Protein AF-A0A7M7K9J8-F1 (afdb_monomer)

Radius of gyration: 31.09 Å; Cα contacts (8 Å, |Δi|>4): 502; chains: 1; bounding box: 84×74×80 Å

Mean predicted aligned error: 19.36 Å

Sequence (415 aa):
MGGFNGAVLLFKGDEVDPQDRYLITLTEAGYRTFLIPVLQFSFINQEELCTALKSAHKYSGIIFSSPRCVRAVEQVWSFKIYEHWNERKVFVVGPSTSRAVKDSLHLPTEGEETGSAEALAVLIRKSLGVDESSKKKLLPLLYPCSSLADADNFTGLPIERISAYETADCVDLRSIEQVAKERVVCAFFSPSGVRAAVKELRKRGLTKFRAVAIGTTTAQVSPGRVCGGSVSGQGSLGSGPCGLGPTGSSPLSQGFYPHEYPSSGPYKVQRRAANIRERKRMMSINSAFEELRCHVPTFPFEKRLSKIDTLRLAIAYIALLKEVLMSPYDPLTHIEKCLRGEIRAEHSHEWNTSDLTARLSWINWENLGVPASRRMNFNSLSITSPDGIPPPVMAGPLGPLGPHHLRHMPPPPHM

pLDDT: mean 73.88, std 21.65, range [24.77, 97.56]

Secondary structure (DSSP, 8-state):
-----EEEEEE-SSS--TT-HHHHHHHHTT-EEEEE--EEEEE--HHHHHHHHHTGGG-SEEEE-SHHHHHHHHHT--HHHHHHHTTSEEEESSHHHHHHIIIII----B-TT--SHHHHHHHHHHHHT--TT----PPPEEEEEETT--TTTTTTS-EEEEEEEEEEE---HHHHHTTTTSEEEEEE-SHHHHHHHHHHHHHTT----EEEESSHHHHTTS-S-----------------------------------------HHHHHHHHHHHHHHHHHHHHHHHHHHHHTTS---TTPPPPPHHHHHHHHHHHHHHHHHHHH-SS-HHHHHHHHHTTSS--TTHHHH--HHHHTTGGGS-GGGGT--GGGGGGSTTTS--SS---PPPP------PPP-------PPPPP-

Structure (mmCIF, N/CA/C/O backbone):
data_AF-A0A7M7K9J8-F1
#
_entry.id   AF-A0A7M7K9J8-F1
#
loop_
_atom_site.group_PDB
_atom_site.id
_atom_site.type_symbol
_atom_site.label_atom_id
_atom_site.label_alt_id
_atom_site.label_comp_id
_atom_site.label_asym_id
_atom_site.label_entity_id
_atom_site.label_seq_id
_atom_site.pdbx_PDB_ins_code
_atom_site.Cartn_x
_atom_site.Cartn_y
_atom_site.Cartn_z
_atom_site.occupancy
_atom_site.B_iso_or_equiv
_atom_site.auth_seq_id
_atom_site.auth_comp_id
_atom_site.auth_asym_id
_atom_site.auth_atom_id
_atom_site.pdbx_PDB_model_num
ATOM 1 N N . MET A 1 1 ? -42.022 10.216 20.447 1.00 41.97 1 MET A N 1
ATOM 2 C CA . MET A 1 1 ? -41.328 9.165 19.673 1.00 41.97 1 MET A CA 1
ATOM 3 C C . MET A 1 1 ? -40.462 8.371 20.636 1.00 41.97 1 MET A C 1
ATOM 5 O O . MET A 1 1 ? -39.619 8.969 21.290 1.00 41.97 1 MET A O 1
ATOM 9 N N . GLY A 1 2 ? -40.732 7.077 20.821 1.00 42.25 2 GLY A N 1
ATOM 10 C CA . GLY A 1 2 ? -39.980 6.235 21.757 1.00 42.25 2 GLY A CA 1
ATOM 11 C C . GLY A 1 2 ? -38.590 5.928 21.207 1.00 42.25 2 GLY A C 1
ATOM 12 O O . GLY A 1 2 ? -38.457 5.066 20.344 1.00 42.25 2 GLY A O 1
ATOM 13 N N . GLY A 1 3 ? -37.577 6.663 21.668 1.00 53.47 3 GLY A N 1
ATOM 14 C CA . GLY A 1 3 ? -36.184 6.447 21.281 1.00 53.47 3 GLY A CA 1
ATOM 15 C C . GLY A 1 3 ? -35.691 5.081 21.751 1.00 53.47 3 GLY A C 1
ATOM 16 O O . GLY A 1 3 ? -35.918 4.681 22.894 1.00 53.47 3 GLY A O 1
ATOM 17 N N . PHE A 1 4 ? -35.031 4.342 20.863 1.00 62.03 4 PHE A N 1
ATOM 18 C CA . PHE A 1 4 ? -34.356 3.102 21.221 1.00 62.03 4 PHE A CA 1
ATOM 19 C C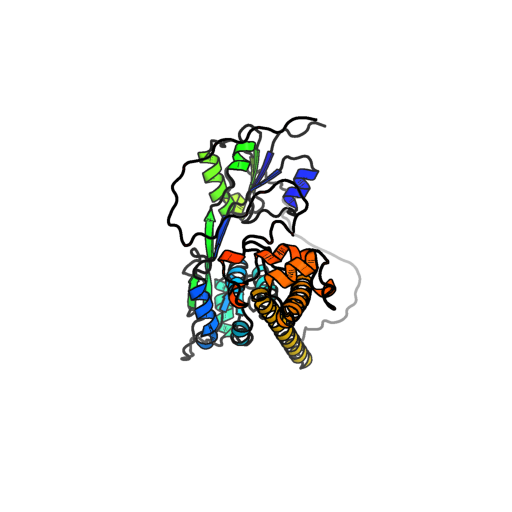 . PHE A 1 4 ? -33.247 3.403 22.240 1.00 62.03 4 PHE A C 1
ATOM 21 O O . PHE A 1 4 ? -32.266 4.061 21.913 1.00 62.03 4 PHE A O 1
ATOM 28 N N . ASN A 1 5 ? -33.398 2.918 23.475 1.00 68.56 5 ASN A N 1
ATOM 29 C CA . ASN A 1 5 ? -32.378 3.049 24.516 1.00 68.56 5 ASN A CA 1
ATOM 30 C C . ASN A 1 5 ? -31.379 1.881 24.410 1.00 68.56 5 ASN A C 1
ATOM 32 O O . ASN A 1 5 ? -31.525 0.853 25.082 1.00 68.56 5 ASN A O 1
ATOM 36 N N . GLY A 1 6 ? -30.429 1.990 23.481 1.00 79.62 6 GLY A N 1
ATOM 37 C CA . GLY A 1 6 ? -29.401 0.979 23.254 1.00 79.62 6 GLY A CA 1
ATOM 38 C C . GLY A 1 6 ? -28.335 1.409 22.248 1.00 79.62 6 GLY A C 1
ATOM 39 O O . GLY A 1 6 ? -28.481 2.423 21.566 1.00 79.62 6 GLY A O 1
ATOM 40 N N . ALA A 1 7 ? -27.280 0.604 22.144 1.00 88.50 7 ALA A N 1
ATOM 41 C CA . ALA A 1 7 ? -26.115 0.878 21.312 1.00 88.50 7 ALA A CA 1
ATOM 42 C C . ALA A 1 7 ? -25.977 -0.120 20.154 1.00 88.50 7 ALA A C 1
ATOM 44 O O . ALA A 1 7 ? -26.350 -1.293 20.266 1.00 88.50 7 ALA A O 1
ATOM 45 N N . VAL A 1 8 ? -25.401 0.343 19.046 1.00 90.75 8 VAL A N 1
ATOM 46 C CA . VAL A 1 8 ? -25.065 -0.470 17.874 1.00 90.75 8 VAL A CA 1
ATOM 47 C C . VAL A 1 8 ? -23.546 -0.549 17.735 1.00 90.75 8 VAL A C 1
ATOM 49 O O . VAL A 1 8 ? -22.870 0.467 17.616 1.00 90.75 8 VAL A O 1
ATOM 52 N N . LEU A 1 9 ? -23.002 -1.762 17.742 1.00 90.31 9 LEU A N 1
ATOM 53 C CA . LEU A 1 9 ? -21.583 -2.034 17.532 1.00 90.31 9 LEU A CA 1
ATOM 54 C C . LEU A 1 9 ? -21.375 -2.578 16.117 1.00 90.31 9 LEU A C 1
ATOM 56 O O . LEU A 1 9 ? -21.900 -3.639 15.775 1.00 90.31 9 LEU A O 1
ATOM 60 N N . LEU A 1 10 ? -20.613 -1.862 15.295 1.00 90.50 10 LEU A N 1
ATOM 61 C CA . LEU A 1 10 ? -20.282 -2.242 13.925 1.00 90.50 10 LEU A CA 1
ATOM 62 C C . LEU A 1 10 ? -18.898 -2.893 13.894 1.00 90.50 10 LEU A C 1
ATOM 64 O O . LEU A 1 10 ? -17.883 -2.206 13.892 1.00 90.50 10 LEU A O 1
ATOM 68 N N . PHE A 1 11 ? -18.854 -4.221 13.852 1.00 87.38 11 PHE A N 1
ATOM 69 C CA . PHE A 1 11 ? -17.620 -5.003 13.805 1.00 87.38 11 PHE A CA 1
ATOM 70 C C . PHE A 1 11 ? -17.121 -5.134 12.361 1.00 87.38 11 PHE A C 1
ATOM 72 O O . PHE A 1 11 ? -17.497 -6.068 11.636 1.00 87.38 11 PHE A O 1
ATOM 79 N N . LYS A 1 12 ? -16.306 -4.167 11.925 1.00 85.25 12 LYS A N 1
ATOM 80 C CA . LYS A 1 12 ? -15.934 -3.981 10.518 1.00 85.25 12 LYS A CA 1
ATOM 81 C C . LYS A 1 12 ? -14.444 -3.698 10.347 1.00 85.25 12 LYS A C 1
ATOM 83 O O . LYS A 1 12 ? -13.922 -2.756 10.922 1.00 85.25 12 LYS A O 1
ATOM 88 N N . GLY A 1 13 ? -13.819 -4.456 9.446 1.00 75.38 13 GLY A N 1
ATOM 89 C CA . GLY A 1 13 ? -12.515 -4.119 8.876 1.00 75.38 13 GLY A CA 1
ATOM 90 C C . GLY A 1 13 ? -11.388 -3.982 9.897 1.00 75.38 13 GLY A C 1
ATOM 91 O O . GLY A 1 13 ? -11.405 -4.617 10.954 1.00 75.38 13 GLY A O 1
ATOM 92 N N . ASP A 1 14 ? -10.405 -3.184 9.500 1.00 68.50 14 ASP A N 1
ATOM 93 C CA . ASP A 1 14 ? -9.110 -2.994 10.145 1.00 68.50 14 ASP A CA 1
ATOM 94 C C . ASP A 1 14 ? -8.737 -1.541 10.447 1.00 68.50 14 ASP A C 1
ATOM 96 O O . ASP A 1 14 ? -7.779 -1.284 11.172 1.00 68.50 14 ASP A O 1
ATOM 100 N N . GLU A 1 15 ? -9.522 -0.592 9.951 1.00 66.62 15 GLU A N 1
ATOM 101 C CA . GLU A 1 15 ? -9.363 0.832 10.221 1.00 66.62 15 GLU A CA 1
ATOM 102 C C . GLU A 1 15 ? -10.732 1.436 10.565 1.00 66.62 15 GLU A C 1
ATOM 104 O O . GLU A 1 15 ? -11.772 0.989 10.068 1.00 66.62 15 GLU A O 1
ATOM 109 N N . VAL A 1 16 ? -10.732 2.456 11.427 1.00 69.62 16 VAL A N 1
ATOM 110 C CA . VAL A 1 16 ? -11.930 3.253 11.708 1.00 69.62 16 VAL A CA 1
ATOM 111 C C . VAL A 1 16 ? -12.025 4.341 10.649 1.00 69.62 16 VAL A C 1
ATOM 113 O O . VAL A 1 16 ? -11.243 5.286 10.682 1.00 69.62 16 VAL A O 1
ATOM 116 N N . ASP A 1 17 ? -12.971 4.211 9.721 1.00 72.50 17 ASP A N 1
ATOM 117 C CA . ASP A 1 17 ? -13.276 5.250 8.734 1.00 72.50 17 ASP A CA 1
ATOM 118 C C . ASP A 1 17 ? -14.326 6.222 9.308 1.00 72.50 17 ASP A C 1
ATOM 120 O O . ASP A 1 17 ? -15.481 5.826 9.496 1.00 72.50 17 ASP A O 1
ATOM 124 N N . PRO A 1 18 ? -13.975 7.493 9.592 1.00 70.06 18 PRO A N 1
ATOM 125 C CA . PRO A 1 18 ? -14.937 8.480 10.080 1.00 70.06 18 PRO A CA 1
ATOM 126 C C . PRO A 1 18 ? -16.038 8.804 9.062 1.00 70.06 18 PRO A C 1
ATOM 128 O O . PRO A 1 18 ? -17.081 9.326 9.444 1.00 70.06 18 PRO A O 1
ATOM 131 N N . GLN A 1 19 ? -15.816 8.506 7.777 1.00 76.38 19 GLN A N 1
ATOM 132 C CA . GLN A 1 19 ? -16.799 8.665 6.706 1.00 76.38 19 GLN A CA 1
ATOM 133 C C . GLN A 1 19 ? -17.580 7.373 6.424 1.00 76.38 19 GLN A C 1
ATOM 135 O O . GLN A 1 19 ? -18.270 7.269 5.405 1.00 76.38 19 GLN A O 1
ATOM 140 N N . ASP A 1 20 ? -17.504 6.379 7.318 1.00 85.25 20 ASP A N 1
ATOM 141 C CA . ASP A 1 20 ? -18.223 5.127 7.142 1.00 85.25 20 ASP A CA 1
ATOM 142 C C . ASP A 1 20 ? -19.737 5.366 7.043 1.00 85.25 20 ASP A C 1
ATOM 144 O O . ASP A 1 20 ? -20.393 5.885 7.949 1.00 85.25 20 ASP A O 1
ATOM 148 N N . ARG A 1 21 ? -20.309 4.936 5.916 1.00 87.06 21 ARG A N 1
ATOM 149 C CA . ARG A 1 21 ? -21.717 5.177 5.594 1.00 87.06 21 ARG A CA 1
ATOM 150 C C . ARG A 1 21 ? -22.680 4.525 6.592 1.00 87.06 21 ARG A C 1
ATOM 152 O O . ARG A 1 21 ? -23.738 5.085 6.844 1.00 87.06 21 ARG A O 1
ATOM 159 N N . TYR A 1 22 ? -22.333 3.373 7.176 1.00 89.50 22 TYR A N 1
ATOM 160 C CA . TYR A 1 22 ? -23.171 2.733 8.196 1.00 89.50 22 TYR A CA 1
ATOM 161 C C . TYR A 1 22 ? -23.124 3.512 9.507 1.00 89.50 22 TYR A C 1
ATOM 163 O O . TYR A 1 22 ? -24.166 3.704 10.132 1.00 89.50 22 TYR A O 1
ATOM 171 N N . LEU A 1 23 ? -21.933 3.974 9.904 1.00 88.56 23 LEU A N 1
ATOM 172 C CA . LEU A 1 23 ? -21.755 4.800 11.096 1.00 88.56 23 LEU A CA 1
ATOM 173 C C . LEU A 1 23 ? -22.573 6.092 10.993 1.00 88.56 23 LEU A C 1
ATOM 175 O O . LEU A 1 23 ? -23.345 6.391 11.904 1.00 88.56 23 LEU A O 1
ATOM 179 N N . ILE A 1 24 ? -22.450 6.810 9.873 1.00 88.94 24 ILE A N 1
ATOM 180 C CA . ILE A 1 24 ? -23.179 8.060 9.621 1.00 88.94 24 ILE A CA 1
ATOM 181 C C . ILE A 1 24 ? -24.689 7.810 9.651 1.00 88.94 24 ILE A C 1
ATOM 183 O O . ILE A 1 24 ? -25.388 8.396 10.472 1.00 88.94 24 ILE A O 1
ATOM 187 N N . THR A 1 25 ? -25.192 6.881 8.831 1.00 92.00 25 THR A N 1
ATOM 188 C CA . THR A 1 25 ? -26.639 6.652 8.694 1.00 92.00 25 THR A CA 1
ATOM 189 C C . THR A 1 25 ? -27.302 6.204 9.999 1.00 92.00 25 THR A C 1
ATOM 191 O O . THR A 1 25 ? -28.412 6.637 10.305 1.00 92.00 25 THR A O 1
ATOM 194 N N . LEU A 1 26 ? -26.652 5.351 10.797 1.00 90.69 26 LEU A N 1
ATOM 195 C CA . LEU A 1 26 ? -27.215 4.921 12.081 1.00 90.69 26 LEU A CA 1
ATOM 196 C C . LEU A 1 26 ? -27.183 6.039 13.127 1.00 90.69 26 LEU A C 1
ATOM 198 O O . LEU A 1 26 ? -28.132 6.180 13.898 1.00 90.69 26 LEU A O 1
ATOM 202 N N . THR A 1 27 ? -26.129 6.854 13.128 1.00 88.75 27 THR A N 1
ATOM 203 C CA . THR A 1 27 ? -26.023 8.006 14.030 1.00 88.75 27 THR A CA 1
ATOM 204 C C . THR A 1 27 ? -27.078 9.064 13.698 1.00 88.75 27 THR A C 1
ATOM 206 O O . THR A 1 27 ? -27.760 9.544 14.600 1.00 88.75 27 THR A O 1
ATOM 209 N N . GLU A 1 28 ? -27.291 9.363 12.413 1.00 90.31 28 GLU A N 1
ATOM 210 C CA . GLU A 1 28 ? -28.344 10.275 11.934 1.00 90.31 28 GLU A CA 1
ATOM 211 C C . GLU A 1 28 ? -29.755 9.776 12.272 1.00 90.31 28 GLU A C 1
ATOM 213 O O . GLU A 1 28 ? -30.639 10.569 12.590 1.00 90.31 28 GLU A O 1
ATOM 218 N N . ALA A 1 29 ? -29.965 8.457 12.277 1.00 88.50 29 ALA A N 1
ATOM 219 C CA . ALA A 1 29 ? -31.214 7.839 12.721 1.00 88.50 29 ALA A CA 1
ATOM 220 C C . ALA A 1 29 ? -31.398 7.839 14.257 1.00 88.50 29 ALA A C 1
ATOM 222 O O . ALA A 1 29 ? -32.392 7.311 14.760 1.00 88.50 29 ALA A O 1
ATOM 223 N N . GLY A 1 30 ? -30.462 8.428 15.011 1.00 86.81 30 GLY A N 1
ATOM 224 C CA . GLY A 1 30 ? -30.530 8.581 16.464 1.00 86.81 30 GLY A CA 1
ATOM 225 C C . GLY A 1 30 ? -29.991 7.391 17.262 1.00 86.81 30 GLY A C 1
ATOM 226 O O . GLY A 1 30 ? -30.213 7.326 18.471 1.00 86.81 30 GLY A O 1
ATOM 227 N N . TYR A 1 31 ? -29.289 6.444 16.628 1.00 87.12 31 TYR A N 1
ATOM 228 C CA . TYR A 1 31 ? -28.654 5.327 17.329 1.00 87.12 31 TYR A CA 1
ATOM 229 C C . TYR A 1 31 ? -27.243 5.686 17.794 1.00 87.12 31 TYR A C 1
ATOM 231 O O . TYR A 1 31 ? -26.403 6.128 17.008 1.00 87.12 31 TYR A O 1
ATOM 239 N N . ARG A 1 32 ? -26.928 5.381 19.058 1.00 88.62 32 ARG A N 1
ATOM 240 C CA . ARG A 1 32 ? -25.544 5.404 19.546 1.00 88.62 32 ARG A CA 1
ATOM 241 C C . ARG A 1 32 ? -24.747 4.289 18.882 1.00 88.62 32 ARG A C 1
ATOM 243 O O . ARG A 1 32 ? -24.909 3.120 19.231 1.00 88.62 32 ARG A O 1
ATOM 250 N N . THR A 1 33 ? -23.895 4.657 17.935 1.00 89.38 33 THR A N 1
ATOM 251 C CA . THR A 1 33 ? -23.207 3.705 17.062 1.00 89.38 33 THR A CA 1
ATOM 252 C C . THR A 1 33 ? -21.699 3.800 17.244 1.00 89.38 33 THR A C 1
ATOM 254 O O . THR A 1 33 ? -21.141 4.892 17.258 1.00 89.38 33 THR A O 1
ATOM 257 N N . PHE A 1 34 ? -21.038 2.652 17.371 1.00 86.81 34 PHE A N 1
ATOM 258 C CA . PHE A 1 34 ? -19.589 2.548 17.522 1.00 86.81 34 PHE A CA 1
ATOM 259 C C . PHE A 1 34 ? -19.033 1.656 16.422 1.00 86.81 34 PHE A C 1
ATOM 261 O O . PHE A 1 34 ? -19.497 0.528 16.243 1.00 86.81 34 PHE A O 1
ATOM 268 N N . LEU A 1 35 ? -18.029 2.144 15.699 1.00 86.62 35 LEU A N 1
ATOM 269 C CA . LEU A 1 35 ? -17.307 1.340 14.724 1.00 86.62 35 LEU A CA 1
ATOM 270 C C . LEU A 1 35 ? -16.115 0.670 15.406 1.00 86.62 35 LEU A C 1
ATOM 272 O O . LEU A 1 35 ? -15.216 1.344 15.900 1.00 86.62 35 LEU A O 1
ATOM 276 N N . ILE A 1 36 ? -16.137 -0.660 15.452 1.00 85.31 36 ILE A N 1
ATOM 277 C CA . ILE A 1 36 ? -15.121 -1.476 16.106 1.00 85.31 36 ILE A CA 1
ATOM 278 C C . ILE A 1 36 ? -14.332 -2.219 15.021 1.00 85.31 36 ILE A C 1
ATOM 280 O O . ILE A 1 36 ? -14.876 -3.149 14.407 1.00 85.31 36 ILE A O 1
ATOM 284 N N . PRO A 1 37 ? -13.061 -1.850 14.781 1.00 80.94 37 PRO A N 1
ATOM 285 C CA . PRO A 1 37 ? -12.183 -2.656 13.952 1.00 80.94 37 PRO A CA 1
ATOM 286 C C . PRO A 1 37 ? -11.988 -4.009 14.638 1.00 80.94 37 PRO A C 1
ATOM 288 O O . PRO A 1 37 ? -11.870 -4.086 15.862 1.00 80.94 37 PRO A O 1
ATOM 291 N N . VAL A 1 38 ? -12.051 -5.072 13.838 1.00 78.31 38 VAL A N 1
ATOM 292 C CA . VAL A 1 38 ? -12.005 -6.470 14.308 1.00 78.31 38 VAL A CA 1
ATOM 293 C C . VAL A 1 38 ? -10.712 -7.186 13.946 1.00 78.31 38 VAL A C 1
ATOM 295 O O . VAL A 1 38 ? -10.461 -8.301 14.402 1.00 78.31 38 VAL A O 1
ATOM 298 N N . LEU A 1 39 ? -9.917 -6.572 13.079 1.00 75.25 39 LEU A N 1
ATOM 299 C CA . LEU A 1 39 ? -8.676 -7.109 12.557 1.00 75.25 39 LEU A CA 1
ATOM 300 C C . LEU A 1 39 ? -7.652 -5.980 12.568 1.00 75.25 39 LEU A C 1
ATOM 302 O O . LEU A 1 39 ? -7.978 -4.853 12.244 1.00 75.25 39 LEU A O 1
ATOM 306 N N . GLN A 1 40 ? -6.407 -6.259 12.901 1.00 73.69 40 GLN A N 1
ATOM 307 C CA . GLN A 1 40 ? -5.295 -5.351 12.662 1.00 73.69 40 GLN A CA 1
ATOM 308 C C . GLN A 1 40 ? -4.311 -6.065 11.756 1.00 73.69 40 GLN A C 1
ATOM 310 O O . GLN A 1 40 ? -4.166 -7.285 11.820 1.00 73.69 40 GLN A O 1
ATOM 315 N N . PHE A 1 41 ? -3.645 -5.316 10.891 1.00 76.19 41 PHE A N 1
ATOM 316 C CA . PHE A 1 41 ? -2.568 -5.856 10.083 1.00 76.19 41 PHE A CA 1
ATOM 317 C C . PHE A 1 41 ? -1.283 -5.085 10.342 1.00 76.19 41 PHE A C 1
ATOM 319 O O . PHE A 1 41 ? -1.291 -3.885 10.618 1.00 76.19 41 PHE A O 1
ATOM 326 N N . SER A 1 42 ? -0.182 -5.806 10.230 1.00 79.88 42 SER A N 1
ATOM 327 C CA . SER A 1 42 ? 1.179 -5.290 10.240 1.00 79.88 42 SER A CA 1
ATOM 328 C C . SER A 1 42 ? 1.857 -5.763 8.964 1.00 79.88 42 SER A C 1
ATOM 330 O O . SER A 1 42 ? 1.656 -6.890 8.499 1.00 79.88 42 SER A O 1
ATOM 332 N N . PHE A 1 43 ? 2.642 -4.875 8.365 1.00 88.50 43 PHE A N 1
ATOM 333 C CA . PHE A 1 43 ? 3.507 -5.237 7.256 1.00 88.50 43 PHE A CA 1
ATOM 334 C C . PHE A 1 43 ? 4.764 -5.900 7.814 1.00 88.50 43 PHE A C 1
ATOM 336 O O . PHE A 1 43 ? 5.429 -5.345 8.685 1.00 88.50 43 PHE A O 1
ATOM 343 N N . ILE A 1 44 ? 5.071 -7.091 7.311 1.00 87.44 44 ILE A N 1
ATOM 344 C CA . ILE A 1 44 ? 6.206 -7.913 7.743 1.00 87.44 44 ILE A CA 1
ATOM 345 C C . ILE A 1 44 ? 7.104 -8.210 6.536 1.00 87.44 44 ILE A C 1
ATOM 347 O O . ILE A 1 44 ? 6.709 -7.964 5.394 1.00 87.44 44 ILE A O 1
ATOM 351 N N . ASN A 1 45 ? 8.329 -8.679 6.787 1.00 93.62 45 ASN A N 1
ATOM 352 C CA . ASN A 1 45 ? 9.306 -9.084 5.762 1.00 93.62 45 ASN A CA 1
ATOM 353 C C . ASN A 1 45 ? 9.535 -8.045 4.644 1.00 93.62 45 ASN A C 1
ATOM 355 O O . ASN A 1 45 ? 9.736 -8.390 3.481 1.00 93.62 45 ASN A O 1
ATOM 359 N N . GLN A 1 46 ? 9.507 -6.751 4.982 1.00 91.25 46 GLN A N 1
ATOM 360 C CA . GLN A 1 46 ? 9.638 -5.661 4.005 1.00 91.25 46 GLN A CA 1
ATOM 361 C C . GLN A 1 46 ? 11.002 -5.657 3.298 1.00 91.25 46 GLN A C 1
ATOM 363 O O . GLN A 1 46 ? 11.081 -5.351 2.110 1.00 91.25 46 GLN A O 1
ATOM 368 N N . GLU A 1 47 ? 12.072 -6.042 3.994 1.00 92.50 47 GLU A N 1
ATOM 369 C CA . GLU A 1 47 ? 13.413 -6.145 3.408 1.00 92.50 47 GLU A CA 1
ATOM 370 C C . GLU A 1 47 ? 13.514 -7.289 2.386 1.00 92.50 47 GLU A C 1
ATOM 372 O O . GLU A 1 47 ? 14.011 -7.094 1.272 1.00 92.50 47 GLU A O 1
ATOM 377 N N . GLU A 1 48 ? 12.976 -8.462 2.729 1.00 95.88 48 GLU A N 1
ATOM 378 C CA . GLU A 1 48 ? 12.894 -9.619 1.834 1.00 95.88 48 GLU A CA 1
ATOM 379 C C . GLU A 1 48 ? 12.044 -9.287 0.601 1.00 95.88 48 GLU A C 1
ATOM 381 O O . GLU A 1 48 ? 12.484 -9.477 -0.536 1.00 95.88 48 GLU A O 1
ATOM 386 N N . LEU A 1 49 ? 10.870 -8.682 0.815 1.00 96.44 49 LEU A N 1
ATOM 387 C CA . LEU A 1 49 ? 9.980 -8.230 -0.250 1.00 96.44 49 LEU A CA 1
ATOM 388 C C . LEU A 1 49 ? 10.674 -7.226 -1.179 1.00 96.44 49 LEU A C 1
ATOM 390 O O . LEU A 1 49 ? 10.623 -7.371 -2.399 1.00 96.44 49 LEU A O 1
ATOM 394 N N . CYS A 1 50 ? 11.366 -6.231 -0.623 1.00 95.25 50 CYS A N 1
ATOM 395 C CA . CYS A 1 50 ? 12.132 -5.250 -1.390 1.00 95.25 50 CYS A CA 1
ATOM 396 C C . CYS A 1 50 ? 13.239 -5.919 -2.221 1.00 95.25 50 CYS A C 1
ATOM 398 O O . CYS A 1 50 ? 13.433 -5.588 -3.393 1.00 95.25 50 CYS A O 1
ATOM 400 N N . THR A 1 51 ? 13.940 -6.897 -1.646 1.00 97.06 51 THR A N 1
ATOM 401 C CA . THR A 1 51 ? 15.011 -7.648 -2.317 1.00 97.06 51 THR A CA 1
ATOM 402 C C . THR A 1 51 ? 14.480 -8.490 -3.479 1.00 97.06 51 THR A C 1
ATOM 404 O O . THR A 1 51 ? 15.052 -8.464 -4.577 1.00 97.06 51 THR A O 1
ATOM 407 N N . ALA A 1 52 ? 13.357 -9.180 -3.278 1.00 97.31 52 ALA A N 1
ATOM 408 C CA . ALA A 1 52 ? 12.673 -9.935 -4.323 1.00 97.31 52 ALA A CA 1
ATOM 409 C C . ALA A 1 52 ? 12.184 -9.014 -5.451 1.00 97.31 52 ALA A C 1
ATOM 411 O O . ALA A 1 52 ? 12.446 -9.264 -6.629 1.00 97.31 52 ALA A O 1
ATOM 412 N N . LEU A 1 53 ? 11.572 -7.878 -5.104 1.00 96.75 53 LEU A N 1
ATOM 413 C CA . LEU A 1 53 ? 11.096 -6.889 -6.071 1.00 96.75 53 LEU A CA 1
ATOM 414 C C . LEU A 1 53 ? 12.231 -6.247 -6.883 1.00 96.75 53 LEU A C 1
ATOM 416 O O . LEU A 1 53 ? 12.063 -6.016 -8.081 1.00 96.75 53 LEU A O 1
ATOM 420 N N . LYS A 1 54 ? 13.402 -6.012 -6.282 1.00 95.06 54 LYS A N 1
ATOM 421 C CA . LYS A 1 54 ? 14.613 -5.579 -7.005 1.00 95.06 54 LYS A CA 1
ATOM 422 C C . LYS A 1 54 ? 15.169 -6.675 -7.924 1.00 95.06 54 LYS A C 1
ATOM 424 O O . LYS A 1 54 ? 15.801 -6.373 -8.932 1.00 95.06 54 LYS A O 1
ATOM 429 N N . SER A 1 55 ? 14.893 -7.945 -7.629 1.00 95.38 55 SER A N 1
ATOM 430 C CA . SER A 1 55 ? 15.364 -9.116 -8.382 1.00 95.38 55 SER A CA 1
ATOM 431 C C . SER A 1 55 ? 14.354 -9.620 -9.424 1.00 95.38 55 SER A C 1
ATOM 433 O O . SER A 1 55 ? 14.262 -10.823 -9.662 1.00 95.38 55 SER A O 1
ATOM 435 N N . ALA A 1 56 ? 13.612 -8.725 -10.087 1.00 93.94 56 ALA A N 1
ATOM 436 C CA . ALA A 1 56 ? 12.498 -9.089 -10.976 1.00 93.94 56 ALA A CA 1
ATOM 437 C C . ALA A 1 56 ? 12.858 -10.113 -12.076 1.00 93.94 56 ALA A C 1
ATOM 439 O O . ALA A 1 56 ? 12.013 -10.896 -12.502 1.00 93.94 56 ALA A O 1
ATOM 440 N N . HIS A 1 57 ? 14.118 -10.135 -12.531 1.00 93.38 57 HIS A N 1
ATOM 441 C CA . HIS A 1 57 ? 14.631 -11.085 -13.528 1.00 93.38 57 HIS A CA 1
ATOM 442 C C . HIS A 1 57 ? 14.509 -12.559 -13.117 1.00 93.38 57 HIS A C 1
ATOM 444 O O . HIS A 1 57 ? 14.501 -13.418 -13.996 1.00 93.38 57 HIS A O 1
ATOM 450 N N . LYS A 1 58 ? 14.377 -12.852 -11.819 1.00 95.50 58 LYS A N 1
ATOM 451 C CA . LYS A 1 58 ? 14.175 -14.209 -11.295 1.00 95.50 58 LYS A CA 1
ATOM 452 C C . LYS A 1 58 ? 12.749 -14.724 -11.476 1.00 95.50 58 LYS A C 1
ATOM 454 O O . LYS A 1 58 ? 12.540 -15.922 -11.325 1.00 95.50 58 LYS A O 1
ATOM 459 N N . TYR A 1 59 ? 11.793 -13.855 -11.815 1.00 95.56 59 TYR A N 1
ATOM 460 C CA . TYR A 1 59 ? 10.373 -14.198 -11.808 1.00 95.56 59 TYR A CA 1
ATOM 461 C C . TYR A 1 59 ? 9.727 -14.083 -13.184 1.00 95.56 59 TYR A C 1
ATOM 463 O O . TYR A 1 59 ? 9.996 -13.152 -13.939 1.00 95.56 59 TYR A O 1
ATOM 471 N N . SER A 1 60 ? 8.808 -14.990 -13.506 1.00 93.38 60 SER A N 1
ATOM 472 C CA . SER A 1 60 ? 7.979 -14.891 -14.719 1.00 93.38 60 SER A CA 1
ATOM 473 C C . SER A 1 60 ? 6.864 -13.842 -14.595 1.00 93.38 60 SER A C 1
ATOM 475 O O . SER A 1 60 ? 6.331 -13.371 -15.601 1.00 93.38 60 SER A O 1
ATOM 477 N N . GLY A 1 61 ? 6.546 -13.431 -13.368 1.00 95.44 61 GLY A N 1
ATOM 478 C CA . GLY A 1 61 ? 5.499 -12.471 -13.045 1.00 95.44 61 GLY A CA 1
ATOM 479 C C . GLY A 1 61 ? 5.255 -12.387 -11.539 1.00 95.44 61 GLY A C 1
ATOM 480 O O . GLY A 1 61 ? 5.984 -12.989 -10.750 1.00 95.44 61 GLY A O 1
ATOM 481 N N . ILE A 1 62 ? 4.236 -11.625 -11.152 1.00 97.38 62 ILE A N 1
ATOM 482 C CA . ILE A 1 62 ? 3.814 -11.434 -9.758 1.00 97.38 62 ILE A CA 1
ATOM 483 C C . ILE A 1 62 ? 2.308 -11.656 -9.623 1.00 97.38 62 ILE A C 1
ATOM 485 O O . ILE A 1 62 ? 1.549 -11.332 -10.539 1.00 97.38 62 ILE A O 1
ATOM 489 N N . ILE A 1 63 ? 1.876 -12.209 -8.491 1.00 97.19 63 ILE A N 1
ATOM 490 C CA . ILE A 1 63 ? 0.471 -12.473 -8.173 1.00 97.19 63 ILE A CA 1
ATOM 491 C C . ILE A 1 63 ? 0.039 -11.603 -6.988 1.00 97.19 63 ILE A C 1
ATOM 493 O O . ILE A 1 63 ? 0.704 -11.584 -5.957 1.00 97.19 63 ILE A O 1
ATOM 497 N N . PHE A 1 64 ? -1.117 -10.948 -7.096 1.00 96.50 64 PHE A N 1
ATOM 498 C CA . PHE A 1 64 ? -1.784 -10.260 -5.992 1.00 96.50 64 PHE A CA 1
ATOM 499 C C . PHE A 1 64 ? -3.168 -10.861 -5.743 1.00 96.50 64 PHE A C 1
ATOM 501 O O . PHE A 1 64 ? -4.071 -10.744 -6.569 1.00 96.50 64 PHE A O 1
ATOM 508 N N . SER A 1 65 ? -3.381 -11.459 -4.572 1.00 92.38 65 SER A N 1
ATOM 509 C CA . SER A 1 65 ? -4.688 -12.026 -4.199 1.00 92.38 65 SER A CA 1
ATOM 510 C C . SER A 1 65 ? -5.526 -11.120 -3.286 1.00 92.38 65 SER A C 1
ATOM 512 O O . SER A 1 65 ? -6.632 -11.487 -2.906 1.00 92.38 65 SER A O 1
ATOM 514 N N . SER A 1 66 ? -4.997 -9.961 -2.881 1.00 89.56 66 SER A N 1
ATOM 515 C CA . SER A 1 66 ? -5.628 -9.070 -1.900 1.00 89.56 66 SER A CA 1
ATOM 516 C C . SER A 1 66 ? -5.152 -7.623 -2.075 1.00 89.56 66 SER A C 1
ATOM 518 O O . SER A 1 66 ? -3.947 -7.417 -2.248 1.00 89.56 66 SER A O 1
ATOM 520 N N . PRO A 1 67 ? -6.022 -6.601 -1.930 1.00 87.88 67 PRO A N 1
ATOM 521 C CA . PRO A 1 67 ? -5.600 -5.197 -1.917 1.00 87.88 67 PRO A CA 1
ATOM 522 C C . PRO A 1 67 ? -4.563 -4.883 -0.826 1.00 87.88 67 PRO A C 1
ATOM 524 O O . PRO A 1 67 ? -3.709 -4.022 -1.013 1.00 87.88 67 PRO A O 1
ATOM 527 N N . ARG A 1 68 ? -4.580 -5.608 0.303 1.00 86.00 68 ARG A N 1
ATOM 528 C CA . ARG A 1 68 ? -3.599 -5.422 1.391 1.00 86.00 68 ARG A CA 1
ATOM 529 C C . ARG A 1 68 ? -2.189 -5.817 0.979 1.00 86.00 68 ARG A C 1
ATOM 531 O O . ARG A 1 68 ? -1.230 -5.156 1.356 1.00 86.00 68 ARG A O 1
ATOM 538 N N . CYS A 1 69 ? -2.075 -6.860 0.162 1.00 91.19 69 CYS A N 1
ATOM 539 C CA . CYS A 1 69 ? -0.800 -7.252 -0.418 1.00 91.19 69 CYS A CA 1
ATOM 540 C C . CYS A 1 69 ? -0.225 -6.134 -1.298 1.00 91.19 69 CYS A C 1
ATOM 542 O O . CYS A 1 69 ? 0.980 -5.898 -1.295 1.00 91.19 69 CYS A O 1
ATOM 544 N N . VAL A 1 70 ? -1.088 -5.431 -2.032 1.00 94.88 70 VAL A N 1
ATOM 545 C CA . VAL A 1 70 ? -0.675 -4.293 -2.857 1.00 94.88 70 VAL A CA 1
ATOM 546 C C . VAL A 1 70 ? -0.149 -3.160 -1.979 1.00 94.88 70 VAL A C 1
ATOM 548 O O . VAL A 1 70 ? 0.928 -2.647 -2.258 1.00 94.88 70 VAL A O 1
ATOM 551 N N . ARG A 1 71 ? -0.846 -2.836 -0.879 1.00 89.94 71 ARG A N 1
ATOM 552 C CA . ARG A 1 71 ? -0.381 -1.839 0.105 1.00 89.94 71 ARG A CA 1
ATOM 553 C C . ARG A 1 71 ? 0.962 -2.217 0.738 1.00 89.94 71 ARG A C 1
ATOM 555 O O . ARG A 1 71 ? 1.768 -1.332 0.997 1.00 89.94 71 ARG A O 1
ATOM 562 N N . ALA A 1 72 ? 1.209 -3.510 0.969 1.00 91.62 72 ALA A N 1
ATOM 563 C CA . ALA A 1 72 ? 2.491 -3.995 1.480 1.00 91.62 72 ALA A CA 1
ATOM 564 C C . ALA A 1 72 ? 3.622 -3.779 0.462 1.00 91.62 72 ALA A C 1
ATOM 566 O O . ALA A 1 72 ? 4.687 -3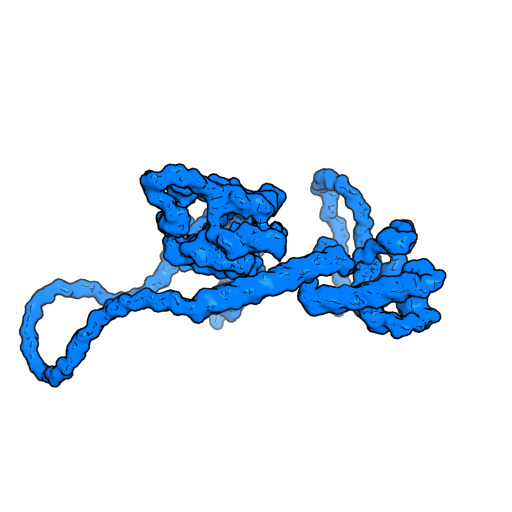.295 0.819 1.00 91.62 72 ALA A O 1
ATOM 567 N N . VAL A 1 73 ? 3.377 -4.083 -0.817 1.00 95.94 73 VAL A N 1
ATOM 568 C CA . VAL A 1 73 ? 4.339 -3.814 -1.899 1.00 95.94 73 VAL A CA 1
ATOM 569 C C . VAL A 1 73 ? 4.563 -2.314 -2.091 1.00 95.94 73 VAL A C 1
ATOM 571 O O . VAL A 1 73 ? 5.695 -1.899 -2.320 1.00 95.94 73 VAL A O 1
ATOM 574 N N . GLU A 1 74 ? 3.516 -1.500 -1.954 1.00 92.75 74 GLU A N 1
ATOM 575 C CA . GLU A 1 74 ? 3.582 -0.039 -2.047 1.00 92.75 74 GLU A CA 1
ATOM 576 C C . GLU A 1 74 ? 4.568 0.572 -1.039 1.00 92.75 74 GLU A C 1
ATOM 578 O O . GLU A 1 74 ? 5.256 1.526 -1.393 1.00 92.75 74 GLU A O 1
ATOM 583 N N . GLN A 1 75 ? 4.714 -0.008 0.164 1.00 88.31 75 GLN A N 1
ATOM 584 C CA . GLN A 1 75 ? 5.651 0.487 1.189 1.00 88.31 75 GLN A CA 1
ATOM 585 C C . GLN A 1 75 ? 7.109 0.502 0.717 1.00 88.31 75 GLN A C 1
ATOM 587 O O . GLN A 1 75 ? 7.896 1.343 1.142 1.00 88.31 75 GLN A O 1
ATOM 592 N N . VAL A 1 76 ? 7.472 -0.435 -0.158 1.00 91.62 76 VAL A N 1
ATOM 593 C CA . VAL A 1 76 ? 8.833 -0.589 -0.688 1.00 91.62 76 VAL A CA 1
ATOM 594 C C . VAL A 1 76 ? 8.913 -0.242 -2.174 1.00 91.62 76 VAL A C 1
ATOM 596 O O . VAL A 1 76 ? 9.952 -0.445 -2.802 1.00 91.62 76 VAL A O 1
ATOM 599 N N . TRP A 1 77 ? 7.824 0.266 -2.757 1.00 92.31 77 TRP A N 1
ATOM 600 C CA . TRP A 1 77 ? 7.724 0.535 -4.184 1.00 92.31 77 TRP A CA 1
ATOM 601 C C . TRP A 1 77 ? 8.517 1.779 -4.570 1.00 92.31 77 TRP A C 1
ATOM 603 O O . TRP A 1 77 ? 8.485 2.811 -3.907 1.00 92.31 77 TRP A O 1
ATOM 613 N N . SER A 1 78 ? 9.232 1.693 -5.687 1.00 85.75 78 SER A N 1
ATOM 614 C CA . SER A 1 78 ? 10.032 2.797 -6.212 1.00 85.75 78 SER A CA 1
ATOM 615 C C . SER A 1 78 ? 10.035 2.774 -7.733 1.00 85.75 78 SER A C 1
ATOM 617 O O . SER A 1 78 ? 9.688 1.767 -8.356 1.00 85.75 78 SER A O 1
ATOM 619 N N . PHE A 1 79 ? 10.473 3.874 -8.346 1.00 79.69 79 PHE A N 1
ATOM 620 C CA . PHE A 1 79 ? 10.595 3.956 -9.799 1.00 79.69 79 PHE A CA 1
ATOM 621 C C . PHE A 1 79 ? 11.506 2.856 -10.373 1.00 79.69 79 PHE A C 1
ATOM 623 O O . PHE A 1 79 ? 11.122 2.198 -11.336 1.00 79.69 79 PHE A O 1
ATOM 630 N N . LYS A 1 80 ? 12.647 2.581 -9.721 1.00 83.06 80 LYS A N 1
ATOM 631 C CA . LYS A 1 80 ? 13.588 1.519 -10.127 1.00 83.06 80 LYS A CA 1
ATOM 632 C C . LYS A 1 80 ? 12.930 0.140 -10.149 1.00 83.06 80 LYS A C 1
ATOM 634 O O . LYS A 1 80 ? 13.126 -0.632 -11.078 1.00 83.06 80 LYS A O 1
ATOM 639 N N . ILE A 1 81 ? 12.120 -0.165 -9.133 1.00 91.25 81 ILE A N 1
ATOM 640 C CA . ILE A 1 81 ? 11.383 -1.431 -9.088 1.00 91.25 81 ILE A CA 1
ATOM 641 C C . ILE A 1 81 ? 10.359 -1.464 -10.226 1.00 91.25 81 ILE A C 1
ATOM 643 O O . ILE A 1 81 ? 10.313 -2.425 -10.988 1.00 91.25 81 ILE A O 1
ATOM 647 N N . TYR A 1 82 ? 9.578 -0.402 -10.404 1.00 87.88 82 TYR A N 1
ATOM 648 C CA . TYR A 1 82 ? 8.590 -0.342 -11.475 1.00 87.88 82 TYR A CA 1
ATOM 649 C C . TYR A 1 82 ? 9.176 -0.545 -12.874 1.00 87.88 82 TYR A C 1
ATOM 651 O O . TYR A 1 82 ? 8.554 -1.231 -13.685 1.00 87.88 82 TYR A O 1
ATOM 659 N N . GLU A 1 83 ? 10.362 -0.004 -13.166 1.00 84.56 83 GLU A N 1
ATOM 660 C CA . GLU A 1 83 ? 11.038 -0.230 -14.449 1.00 84.56 83 GLU A CA 1
ATOM 661 C C . GLU A 1 83 ? 11.238 -1.715 -14.757 1.00 84.56 83 GLU A C 1
ATOM 663 O O . GLU A 1 83 ? 11.134 -2.116 -15.911 1.00 84.56 83 GLU A O 1
ATOM 668 N N . HIS A 1 84 ? 11.451 -2.544 -13.736 1.00 88.44 84 HIS A N 1
ATOM 669 C CA . HIS A 1 84 ? 11.645 -3.981 -13.901 1.00 88.44 84 HIS A CA 1
ATOM 670 C C . HIS A 1 84 ? 10.344 -4.793 -13.976 1.00 88.44 84 HIS A C 1
ATOM 672 O O . HIS A 1 84 ? 10.365 -5.936 -14.445 1.00 88.44 84 HIS A O 1
ATOM 678 N N . TRP A 1 85 ? 9.227 -4.229 -13.506 1.00 92.56 85 TRP A N 1
ATOM 679 C CA . TRP A 1 85 ? 7.935 -4.916 -13.406 1.00 92.56 85 TRP A CA 1
ATOM 680 C C . TRP A 1 85 ? 6.887 -4.432 -14.415 1.00 92.56 85 TRP A C 1
ATOM 682 O O . TRP A 1 85 ? 5.940 -5.164 -14.684 1.00 92.56 85 TRP A O 1
ATOM 692 N N . ASN A 1 86 ? 7.044 -3.249 -15.016 1.00 87.69 86 ASN A N 1
ATOM 693 C CA . ASN A 1 86 ? 6.066 -2.682 -15.957 1.00 87.69 86 ASN A CA 1
ATOM 694 C C . ASN A 1 86 ? 5.928 -3.455 -17.283 1.00 87.69 86 ASN A C 1
ATOM 696 O O . ASN A 1 86 ? 4.905 -3.327 -17.957 1.00 87.69 86 ASN A O 1
ATOM 700 N N . GLU A 1 87 ? 6.924 -4.271 -17.621 1.00 82.31 87 GLU A N 1
ATOM 701 C CA . GLU A 1 87 ? 6.951 -5.168 -18.780 1.00 82.31 87 GLU A CA 1
ATOM 702 C C . GLU A 1 87 ? 6.661 -6.631 -18.398 1.00 82.31 87 GLU A C 1
ATOM 704 O O . GLU A 1 87 ? 6.555 -7.493 -19.271 1.00 82.31 87 GLU A O 1
ATOM 709 N N . ARG A 1 88 ? 6.505 -6.930 -17.099 1.00 90.06 88 ARG A N 1
ATOM 710 C CA . ARG A 1 88 ? 6.222 -8.280 -16.594 1.00 90.06 88 ARG A CA 1
ATOM 711 C C . ARG A 1 88 ? 4.731 -8.528 -16.423 1.00 90.06 88 ARG A C 1
ATOM 713 O O . ARG A 1 88 ? 3.910 -7.615 -16.369 1.00 90.06 88 ARG A O 1
ATOM 720 N N . LYS A 1 89 ? 4.387 -9.810 -16.322 1.00 94.44 89 LYS A N 1
ATOM 721 C CA . LYS A 1 89 ? 3.020 -10.258 -16.071 1.00 94.44 89 LYS A CA 1
ATOM 722 C C . LYS A 1 89 ? 2.631 -10.016 -14.614 1.00 94.44 89 LYS A C 1
ATOM 724 O O . LYS A 1 89 ? 3.363 -10.387 -13.699 1.00 94.44 89 LYS A O 1
ATOM 729 N N . VAL A 1 90 ? 1.464 -9.408 -14.421 1.00 96.94 90 VAL A N 1
ATOM 730 C CA . VAL A 1 90 ? 0.897 -9.095 -13.108 1.00 96.94 90 VAL A CA 1
ATOM 731 C C . VAL A 1 90 ? -0.503 -9.683 -13.047 1.00 96.94 90 VAL A C 1
ATOM 733 O O . VAL A 1 90 ? -1.415 -9.238 -13.747 1.00 96.94 90 VAL A O 1
ATOM 736 N N . PHE A 1 91 ? -0.660 -10.701 -12.215 1.00 97.31 91 PHE A N 1
ATOM 737 C CA . PHE A 1 91 ? -1.899 -11.444 -12.060 1.00 97.31 91 PHE A CA 1
ATOM 738 C C . PHE A 1 91 ? -2.614 -11.005 -10.791 1.00 97.31 91 PHE A C 1
ATOM 740 O O . PHE A 1 91 ? -1.977 -10.792 -9.761 1.00 97.31 91 PHE A O 1
ATOM 747 N N . VAL A 1 92 ? -3.934 -10.860 -10.850 1.00 96.81 92 VAL A N 1
ATOM 748 C CA . VAL A 1 92 ? -4.730 -10.391 -9.713 1.00 96.81 92 VAL A CA 1
ATOM 749 C C . VAL A 1 92 ? -5.966 -11.250 -9.503 1.00 96.81 92 VAL A C 1
ATOM 751 O O . VAL A 1 92 ? -6.581 -11.682 -10.470 1.00 96.81 92 VAL A O 1
ATOM 754 N N . VAL A 1 93 ? -6.360 -11.453 -8.244 1.00 93.25 93 VAL A N 1
ATOM 755 C CA . VAL A 1 93 ? -7.667 -12.030 -7.896 1.00 93.25 93 VAL A CA 1
ATOM 756 C C . VAL A 1 93 ? -8.627 -10.892 -7.549 1.00 93.25 93 VAL A C 1
ATOM 758 O O . VAL A 1 93 ? -8.466 -10.212 -6.531 1.00 93.25 93 VAL A O 1
ATOM 761 N N . GLY A 1 94 ? -9.637 -10.698 -8.394 1.00 87.81 94 GLY A N 1
ATOM 762 C CA . GLY A 1 94 ? -10.772 -9.816 -8.136 1.00 87.81 94 GLY A CA 1
ATOM 763 C C . GLY A 1 94 ? -10.586 -8.336 -8.538 1.00 87.81 94 GLY A C 1
ATOM 764 O O . GLY A 1 94 ? -9.461 -7.816 -8.553 1.00 87.81 94 GLY A O 1
ATOM 765 N N . PRO A 1 95 ? -11.692 -7.602 -8.794 1.00 84.56 95 PRO A N 1
ATOM 766 C CA . PRO A 1 95 ? -11.638 -6.207 -9.249 1.00 84.56 95 PRO A CA 1
ATOM 767 C C . PRO A 1 95 ? -11.068 -5.223 -8.220 1.00 84.56 95 PRO A C 1
ATOM 769 O O . PRO A 1 95 ? -10.448 -4.225 -8.588 1.00 84.56 95 PRO A O 1
ATOM 772 N N . SER A 1 96 ? -11.261 -5.480 -6.922 1.00 86.38 96 SER A N 1
ATOM 773 C CA . SER A 1 96 ? -10.740 -4.621 -5.848 1.00 86.38 96 SER A CA 1
ATOM 774 C C . SER A 1 96 ? -9.212 -4.630 -5.813 1.00 86.38 96 SER A C 1
ATOM 776 O O . SER A 1 96 ? -8.591 -3.570 -5.760 1.00 86.38 96 SER A O 1
ATOM 778 N N . THR A 1 97 ? -8.608 -5.816 -5.903 1.00 91.38 97 THR A N 1
ATOM 779 C CA . THR A 1 97 ? -7.153 -5.989 -5.956 1.00 91.38 97 THR A CA 1
ATOM 780 C C . THR A 1 97 ? -6.580 -5.354 -7.215 1.00 91.38 97 THR A C 1
ATOM 782 O O . THR A 1 97 ? -5.596 -4.624 -7.148 1.00 91.38 97 THR A O 1
ATOM 785 N N . SER A 1 98 ? -7.239 -5.565 -8.357 1.00 93.00 98 SER A N 1
ATOM 786 C CA . SER A 1 98 ? -6.858 -4.956 -9.632 1.00 93.00 98 SER A CA 1
ATOM 787 C C . SER A 1 98 ? -6.823 -3.429 -9.571 1.00 93.00 98 SER A C 1
ATOM 789 O O . SER A 1 98 ? -5.857 -2.811 -10.022 1.00 93.00 98 SER A O 1
ATOM 791 N N . ARG A 1 99 ? -7.853 -2.813 -8.974 1.00 88.25 99 ARG A N 1
ATOM 792 C CA . ARG A 1 99 ? -7.913 -1.362 -8.770 1.00 88.25 99 ARG A CA 1
ATOM 793 C C . ARG A 1 99 ? -6.754 -0.878 -7.902 1.00 88.25 99 ARG A C 1
ATOM 795 O O . ARG A 1 99 ? -6.033 0.013 -8.326 1.00 88.25 99 ARG A O 1
ATOM 802 N N . ALA A 1 100 ? -6.506 -1.536 -6.770 1.00 87.88 100 ALA A N 1
ATOM 803 C CA . ALA A 1 100 ? -5.366 -1.219 -5.911 1.00 87.88 100 ALA A CA 1
ATOM 804 C C . ALA A 1 100 ? -4.025 -1.282 -6.669 1.00 87.88 100 ALA A C 1
ATOM 806 O O . ALA A 1 100 ? -3.218 -0.366 -6.557 1.00 87.88 100 ALA A O 1
ATOM 807 N N . VAL A 1 101 ? -3.783 -2.315 -7.488 1.00 93.94 101 VAL A N 1
ATOM 808 C CA . VAL A 1 101 ? -2.541 -2.413 -8.283 1.00 93.94 101 VAL A CA 1
ATOM 809 C C . VAL A 1 101 ? -2.425 -1.269 -9.296 1.00 93.94 101 VAL A C 1
ATOM 811 O O . VAL A 1 101 ? -1.350 -0.687 -9.449 1.00 93.94 101 VAL A O 1
ATOM 814 N N . LYS A 1 102 ? -3.514 -0.934 -9.995 1.00 87.62 102 LYS A N 1
ATOM 815 C CA . LYS A 1 102 ? -3.535 0.145 -10.996 1.00 87.62 102 LYS A CA 1
ATOM 816 C C . LYS A 1 102 ? -3.311 1.522 -10.353 1.00 87.62 102 LYS A C 1
ATOM 818 O O . LYS A 1 102 ? -2.596 2.343 -10.935 1.00 87.62 102 LYS A O 1
ATOM 823 N N . ASP A 1 103 ? -3.878 1.742 -9.171 1.00 82.25 103 ASP A N 1
ATOM 824 C CA . ASP A 1 103 ? -3.847 3.027 -8.470 1.00 82.25 103 ASP A CA 1
ATOM 825 C C . ASP A 1 103 ? -2.524 3.247 -7.719 1.00 82.25 103 ASP A C 1
ATOM 827 O O . ASP A 1 103 ? -1.930 4.313 -7.864 1.00 82.25 103 ASP A O 1
ATOM 831 N N . SER A 1 104 ? -2.029 2.242 -6.986 1.00 83.62 104 SER A N 1
ATOM 832 C CA . SER A 1 104 ? -0.809 2.352 -6.166 1.00 83.62 104 SER A CA 1
ATOM 833 C C . SER A 1 104 ? 0.474 1.995 -6.920 1.00 83.62 104 SER A C 1
ATOM 835 O O . SER A 1 104 ? 1.495 2.662 -6.770 1.00 83.62 104 SER A O 1
ATOM 837 N N . LEU A 1 105 ? 0.454 0.932 -7.735 1.00 89.62 105 LEU A N 1
ATOM 838 C CA . LEU A 1 105 ? 1.666 0.413 -8.395 1.00 89.62 105 LEU A CA 1
ATOM 839 C C . LEU A 1 105 ? 1.764 0.809 -9.872 1.00 89.62 105 LEU A C 1
ATOM 841 O O . LEU A 1 105 ? 2.827 0.670 -10.477 1.00 89.62 105 LEU A O 1
ATOM 845 N N . HIS A 1 106 ? 0.664 1.291 -10.458 1.00 87.31 106 HIS A N 1
ATOM 846 C CA . HIS A 1 106 ? 0.555 1.698 -11.861 1.00 87.31 106 HIS A CA 1
ATOM 847 C C . HIS A 1 106 ? 0.909 0.593 -12.875 1.00 87.31 106 HIS A C 1
ATOM 849 O O . HIS A 1 106 ? 1.325 0.857 -14.012 1.00 87.31 106 HIS A O 1
ATOM 855 N N . LEU A 1 107 ? 0.693 -0.667 -12.502 1.00 89.12 107 LEU A N 1
ATOM 856 C CA . LEU A 1 107 ? 0.928 -1.819 -13.370 1.00 89.12 107 LEU A CA 1
ATOM 857 C C . LEU A 1 107 ? -0.358 -2.234 -14.112 1.00 89.12 107 LEU A C 1
ATOM 859 O O . LEU A 1 107 ? -1.462 -2.078 -13.584 1.00 89.12 107 LEU A O 1
ATOM 863 N N . PRO A 1 108 ? -0.266 -2.719 -15.366 1.00 88.44 108 PRO A N 1
ATOM 864 C CA . PRO A 1 108 ? -1.381 -3.423 -15.999 1.00 88.44 108 PRO A CA 1
ATOM 865 C C . PRO A 1 108 ? -1.637 -4.749 -15.273 1.00 88.44 108 PRO A C 1
ATOM 867 O O . PRO A 1 108 ? -0.699 -5.336 -14.753 1.00 88.44 108 PRO A O 1
ATOM 870 N N . THR A 1 109 ? -2.881 -5.225 -15.247 1.00 94.88 109 THR A N 1
ATOM 871 C CA . THR A 1 109 ? -3.266 -6.454 -14.534 1.00 94.88 109 THR A CA 1
ATOM 872 C C . THR A 1 109 ? -4.017 -7.422 -15.444 1.00 94.88 109 THR A C 1
ATOM 874 O O . THR A 1 109 ? -4.669 -7.004 -16.403 1.00 94.88 109 THR A O 1
ATOM 877 N N . GLU A 1 110 ? -3.942 -8.714 -15.124 1.00 94.38 110 GLU A N 1
ATOM 878 C CA . GLU A 1 110 ? -4.694 -9.803 -15.756 1.00 94.38 110 GLU A CA 1
ATOM 879 C C . GLU A 1 110 ? -5.369 -10.667 -14.678 1.00 94.38 110 GLU A C 1
ATOM 881 O O . GLU A 1 110 ? -4.801 -10.885 -13.609 1.00 94.38 110 GLU A O 1
ATOM 886 N N . GLY A 1 111 ? -6.576 -11.173 -14.948 1.00 93.12 111 GLY A N 1
ATOM 887 C CA . GLY A 1 111 ? -7.267 -12.107 -14.047 1.00 93.12 111 GLY A CA 1
ATOM 888 C C . GLY A 1 111 ? -8.287 -11.503 -13.077 1.00 93.12 111 GLY A C 1
ATOM 889 O O . GLY A 1 111 ? -8.863 -12.231 -12.280 1.00 93.12 111 GLY A O 1
ATOM 890 N N . GLU A 1 112 ? -8.592 -10.205 -13.170 1.00 93.19 112 GLU A N 1
ATOM 891 C CA . GLU A 1 112 ? -9.547 -9.542 -12.261 1.00 93.19 112 GLU A CA 1
ATOM 892 C C . GLU A 1 112 ? -10.955 -10.174 -12.238 1.00 93.19 112 GLU A C 1
ATOM 894 O O . GLU A 1 112 ? -11.634 -10.100 -11.216 1.00 93.19 112 GLU A O 1
ATOM 899 N N . GLU A 1 113 ? -11.333 -10.874 -13.310 1.00 90.06 113 GLU A N 1
ATOM 900 C CA . GLU A 1 113 ? -12.619 -11.567 -13.479 1.00 90.06 113 GLU A CA 1
ATOM 901 C C . GLU A 1 113 ? -12.617 -13.038 -13.009 1.00 90.06 113 GLU A C 1
ATOM 903 O O . GLU A 1 113 ? -13.660 -13.684 -13.018 1.00 90.06 113 GLU A O 1
ATOM 908 N N . THR A 1 114 ? -11.473 -13.617 -12.613 1.00 87.31 114 THR A N 1
ATOM 909 C CA . THR A 1 114 ? -11.404 -15.060 -12.282 1.00 87.31 114 THR A CA 1
ATOM 910 C C . THR A 1 114 ? -12.068 -15.401 -10.950 1.00 87.31 114 THR A C 1
ATOM 912 O O . THR A 1 114 ? -12.459 -16.545 -10.729 1.00 87.31 114 THR A O 1
ATOM 915 N N . GLY A 1 115 ? -12.154 -14.430 -10.037 1.00 79.19 115 GLY A N 1
ATOM 916 C CA . GLY A 1 115 ? -12.826 -14.543 -8.739 1.00 79.19 115 GLY A CA 1
ATOM 917 C C . GLY A 1 115 ? -12.179 -15.480 -7.706 1.00 79.19 115 GLY A C 1
ATOM 918 O O . GLY A 1 115 ? -12.497 -15.362 -6.527 1.00 79.19 115 GLY A O 1
ATOM 919 N N . SER A 1 116 ? -11.267 -16.371 -8.105 1.00 85.12 116 SER A N 1
ATOM 920 C CA . SER A 1 116 ? -10.629 -17.374 -7.237 1.00 85.12 116 SER A CA 1
ATOM 921 C C . SER A 1 116 ? -9.166 -17.635 -7.616 1.00 85.12 116 SER A C 1
ATOM 923 O O . SER A 1 116 ? -8.726 -17.294 -8.722 1.00 85.12 116 SER A O 1
ATOM 925 N N . ALA A 1 117 ? -8.408 -18.234 -6.692 1.00 87.56 117 ALA A N 1
ATOM 926 C CA . ALA A 1 117 ? -7.007 -18.589 -6.911 1.00 87.56 117 ALA A CA 1
ATOM 927 C C . ALA A 1 117 ? -6.871 -19.750 -7.911 1.00 87.56 117 ALA A C 1
ATOM 929 O O . ALA A 1 117 ? -5.993 -19.732 -8.773 1.00 87.56 117 ALA A O 1
ATOM 930 N N . GLU A 1 118 ? -7.787 -20.715 -7.854 1.00 88.12 118 GLU A N 1
ATOM 931 C CA . GLU A 1 118 ? -7.843 -21.896 -8.714 1.00 88.12 118 GLU A CA 1
ATOM 932 C C . GLU A 1 118 ? -8.108 -21.495 -10.167 1.00 88.12 118 GLU A C 1
ATOM 934 O O . GLU A 1 118 ? -7.365 -21.878 -11.075 1.00 88.12 118 GLU A O 1
ATOM 939 N N . ALA A 1 119 ? -9.120 -20.650 -10.397 1.00 89.19 119 ALA A N 1
ATOM 940 C CA . ALA A 1 119 ? -9.424 -20.147 -11.734 1.00 89.19 119 ALA A CA 1
ATOM 941 C C . ALA A 1 119 ? -8.294 -19.259 -12.280 1.00 89.19 119 ALA A C 1
ATOM 943 O O . ALA A 1 119 ? -7.972 -19.320 -13.470 1.00 89.19 119 ALA A O 1
ATOM 944 N N . LEU A 1 120 ? -7.645 -18.466 -11.416 1.00 92.88 120 LEU A N 1
ATOM 945 C CA . LEU A 1 120 ? -6.493 -17.663 -11.822 1.00 92.88 120 LEU A CA 1
ATOM 946 C C . LEU A 1 120 ? -5.296 -18.537 -12.217 1.00 92.88 120 LEU A C 1
ATOM 948 O O . LEU A 1 120 ? -4.628 -18.224 -13.199 1.00 92.88 120 LEU A O 1
ATOM 952 N N . ALA A 1 121 ? -5.051 -19.656 -11.531 1.00 91.19 121 ALA A N 1
ATOM 953 C CA . ALA A 1 121 ? -3.963 -20.576 -11.867 1.00 91.19 121 ALA A CA 1
ATOM 954 C C . ALA A 1 121 ? -4.093 -21.147 -13.290 1.00 91.19 121 ALA A C 1
ATOM 956 O O . ALA A 1 121 ? -3.104 -21.246 -14.021 1.00 91.19 121 ALA A O 1
ATOM 957 N N . VAL A 1 122 ? -5.321 -21.467 -13.713 1.00 90.00 122 VAL A N 1
ATOM 958 C CA . VAL A 1 122 ? -5.616 -21.912 -15.086 1.00 90.00 122 VAL A CA 1
ATOM 959 C C . VAL A 1 122 ? -5.309 -20.805 -16.099 1.00 90.00 122 VAL A C 1
ATOM 961 O O . VAL A 1 122 ? -4.646 -21.054 -17.109 1.00 90.00 122 VAL A O 1
ATOM 964 N N . LEU A 1 123 ? -5.733 -19.568 -15.815 1.00 91.81 123 LEU A N 1
ATOM 965 C CA . LEU A 1 123 ? -5.444 -18.412 -16.667 1.00 91.81 123 LEU A CA 1
ATOM 966 C C . LEU A 1 123 ? -3.939 -18.147 -16.777 1.00 91.81 123 LEU A C 1
ATOM 968 O O . LEU A 1 123 ? -3.450 -17.871 -17.872 1.00 91.81 123 LEU A O 1
ATOM 972 N N . ILE A 1 124 ? -3.201 -18.258 -15.671 1.00 92.56 124 ILE A N 1
ATOM 973 C CA . ILE A 1 124 ? -1.751 -18.052 -15.632 1.00 92.56 124 ILE A CA 1
ATOM 974 C C . ILE A 1 124 ? -1.040 -19.047 -16.553 1.00 92.56 124 ILE A C 1
ATOM 976 O O . ILE A 1 124 ? -0.227 -18.624 -17.375 1.00 92.56 124 ILE A O 1
ATOM 980 N N . ARG A 1 125 ? -1.369 -20.347 -16.475 1.00 88.75 125 ARG A N 1
ATOM 981 C CA . ARG A 1 125 ? -0.775 -21.377 -17.352 1.00 88.75 125 ARG A CA 1
ATOM 982 C C . ARG A 1 125 ? -0.957 -21.029 -18.828 1.00 88.75 125 ARG A C 1
ATOM 984 O O . ARG A 1 125 ? 0.016 -21.006 -19.583 1.00 88.75 125 ARG A O 1
ATOM 991 N N . LYS A 1 126 ? -2.181 -20.643 -19.204 1.00 88.25 126 LYS A N 1
ATOM 992 C CA . LYS A 1 126 ? -2.506 -20.193 -20.563 1.00 88.25 126 LYS A CA 1
ATOM 993 C C . LYS A 1 126 ? -1.734 -18.930 -20.952 1.00 88.25 126 LYS A C 1
ATOM 995 O O . LYS A 1 126 ? -1.180 -18.866 -22.044 1.00 88.25 126 LYS A O 1
ATOM 1000 N N . SER A 1 127 ? -1.673 -17.925 -20.076 1.00 88.44 127 SER A N 1
ATOM 1001 C CA . SER A 1 127 ? -0.993 -16.659 -20.375 1.00 88.44 127 SER A CA 1
ATOM 1002 C C . SER A 1 127 ? 0.524 -16.802 -20.486 1.00 88.44 127 SER A C 1
ATOM 1004 O O . SER A 1 127 ? 1.143 -15.996 -21.182 1.00 88.44 127 SER A O 1
ATOM 1006 N N . LEU A 1 128 ? 1.132 -17.744 -19.768 1.00 86.94 128 LEU A N 1
ATOM 1007 C CA . LEU A 1 128 ? 2.577 -17.970 -19.796 1.00 86.94 128 LEU A CA 1
ATOM 1008 C C . LEU A 1 128 ? 2.996 -18.976 -20.879 1.00 86.94 128 LEU A C 1
ATOM 1010 O O . LEU A 1 128 ? 4.192 -19.204 -21.057 1.00 86.94 128 LEU A O 1
ATOM 1014 N N . GLY A 1 129 ? 2.037 -19.537 -21.625 1.00 78.06 129 GLY A N 1
ATOM 1015 C CA . GLY A 1 129 ? 2.299 -20.502 -22.694 1.00 78.06 129 GLY A CA 1
ATOM 1016 C C . GLY A 1 129 ? 2.875 -21.816 -22.170 1.00 78.06 129 GLY A C 1
ATOM 1017 O O . GLY A 1 129 ? 3.740 -22.408 -22.813 1.00 78.06 129 GLY A O 1
ATOM 1018 N N . VAL A 1 130 ? 2.454 -22.231 -20.972 1.00 69.62 130 VAL A N 1
ATOM 1019 C CA . VAL A 1 130 ? 2.861 -23.506 -20.379 1.00 69.62 130 VAL A CA 1
ATOM 1020 C C . VAL A 1 130 ? 1.861 -24.567 -20.818 1.00 69.62 130 VAL A C 1
ATOM 1022 O O . VAL A 1 130 ? 0.802 -24.708 -20.211 1.00 69.62 130 VAL A O 1
ATOM 1025 N N . ASP A 1 131 ? 2.201 -25.294 -21.878 1.00 64.50 131 ASP A N 1
ATOM 1026 C CA . ASP A 1 131 ? 1.537 -26.556 -22.208 1.00 64.50 131 ASP A CA 1
ATOM 1027 C C . ASP A 1 131 ? 2.149 -27.694 -21.384 1.00 64.50 131 ASP A C 1
ATOM 1029 O O . ASP A 1 131 ? 3.362 -27.719 -21.171 1.00 64.50 131 ASP A O 1
ATOM 1033 N N . GLU A 1 132 ? 1.333 -28.681 -21.005 1.00 59.34 132 GLU A N 1
ATOM 1034 C CA . GLU A 1 132 ? 1.750 -29.940 -20.346 1.00 59.34 132 GLU A CA 1
ATOM 1035 C C . GLU A 1 132 ? 2.925 -30.638 -21.069 1.00 59.34 132 GLU A C 1
ATOM 1037 O O . GLU A 1 132 ? 3.694 -31.382 -20.470 1.00 59.34 132 GLU A O 1
ATOM 1042 N N . SER A 1 133 ? 3.103 -30.374 -22.369 1.00 58.19 133 SER A N 1
ATOM 1043 C CA . SER A 1 133 ? 4.157 -30.953 -23.215 1.00 58.19 133 SER A CA 1
ATOM 1044 C C . SER A 1 133 ? 5.428 -30.092 -23.350 1.00 58.19 133 SER A C 1
ATOM 1046 O O . SER A 1 133 ? 6.412 -30.529 -23.952 1.00 58.19 133 SER A O 1
ATOM 1048 N N . SER A 1 134 ? 5.446 -28.864 -22.820 1.00 60.31 134 SER A N 1
ATOM 1049 C CA . SER A 1 134 ? 6.577 -27.940 -22.969 1.00 60.31 134 SER A CA 1
ATOM 1050 C C . SER A 1 134 ? 7.679 -28.205 -21.937 1.00 60.31 134 SER A C 1
ATOM 1052 O O . SER A 1 134 ? 7.527 -27.916 -20.756 1.00 60.31 134 SER A O 1
ATOM 1054 N N . LYS A 1 135 ? 8.871 -28.624 -22.391 1.00 57.50 135 LYS A N 1
ATOM 1055 C CA . LYS A 1 135 ? 10.094 -28.762 -21.559 1.00 57.50 135 LYS A CA 1
ATOM 1056 C C . LYS A 1 135 ? 10.678 -27.424 -21.058 1.00 57.50 135 LYS A C 1
ATOM 1058 O O . LYS A 1 135 ? 11.796 -27.383 -20.542 1.00 57.50 135 LYS A O 1
ATOM 1063 N N . LYS A 1 136 ? 9.976 -26.303 -21.249 1.00 66.81 136 LYS A N 1
ATOM 1064 C CA . LYS A 1 136 ? 10.472 -24.965 -20.918 1.00 66.81 136 LYS A CA 1
ATOM 1065 C C . LYS A 1 136 ? 10.354 -24.747 -19.410 1.00 66.81 136 LYS A C 1
ATOM 1067 O O . LYS A 1 136 ? 9.257 -24.612 -18.881 1.00 66.81 136 LYS A O 1
ATOM 1072 N N . LYS A 1 137 ? 11.494 -24.701 -18.717 1.00 71.56 137 LYS A N 1
ATOM 1073 C CA . LYS A 1 137 ? 11.547 -24.424 -17.277 1.00 71.56 137 LYS A CA 1
ATOM 1074 C C . LYS A 1 137 ? 11.044 -23.000 -17.016 1.00 71.56 137 LYS A C 1
ATOM 1076 O O . LYS A 1 137 ? 11.723 -22.031 -17.351 1.00 71.56 137 LYS A O 1
ATOM 1081 N N . LEU A 1 138 ? 9.835 -22.881 -16.470 1.00 81.12 138 LEU A N 1
ATOM 1082 C CA . LEU A 1 138 ? 9.240 -21.596 -16.117 1.00 81.12 138 LEU A CA 1
ATOM 1083 C C . LEU A 1 138 ? 9.933 -21.036 -14.866 1.00 81.12 138 LEU A C 1
ATOM 1085 O O . LEU A 1 138 ? 10.127 -21.753 -13.884 1.00 81.12 138 LEU A O 1
ATOM 1089 N N . LEU A 1 139 ? 10.295 -19.752 -14.903 1.00 91.00 139 LEU A N 1
ATOM 1090 C CA . LEU A 1 139 ? 10.722 -19.027 -13.706 1.00 91.00 139 LEU A CA 1
ATOM 1091 C C . LEU A 1 139 ? 9.556 -18.914 -12.712 1.00 91.00 139 LEU A C 1
ATOM 1093 O O . LEU A 1 139 ? 8.407 -18.788 -13.154 1.00 91.00 139 LEU A O 1
ATOM 1097 N N . PRO A 1 140 ? 9.821 -18.919 -11.396 1.00 94.81 140 PRO A N 1
ATOM 1098 C CA . PRO A 1 140 ? 8.767 -18.809 -10.398 1.00 94.81 140 PRO A CA 1
ATOM 1099 C C . PRO A 1 140 ? 7.963 -17.511 -10.540 1.00 94.81 140 PRO A C 1
ATOM 1101 O O . PRO A 1 140 ? 8.436 -16.512 -11.080 1.00 94.81 140 PRO A O 1
ATOM 1104 N N . LEU A 1 141 ? 6.732 -17.521 -10.049 1.00 95.69 141 LEU A N 1
ATOM 1105 C CA . LEU A 1 141 ? 5.921 -16.327 -9.842 1.00 95.69 141 LEU A CA 1
ATOM 1106 C C . LEU A 1 141 ? 6.161 -15.818 -8.426 1.00 95.69 141 LEU A C 1
ATOM 1108 O O . LEU A 1 141 ? 6.108 -16.594 -7.473 1.00 95.69 141 LEU A O 1
ATOM 1112 N N . LEU A 1 142 ? 6.398 -14.517 -8.281 1.00 97.56 142 LEU A N 1
ATOM 1113 C CA . LEU A 1 142 ? 6.454 -13.893 -6.966 1.00 97.56 142 LEU A CA 1
ATOM 1114 C C . LEU A 1 142 ? 5.030 -13.788 -6.407 1.00 97.56 142 LEU A C 1
ATOM 1116 O O . LEU A 1 142 ? 4.141 -13.250 -7.068 1.00 97.56 142 LEU A O 1
ATOM 1120 N N . TYR A 1 143 ? 4.804 -14.278 -5.194 1.00 97.00 143 TYR A N 1
ATOM 1121 C CA . TYR A 1 143 ? 3.507 -14.207 -4.529 1.00 97.00 143 TYR A CA 1
ATOM 1122 C C . TYR A 1 143 ? 3.652 -13.625 -3.120 1.00 97.00 143 TYR A C 1
ATOM 1124 O O . TYR A 1 143 ? 3.794 -14.368 -2.141 1.00 97.00 143 TYR A O 1
ATOM 1132 N N . PRO A 1 144 ? 3.607 -12.287 -2.986 1.00 95.94 144 PRO A N 1
ATOM 1133 C CA . PRO A 1 144 ? 3.451 -11.679 -1.685 1.00 95.94 144 PRO A CA 1
ATOM 1134 C C . PRO A 1 144 ? 2.031 -11.980 -1.172 1.00 95.94 144 PRO A C 1
ATOM 1136 O O . PRO A 1 144 ? 1.047 -11.909 -1.911 1.00 95.94 144 PRO A O 1
ATOM 1139 N N . CYS A 1 145 ? 1.908 -12.404 0.082 1.00 92.94 145 CYS A N 1
ATOM 1140 C CA . CYS A 1 145 ? 0.641 -12.888 0.632 1.00 92.94 145 CYS A CA 1
ATOM 1141 C C . CYS A 1 145 ? 0.550 -12.677 2.149 1.00 92.94 145 CYS A C 1
ATOM 1143 O O . CYS A 1 145 ? 1.486 -12.176 2.772 1.00 92.94 145 CYS A O 1
ATOM 1145 N N . SER A 1 146 ? -0.600 -13.005 2.747 1.00 89.56 146 SER A N 1
ATOM 1146 C CA . SER A 1 146 ? -0.708 -13.038 4.208 1.00 89.56 146 SER A CA 1
ATOM 1147 C C . SER A 1 146 ? 0.075 -14.215 4.780 1.00 89.56 146 SER A C 1
ATOM 1149 O O . SER A 1 146 ? 0.098 -15.276 4.159 1.00 89.56 146 SER A O 1
ATOM 1151 N N . SER A 1 147 ? 0.560 -14.098 6.016 1.00 82.81 147 SER A N 1
ATOM 1152 C CA . SER A 1 147 ? 1.118 -15.230 6.780 1.00 82.81 147 SER A CA 1
ATOM 1153 C C . SER A 1 147 ? 0.182 -16.448 6.875 1.00 82.81 147 SER A C 1
ATOM 1155 O O . SER A 1 147 ? 0.642 -17.577 6.998 1.00 82.81 147 SER A O 1
ATOM 1157 N N . LEU A 1 148 ? -1.132 -16.226 6.767 1.00 76.94 148 LEU A N 1
ATOM 1158 C CA . LEU A 1 148 ? -2.184 -17.250 6.803 1.00 76.94 148 LEU A CA 1
ATOM 1159 C C . LEU A 1 148 ? -2.673 -17.697 5.414 1.00 76.94 148 LEU A C 1
ATOM 1161 O O . LEU A 1 148 ? -3.724 -18.326 5.312 1.00 76.94 148 LEU A O 1
ATOM 1165 N N . ALA A 1 149 ? -2.004 -17.301 4.329 1.00 80.00 149 ALA A N 1
ATOM 1166 C CA . ALA A 1 149 ? -2.463 -17.662 2.991 1.00 80.00 149 ALA A CA 1
ATOM 1167 C C . ALA A 1 149 ? -2.357 -19.180 2.777 1.00 80.00 149 ALA A C 1
ATOM 1169 O O . ALA A 1 149 ? -1.325 -19.772 3.087 1.00 80.00 149 ALA A O 1
ATOM 1170 N N . ASP A 1 150 ? -3.391 -19.785 2.188 1.00 76.06 150 ASP A N 1
ATOM 1171 C CA . ASP A 1 150 ? -3.455 -21.230 1.945 1.00 76.06 150 ASP A CA 1
ATOM 1172 C C . ASP A 1 150 ? -2.269 -21.703 1.094 1.00 76.06 150 ASP A C 1
ATOM 1174 O O . ASP A 1 150 ? -1.925 -21.049 0.101 1.00 76.06 150 ASP A O 1
ATOM 1178 N N . ALA A 1 151 ? -1.616 -22.792 1.502 1.00 74.44 151 ALA A N 1
ATOM 1179 C CA . ALA A 1 151 ? -0.487 -23.388 0.795 1.00 74.44 151 ALA A CA 1
ATOM 1180 C C . ALA A 1 151 ? -0.901 -23.897 -0.593 1.00 74.44 151 ALA A C 1
ATOM 1182 O O . ALA A 1 151 ? -0.107 -23.793 -1.529 1.00 74.44 151 ALA A O 1
ATOM 1183 N N . ASP A 1 152 ? -2.154 -24.336 -0.733 1.00 78.75 152 ASP A N 1
ATOM 1184 C CA . ASP A 1 152 ? -2.678 -24.937 -1.958 1.00 78.75 152 ASP A CA 1
ATOM 1185 C C . ASP A 1 152 ? -3.076 -23.900 -3.014 1.00 78.75 152 ASP A C 1
ATOM 1187 O O . ASP A 1 152 ? -3.254 -24.248 -4.185 1.00 78.75 152 ASP A O 1
ATOM 1191 N N . ASN A 1 153 ? -3.154 -22.613 -2.651 1.00 83.00 153 ASN A N 1
ATOM 1192 C CA . ASN A 1 153 ? -3.420 -21.543 -3.609 1.00 83.00 153 ASN A CA 1
ATOM 1193 C C . ASN A 1 153 ? -2.435 -21.605 -4.780 1.00 83.00 153 ASN A C 1
ATOM 1195 O O . ASN A 1 153 ? -1.218 -21.597 -4.589 1.00 83.00 153 ASN A O 1
ATOM 1199 N N . PHE A 1 154 ? -2.989 -21.575 -5.995 1.00 87.06 154 PHE A N 1
ATOM 1200 C CA . PHE A 1 154 ? -2.240 -21.616 -7.252 1.00 87.06 154 PHE A CA 1
ATOM 1201 C C . PHE A 1 154 ? -1.463 -22.923 -7.488 1.00 87.06 154 PHE A C 1
ATOM 1203 O O . PHE A 1 154 ? -0.381 -22.917 -8.082 1.00 87.06 154 PHE A O 1
ATOM 1210 N N . THR A 1 155 ? -2.032 -24.053 -7.061 1.00 82.69 155 THR A N 1
ATOM 1211 C CA . THR A 1 155 ? -1.438 -25.388 -7.210 1.00 82.69 155 THR A CA 1
ATOM 1212 C C . THR A 1 155 ? -0.935 -25.659 -8.637 1.00 82.69 155 THR A C 1
ATOM 1214 O O . THR A 1 155 ? -1.591 -25.352 -9.645 1.00 82.69 155 THR A O 1
ATOM 1217 N N . GLY A 1 156 ? 0.251 -26.266 -8.728 1.00 82.69 156 GLY A N 1
ATOM 1218 C CA . GLY A 1 156 ? 0.889 -26.623 -9.999 1.00 82.69 156 GLY A CA 1
ATOM 1219 C C . GLY A 1 156 ? 1.598 -25.467 -10.715 1.00 82.69 156 GLY A C 1
ATOM 1220 O O . GLY A 1 156 ? 1.990 -25.625 -11.868 1.00 82.69 156 GLY A O 1
ATOM 1221 N N . LEU A 1 157 ? 1.763 -24.308 -10.070 1.00 87.69 157 LEU A N 1
ATOM 1222 C CA . LEU A 1 157 ? 2.617 -23.223 -10.554 1.00 87.69 157 LEU A CA 1
ATOM 1223 C C . LEU A 1 157 ? 3.895 -23.130 -9.705 1.00 87.69 157 LEU A C 1
ATOM 1225 O O . LEU A 1 157 ? 3.826 -23.293 -8.487 1.00 87.69 157 LEU A O 1
ATOM 1229 N N . PRO A 1 158 ? 5.065 -22.844 -10.305 1.00 91.44 158 PRO A N 1
ATOM 1230 C CA . PRO A 1 158 ? 6.261 -22.543 -9.532 1.00 91.44 158 PRO A CA 1
ATOM 1231 C C . PRO A 1 158 ? 6.079 -21.169 -8.883 1.00 91.44 158 PRO A C 1
ATOM 1233 O O . PRO A 1 158 ? 5.965 -20.166 -9.587 1.00 91.44 158 PRO A O 1
ATOM 1236 N N . ILE A 1 159 ? 6.013 -21.114 -7.554 1.00 92.75 159 ILE A N 1
ATOM 1237 C CA . ILE A 1 159 ? 5.730 -19.883 -6.809 1.00 92.75 159 ILE A CA 1
ATOM 1238 C C . ILE A 1 159 ? 6.762 -19.688 -5.711 1.00 92.75 159 ILE A C 1
ATOM 1240 O O . ILE A 1 159 ? 7.056 -20.607 -4.951 1.00 92.75 159 ILE A O 1
ATOM 1244 N N . GLU A 1 160 ? 7.261 -18.463 -5.606 1.00 95.19 160 GLU A N 1
ATOM 1245 C CA . GLU A 1 160 ? 8.019 -17.993 -4.456 1.00 95.19 160 GLU A CA 1
ATOM 1246 C C . GLU A 1 160 ? 7.104 -17.129 -3.590 1.00 95.19 160 GLU A C 1
ATOM 1248 O O . GLU A 1 160 ? 6.605 -16.090 -4.030 1.00 95.19 160 GLU A O 1
ATOM 1253 N N . ARG A 1 161 ? 6.832 -17.590 -2.369 1.00 95.19 161 ARG A N 1
ATOM 1254 C CA . ARG A 1 161 ? 5.900 -16.932 -1.452 1.00 95.19 161 ARG A CA 1
ATOM 1255 C C . ARG A 1 161 ? 6.664 -16.051 -0.484 1.00 95.19 161 ARG A C 1
ATOM 1257 O O . ARG A 1 161 ? 7.596 -16.525 0.151 1.00 95.19 161 ARG A O 1
ATOM 1264 N N . ILE A 1 162 ? 6.196 -14.820 -0.314 1.00 95.25 162 ILE A N 1
ATOM 1265 C CA . ILE A 1 162 ? 6.684 -13.919 0.732 1.00 95.25 162 ILE A CA 1
ATOM 1266 C C . ILE A 1 162 ? 5.494 -13.513 1.589 1.00 95.25 162 ILE A C 1
ATOM 1268 O O . ILE A 1 162 ? 4.538 -12.906 1.101 1.00 95.25 162 ILE A O 1
ATOM 1272 N N . SER A 1 163 ? 5.533 -13.836 2.878 1.00 94.31 163 SER A N 1
ATOM 1273 C CA . SER A 1 163 ? 4.544 -13.333 3.832 1.00 94.31 163 SER A CA 1
ATOM 1274 C C . SER A 1 163 ? 4.780 -11.835 4.011 1.00 94.31 163 SER A C 1
ATOM 1276 O O . SER A 1 163 ? 5.689 -11.447 4.731 1.00 94.31 163 SER A O 1
ATOM 1278 N N . ALA A 1 164 ? 4.013 -10.999 3.315 1.00 93.31 164 ALA A N 1
ATOM 1279 C CA . ALA A 1 164 ? 4.211 -9.548 3.249 1.00 93.31 164 ALA A CA 1
ATOM 1280 C C . ALA A 1 164 ? 3.417 -8.790 4.324 1.00 93.31 164 ALA A C 1
ATOM 1282 O O . ALA A 1 164 ? 3.709 -7.637 4.648 1.00 93.31 164 ALA A O 1
ATOM 1283 N N . TYR A 1 165 ? 2.382 -9.429 4.863 1.00 87.19 165 TYR A N 1
ATOM 1284 C CA . TYR A 1 165 ? 1.609 -8.912 5.980 1.00 87.19 165 TYR A CA 1
ATOM 1285 C C . TYR A 1 165 ? 1.068 -10.060 6.825 1.00 87.19 165 TYR A C 1
ATOM 1287 O O . TYR A 1 165 ? 0.896 -11.186 6.354 1.00 87.19 165 TYR A O 1
ATOM 1295 N N . GLU A 1 166 ? 0.749 -9.762 8.070 1.00 83.88 166 GLU A N 1
ATOM 1296 C CA . GLU A 1 166 ? 0.001 -10.656 8.945 1.00 83.88 166 GLU A CA 1
ATOM 1297 C C . GLU A 1 166 ? -1.300 -9.989 9.379 1.00 83.88 166 GLU A C 1
ATOM 1299 O O . GLU A 1 166 ? -1.494 -8.782 9.229 1.00 83.88 166 GLU A O 1
ATOM 1304 N N . THR A 1 167 ? -2.249 -10.795 9.839 1.00 80.00 167 THR A N 1
ATOM 1305 C CA . THR A 1 167 ? -3.519 -10.306 10.370 1.00 80.00 167 THR A CA 1
ATOM 1306 C C . THR A 1 167 ? -3.664 -10.828 11.785 1.00 80.00 167 THR A C 1
ATOM 1308 O O . THR A 1 167 ? -3.670 -12.038 11.999 1.00 80.00 167 THR A O 1
ATOM 1311 N N . ALA A 1 168 ? -3.779 -9.908 12.731 1.00 73.75 168 ALA A N 1
ATOM 1312 C CA . ALA A 1 168 ? -4.062 -10.182 14.124 1.00 73.75 168 ALA A CA 1
ATOM 1313 C C . ALA A 1 168 ? -5.509 -9.793 14.439 1.00 73.75 168 ALA A C 1
ATOM 1315 O O . ALA A 1 168 ? -6.056 -8.855 13.858 1.00 73.75 168 ALA A O 1
ATOM 1316 N N . ASP A 1 169 ? -6.128 -10.497 15.381 1.00 74.25 169 ASP A N 1
ATOM 1317 C CA . ASP A 1 169 ? -7.398 -10.055 15.949 1.00 74.25 169 ASP A CA 1
ATOM 1318 C C . ASP A 1 169 ? -7.144 -8.760 16.734 1.00 74.25 169 ASP A C 1
ATOM 1320 O O . ASP A 1 169 ? -6.319 -8.738 17.650 1.00 74.25 169 ASP A O 1
ATOM 1324 N N . CYS A 1 170 ? -7.866 -7.689 16.417 1.00 70.38 170 CYS A N 1
ATOM 1325 C CA . CYS A 1 170 ? -7.932 -6.509 17.272 1.00 70.38 170 CYS A CA 1
ATOM 1326 C C . CYS A 1 170 ? -9.398 -6.257 17.574 1.00 70.38 170 CYS A C 1
ATOM 1328 O O . CYS A 1 170 ? -10.238 -6.361 16.698 1.00 70.38 170 CYS A O 1
ATOM 1330 N N . VAL A 1 171 ? -9.746 -6.006 18.823 1.00 70.25 171 VAL A N 1
ATOM 1331 C CA . VAL A 1 171 ? -11.107 -5.611 19.173 1.00 70.25 171 VAL A CA 1
ATOM 1332 C C . VAL A 1 171 ? -10.942 -4.454 20.130 1.00 70.25 171 VAL A C 1
ATOM 1334 O O . VAL A 1 171 ? -10.313 -4.627 21.172 1.00 70.25 171 VAL A O 1
ATOM 1337 N N . ASP A 1 172 ? -11.443 -3.269 19.777 1.00 69.19 172 ASP A N 1
ATOM 1338 C CA . ASP A 1 172 ? -11.357 -2.115 20.675 1.00 69.19 172 ASP A CA 1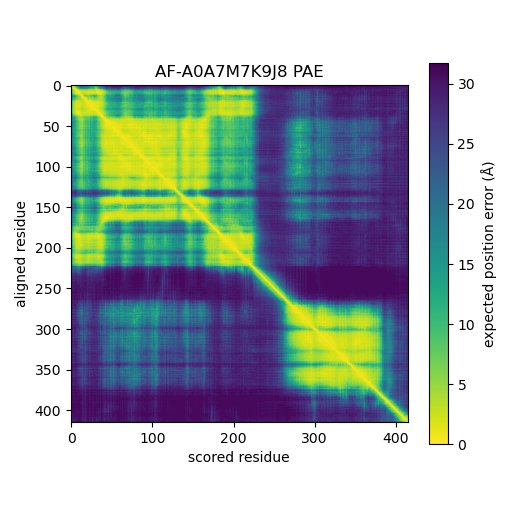
ATOM 1339 C C . ASP A 1 172 ? -12.211 -2.357 21.926 1.00 69.19 172 ASP A C 1
ATOM 1341 O O . ASP A 1 172 ? -13.436 -2.218 21.934 1.00 69.19 172 ASP A O 1
ATOM 1345 N N . LEU A 1 173 ? -11.522 -2.741 22.997 1.00 66.75 173 LEU A N 1
ATOM 1346 C CA . LEU A 1 173 ? -12.108 -3.146 24.270 1.00 66.75 173 LEU A CA 1
ATOM 1347 C C . LEU A 1 173 ? -12.822 -1.976 24.961 1.00 66.75 173 LEU A C 1
ATOM 1349 O O . LEU A 1 173 ? -13.810 -2.190 25.661 1.00 66.75 173 LEU A O 1
ATOM 1353 N N . ARG A 1 174 ? -12.366 -0.739 24.724 1.00 67.38 174 ARG A N 1
ATOM 1354 C CA . ARG A 1 174 ? -12.897 0.470 25.374 1.00 67.38 174 ARG A CA 1
ATOM 1355 C C . ARG A 1 174 ? -14.322 0.774 24.924 1.00 67.38 174 ARG A C 1
ATOM 1357 O O . ARG A 1 174 ? -15.184 1.045 25.755 1.00 67.38 174 ARG A O 1
ATOM 1364 N N . SER A 1 175 ? -14.587 0.675 23.622 1.00 71.06 175 SER A N 1
ATOM 1365 C CA . SER A 1 175 ? -15.924 0.892 23.054 1.00 71.06 175 SER A CA 1
ATOM 1366 C C . SER A 1 175 ? -16.942 -0.138 23.561 1.00 71.06 175 SER A C 1
ATOM 1368 O O . SER A 1 175 ? -18.111 0.181 23.763 1.00 71.06 175 SER A O 1
ATOM 1370 N N . ILE A 1 176 ? -16.493 -1.368 23.829 1.00 71.25 176 ILE A N 1
ATOM 1371 C CA . ILE A 1 176 ? -17.330 -2.444 24.377 1.00 71.25 176 ILE A CA 1
ATOM 1372 C C . ILE A 1 176 ? -17.685 -2.177 25.849 1.00 71.25 176 ILE A C 1
ATOM 1374 O O . ILE A 1 176 ? -18.838 -2.350 26.249 1.00 71.25 176 ILE A O 1
ATOM 1378 N N . GLU A 1 177 ? -16.722 -1.732 26.658 1.00 71.38 177 GLU A N 1
ATOM 1379 C CA . GLU A 1 177 ? -16.936 -1.409 28.077 1.00 71.38 177 GLU A CA 1
ATOM 1380 C C . GLU A 1 177 ? -17.957 -0.278 28.274 1.00 71.38 177 GLU A C 1
ATOM 1382 O O . GLU A 1 177 ? -18.783 -0.347 29.186 1.00 71.38 177 GLU A O 1
ATOM 1387 N N . GLN A 1 178 ? -17.966 0.718 27.380 1.00 71.56 178 GLN A N 1
ATOM 1388 C CA . GLN A 1 178 ? -18.905 1.846 27.424 1.00 71.56 178 GLN A CA 1
ATOM 1389 C C . GLN A 1 178 ? -20.377 1.439 27.266 1.00 71.56 178 GLN A C 1
ATOM 1391 O O . GLN A 1 178 ? -21.260 2.188 27.678 1.00 71.56 178 GLN A O 1
ATOM 1396 N N . VAL A 1 179 ? -20.656 0.272 26.679 1.00 73.81 179 VAL A N 1
ATOM 1397 C CA . VAL A 1 179 ? -22.024 -0.172 26.355 1.00 73.81 179 VAL A CA 1
ATOM 1398 C C . VAL A 1 179 ? -22.438 -1.445 27.095 1.00 73.81 179 VAL A C 1
ATOM 1400 O O . VAL A 1 179 ? -23.523 -1.974 26.863 1.00 73.81 179 VAL A O 1
ATOM 1403 N N . ALA A 1 180 ? -21.606 -1.941 28.017 1.00 66.25 180 ALA A N 1
ATOM 1404 C CA . ALA A 1 180 ? -21.787 -3.246 28.659 1.00 66.25 180 ALA A CA 1
ATOM 1405 C C . ALA A 1 180 ? -23.110 -3.404 29.441 1.00 66.25 180 ALA A C 1
ATOM 1407 O O . ALA A 1 180 ? -23.565 -4.526 29.660 1.00 66.25 180 ALA A O 1
ATOM 1408 N N . LYS A 1 181 ? -23.732 -2.294 29.860 1.00 71.06 181 LYS A N 1
ATOM 1409 C CA . LYS A 1 181 ? -24.996 -2.270 30.621 1.00 71.06 181 LYS A CA 1
ATOM 1410 C C . LYS A 1 181 ? -26.229 -1.957 29.762 1.00 71.06 181 LYS A C 1
ATOM 1412 O O . LYS A 1 181 ? -27.338 -1.906 30.289 1.00 71.06 181 LYS A O 1
ATOM 1417 N N . GLU A 1 182 ? -26.053 -1.726 28.465 1.00 75.88 182 GLU A N 1
ATOM 1418 C CA . GLU A 1 182 ? -27.111 -1.276 27.556 1.00 75.88 182 GLU A CA 1
ATOM 1419 C C . GLU A 1 182 ? -27.668 -2.432 26.708 1.00 75.88 182 GLU A C 1
ATOM 1421 O O . GLU A 1 182 ? -27.115 -3.533 26.655 1.00 75.88 182 GLU A O 1
ATOM 1426 N N . ARG A 1 183 ? -28.786 -2.203 26.005 1.00 82.75 183 ARG A N 1
ATOM 1427 C CA . ARG A 1 183 ? -29.236 -3.132 24.957 1.00 82.75 183 ARG A CA 1
ATOM 1428 C C . ARG A 1 183 ? -28.311 -2.986 23.752 1.00 82.75 183 ARG A C 1
ATOM 1430 O O . ARG A 1 183 ? -28.337 -1.950 23.098 1.00 82.75 183 ARG A O 1
ATOM 1437 N N . VAL A 1 184 ? -27.542 -4.028 23.440 1.00 86.94 184 VAL A N 1
ATOM 1438 C CA . VAL A 1 184 ? -26.550 -3.989 22.356 1.00 86.94 184 VAL A CA 1
ATOM 1439 C C . VAL A 1 184 ? -27.023 -4.755 21.117 1.00 86.94 184 VAL A C 1
ATOM 1441 O O . VAL A 1 184 ? -27.504 -5.892 21.205 1.00 86.94 184 VAL A O 1
ATOM 1444 N N . VAL A 1 185 ? -26.860 -4.133 19.950 1.00 90.19 185 VAL A N 1
ATOM 1445 C CA . VAL A 1 185 ? -26.954 -4.772 18.632 1.00 90.19 185 VAL A CA 1
ATOM 1446 C C . VAL A 1 185 ? -25.552 -4.846 18.032 1.00 90.19 185 VAL A C 1
ATOM 1448 O O . VAL A 1 185 ? -24.895 -3.824 17.882 1.00 90.19 185 VAL A O 1
ATOM 1451 N N . CYS A 1 186 ? -25.091 -6.040 17.676 1.00 91.00 186 CYS A N 1
ATOM 1452 C CA . CYS A 1 186 ? -23.780 -6.271 17.074 1.00 91.00 186 CYS A CA 1
ATOM 1453 C C . CYS A 1 186 ? -23.951 -6.582 15.586 1.00 91.00 186 CYS A C 1
ATOM 1455 O O . CYS A 1 186 ? -24.507 -7.627 15.243 1.00 91.00 186 CYS A O 1
ATOM 1457 N N . ALA A 1 187 ? -23.467 -5.706 14.708 1.00 92.06 187 ALA A N 1
ATOM 1458 C CA . ALA A 1 187 ? -23.443 -5.931 13.269 1.00 92.06 187 ALA A CA 1
ATOM 1459 C C . ALA A 1 187 ? -22.077 -6.468 12.828 1.00 92.06 187 ALA A C 1
ATOM 1461 O O . ALA A 1 187 ? -21.045 -5.864 13.112 1.00 92.06 187 ALA A O 1
ATOM 1462 N N . PHE A 1 188 ? -22.072 -7.586 12.106 1.00 90.88 188 PHE A N 1
ATOM 1463 C CA . PHE A 1 188 ? -20.868 -8.262 11.639 1.00 90.88 188 PHE A CA 1
ATOM 1464 C C . PHE A 1 188 ? -20.786 -8.261 10.113 1.00 90.88 188 PHE A C 1
ATOM 1466 O O . PHE A 1 188 ? -21.735 -8.636 9.416 1.00 90.88 188 PHE A O 1
ATOM 1473 N N . PHE A 1 189 ? -19.612 -7.895 9.596 1.00 87.81 189 PHE A N 1
ATOM 1474 C CA . PHE A 1 189 ? -19.374 -7.727 8.159 1.00 87.81 189 PHE A CA 1
ATOM 1475 C C . PHE A 1 189 ? -18.602 -8.885 7.517 1.00 87.81 189 PHE A C 1
ATOM 1477 O O . PHE A 1 189 ? -18.602 -9.012 6.297 1.00 87.81 189 PHE A O 1
ATOM 1484 N N . SER A 1 190 ? -17.960 -9.748 8.310 1.00 81.19 190 SER A N 1
ATOM 1485 C CA . SER A 1 190 ? -17.221 -10.908 7.798 1.00 81.19 190 SER A CA 1
ATOM 1486 C C . SER A 1 190 ? -17.202 -12.073 8.793 1.00 81.19 190 SER A C 1
ATOM 1488 O O . SER A 1 190 ? -17.287 -11.833 10.003 1.00 81.19 190 SER A O 1
ATOM 1490 N N . PRO A 1 191 ? -17.016 -13.326 8.329 1.00 76.31 191 PRO A N 1
ATOM 1491 C CA . PRO A 1 191 ? -16.882 -14.477 9.217 1.00 76.31 191 PRO A CA 1
ATOM 1492 C C . PRO A 1 191 ? -15.732 -14.352 10.225 1.00 76.31 191 PRO A C 1
ATOM 1494 O O . PRO A 1 191 ? -15.870 -14.741 11.384 1.00 76.31 191 PRO A O 1
ATOM 1497 N N . SER A 1 192 ? -14.602 -13.785 9.798 1.00 75.62 192 SER A N 1
ATOM 1498 C CA . SER A 1 192 ? -13.438 -13.542 10.657 1.00 75.62 192 SER A CA 1
ATOM 1499 C C . SER A 1 192 ? -13.757 -12.531 11.756 1.00 75.62 192 SER A C 1
ATOM 1501 O O . SER A 1 192 ? -13.463 -12.785 12.920 1.00 75.62 192 SER A O 1
ATOM 1503 N N . GLY A 1 193 ? -14.455 -11.445 11.406 1.00 82.88 193 GLY A N 1
ATOM 1504 C CA . GLY A 1 193 ? -14.906 -10.443 12.368 1.00 82.88 193 GLY A CA 1
ATOM 1505 C C . GLY A 1 193 ? -15.846 -11.012 13.429 1.00 82.88 193 GLY A C 1
ATOM 1506 O O . GLY A 1 193 ? -15.730 -10.656 14.597 1.00 82.88 193 GLY A O 1
ATOM 1507 N N . VAL A 1 194 ? -16.725 -11.952 13.057 1.00 85.56 194 VAL A N 1
ATOM 1508 C CA . VAL A 1 194 ? -17.570 -12.670 14.026 1.00 85.56 194 VAL A CA 1
ATOM 1509 C C . VAL A 1 194 ? -16.717 -13.462 15.012 1.00 85.56 194 VAL A C 1
ATOM 1511 O O . VAL A 1 194 ? -16.920 -13.349 16.218 1.00 85.56 194 VAL A O 1
ATOM 1514 N N . ARG A 1 195 ? -15.754 -14.256 14.526 1.00 84.06 195 ARG A N 1
ATOM 1515 C CA . ARG A 1 195 ? -14.909 -15.092 15.394 1.00 84.06 195 ARG A CA 1
ATOM 1516 C C . ARG A 1 195 ? -14.103 -14.253 16.387 1.00 84.06 195 ARG A C 1
ATOM 1518 O O . ARG A 1 195 ? -14.122 -14.567 17.578 1.00 84.06 195 ARG A O 1
ATOM 1525 N N . ALA A 1 196 ? -13.466 -13.182 15.911 1.00 81.94 196 ALA A N 1
ATOM 1526 C CA . ALA A 1 196 ? -12.681 -12.269 16.740 1.00 81.94 196 ALA A CA 1
ATOM 1527 C C . ALA A 1 196 ? -13.557 -11.570 17.796 1.00 81.94 196 ALA A C 1
ATOM 1529 O O . ALA A 1 196 ? -13.302 -11.665 18.999 1.00 81.94 196 ALA A O 1
ATOM 1530 N N . ALA A 1 197 ? -14.654 -10.946 17.362 1.00 85.38 197 ALA A N 1
ATOM 1531 C CA . ALA A 1 197 ? -15.525 -10.171 18.238 1.00 85.38 197 ALA A CA 1
ATOM 1532 C C . ALA A 1 197 ? -16.273 -11.033 19.263 1.00 85.38 197 ALA A C 1
ATOM 1534 O O . ALA A 1 197 ? -16.334 -10.682 20.438 1.00 85.38 197 ALA A O 1
ATOM 1535 N N . VAL A 1 198 ? -16.829 -12.182 18.864 1.00 84.94 198 VAL A N 1
ATOM 1536 C CA . VAL A 1 198 ? -17.612 -13.042 19.771 1.00 84.94 198 VAL A CA 1
ATOM 1537 C C . VAL A 1 198 ? -16.737 -13.649 20.862 1.00 84.94 198 VAL A C 1
ATOM 1539 O O . VAL A 1 198 ? -17.182 -13.768 22.006 1.00 84.94 198 VAL A O 1
ATOM 1542 N N . LYS A 1 199 ? -15.491 -14.011 20.534 1.00 82.56 199 LYS A N 1
ATOM 1543 C CA . LYS A 1 199 ? -14.504 -14.469 21.519 1.00 82.56 199 LYS A CA 1
ATOM 1544 C C . LYS A 1 199 ? -14.302 -13.416 22.608 1.00 82.56 199 LYS A C 1
ATOM 1546 O O . LYS A 1 199 ? -14.304 -13.761 23.788 1.00 82.56 199 LYS A O 1
ATOM 1551 N N . GLU A 1 200 ? -14.183 -12.149 22.225 1.00 81.19 200 GLU A N 1
ATOM 1552 C CA . GLU A 1 200 ? -13.916 -11.060 23.163 1.00 81.19 200 GLU A CA 1
ATOM 1553 C C . GLU A 1 200 ? -15.166 -10.613 23.937 1.00 81.19 200 GLU A C 1
ATOM 1555 O O . GLU A 1 200 ? -15.114 -10.471 25.158 1.00 81.19 200 GLU A O 1
ATOM 1560 N N . LEU A 1 201 ? -16.325 -10.524 23.276 1.00 82.69 201 LEU A N 1
ATOM 1561 C CA . LEU A 1 201 ? -17.611 -10.240 23.927 1.00 82.69 201 LEU A CA 1
ATOM 1562 C C . LEU A 1 201 ? -17.930 -11.265 25.030 1.00 82.69 201 LEU A C 1
ATOM 1564 O O . LEU A 1 201 ? -18.359 -10.890 26.122 1.00 82.69 201 LEU A O 1
ATOM 1568 N N . ARG A 1 202 ? -17.668 -12.558 24.782 1.00 81.94 202 ARG A N 1
ATOM 1569 C CA . ARG A 1 202 ? -17.889 -13.629 25.771 1.00 81.94 202 ARG A CA 1
ATOM 1570 C C . ARG A 1 202 ? -16.983 -13.508 26.989 1.00 81.94 202 ARG A C 1
ATOM 1572 O O . ARG A 1 202 ? -17.487 -13.604 28.104 1.00 81.94 202 ARG A O 1
ATOM 1579 N N . LYS A 1 203 ? -15.680 -13.266 26.800 1.00 80.00 203 LYS A N 1
ATOM 1580 C CA . LYS A 1 203 ? -14.735 -13.061 27.917 1.00 80.00 203 LYS A CA 1
ATOM 1581 C C . LYS A 1 203 ? -15.166 -11.920 28.841 1.00 80.00 203 LYS A C 1
ATOM 1583 O O . LYS A 1 203 ? -14.887 -11.955 30.032 1.00 80.00 203 LYS A O 1
ATOM 1588 N N . ARG A 1 204 ? -15.848 -10.919 28.284 1.00 75.19 204 ARG A N 1
ATOM 1589 C CA . ARG A 1 204 ? -16.300 -9.707 28.976 1.00 75.19 204 ARG A CA 1
ATOM 1590 C C . ARG A 1 204 ? -17.710 -9.824 29.570 1.00 75.19 204 ARG A C 1
ATOM 1592 O O . ARG A 1 204 ? -18.224 -8.849 30.105 1.00 75.19 204 ARG A O 1
ATOM 1599 N N . GLY A 1 205 ? -18.357 -10.988 29.469 1.00 73.88 205 GLY A N 1
ATOM 1600 C CA . GLY A 1 205 ? -19.697 -11.219 30.021 1.00 73.88 205 GLY A CA 1
ATOM 1601 C C . GLY A 1 205 ? -20.855 -10.651 29.187 1.00 73.88 205 GLY A C 1
ATOM 1602 O O . GLY A 1 205 ? -22.016 -10.823 29.563 1.00 73.88 205 GLY A O 1
ATOM 1603 N N . LEU A 1 206 ? -20.578 -10.052 28.021 1.00 76.06 206 LEU A N 1
ATOM 1604 C CA . LEU A 1 206 ? -21.578 -9.590 27.050 1.00 76.06 206 LEU A CA 1
ATOM 1605 C C . LEU A 1 206 ? -22.139 -10.779 26.261 1.00 76.06 206 LEU A C 1
ATOM 1607 O O . LEU A 1 206 ? -21.816 -11.027 25.102 1.00 76.06 206 LEU A O 1
ATOM 1611 N N . THR A 1 207 ? -22.992 -11.550 26.929 1.00 72.75 207 THR A N 1
ATOM 1612 C CA . THR A 1 207 ? -23.618 -12.763 26.377 1.00 72.75 207 THR A CA 1
ATOM 1613 C C . THR A 1 207 ? -25.013 -12.515 25.803 1.00 72.75 207 THR A C 1
ATOM 1615 O O . THR A 1 207 ? -25.523 -13.344 25.052 1.00 72.75 207 THR A O 1
ATOM 1618 N N . LYS A 1 208 ? -25.629 -11.368 26.121 1.00 79.06 208 LYS A N 1
ATOM 1619 C CA . LYS A 1 208 ? -26.963 -10.969 25.651 1.00 79.06 208 LYS A CA 1
ATOM 1620 C C . LYS A 1 208 ? -26.864 -9.772 24.703 1.00 79.06 208 LYS A C 1
ATOM 1622 O O . LYS A 1 208 ? -26.877 -8.629 25.144 1.00 79.06 208 LYS A O 1
ATOM 1627 N N . PHE A 1 209 ? -26.810 -10.041 23.402 1.00 86.19 209 PHE A N 1
ATOM 1628 C CA . PHE A 1 209 ? -26.875 -9.029 22.341 1.00 86.19 209 PHE A CA 1
ATOM 1629 C C . PHE A 1 209 ? -27.684 -9.554 21.149 1.00 86.19 209 PHE A C 1
ATOM 1631 O O . PHE A 1 209 ? -27.858 -10.763 20.993 1.00 86.19 209 PHE A O 1
ATOM 1638 N N . ARG A 1 210 ? -28.197 -8.654 20.301 1.00 88.44 210 ARG A N 1
ATOM 1639 C CA . ARG A 1 210 ? -28.780 -9.043 19.005 1.00 88.44 210 ARG A CA 1
ATOM 1640 C C . ARG A 1 210 ? -27.688 -9.055 17.948 1.00 88.44 210 ARG A C 1
ATOM 1642 O O . ARG A 1 210 ? -27.056 -8.028 17.731 1.00 88.44 210 ARG A O 1
ATOM 1649 N N . ALA A 1 211 ? -27.480 -10.188 17.292 1.00 89.81 211 ALA A N 1
ATOM 1650 C CA . ALA A 1 211 ? -26.532 -10.297 16.195 1.00 89.81 211 ALA A CA 1
ATOM 1651 C C . ALA A 1 211 ? -27.203 -9.949 14.857 1.00 89.81 211 ALA A C 1
ATOM 1653 O O . ALA A 1 211 ? -28.297 -10.424 14.554 1.00 89.81 211 ALA A O 1
ATOM 1654 N N . VAL A 1 212 ? -26.530 -9.135 14.048 1.00 92.56 212 VAL A N 1
ATOM 1655 C CA . VAL A 1 212 ? -26.896 -8.825 12.664 1.00 92.56 212 VAL A CA 1
ATOM 1656 C C . VAL A 1 212 ? -25.718 -9.220 11.785 1.00 92.56 212 VAL A C 1
ATOM 1658 O O . VAL A 1 212 ? -24.592 -8.794 12.021 1.00 92.56 212 VAL A O 1
ATOM 1661 N N . ALA A 1 213 ? -25.958 -10.043 10.772 1.00 89.62 213 ALA A N 1
ATOM 1662 C CA . ALA A 1 213 ? -24.952 -10.401 9.781 1.00 89.62 213 ALA A CA 1
ATOM 1663 C C . ALA A 1 213 ? -25.300 -9.736 8.449 1.00 89.62 213 ALA A C 1
ATOM 1665 O O . ALA A 1 213 ? -26.420 -9.880 7.967 1.00 89.62 213 ALA A O 1
ATOM 1666 N N . ILE A 1 214 ? -24.344 -9.018 7.857 1.00 87.00 214 ILE A N 1
ATOM 1667 C CA . ILE A 1 214 ? -24.574 -8.267 6.611 1.00 87.00 214 ILE A CA 1
ATOM 1668 C C . ILE A 1 214 ? -24.592 -9.181 5.375 1.00 87.00 214 ILE A C 1
ATOM 1670 O O . ILE A 1 214 ? -25.255 -8.876 4.389 1.00 87.00 214 ILE A O 1
ATOM 1674 N N . GLY A 1 215 ? -23.881 -10.312 5.422 1.00 76.5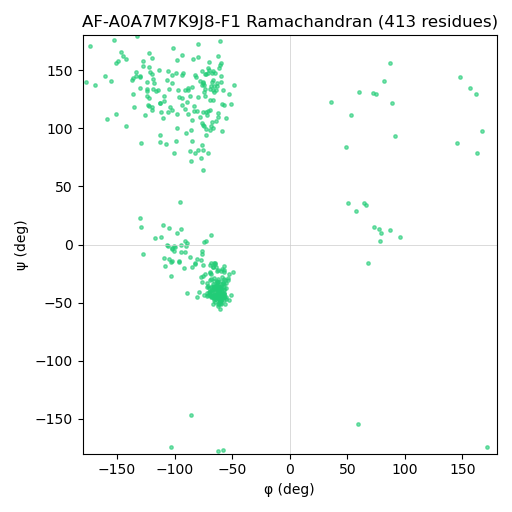6 215 GLY A N 1
ATOM 1675 C CA . GLY A 1 215 ? -23.773 -11.262 4.312 1.00 76.56 215 GLY A CA 1
ATOM 1676 C C . GLY A 1 215 ? -24.123 -12.693 4.713 1.00 76.56 215 GLY A C 1
ATOM 1677 O O . GLY A 1 215 ? -24.023 -13.061 5.886 1.00 76.56 215 GLY A O 1
ATOM 1678 N N . THR A 1 216 ? -24.484 -13.516 3.726 1.00 75.25 216 THR A N 1
ATOM 1679 C CA . THR A 1 216 ? -24.860 -14.933 3.903 1.00 75.25 216 THR A CA 1
ATOM 1680 C C . THR A 1 216 ? -23.739 -15.762 4.530 1.00 75.25 216 THR A C 1
ATOM 1682 O O . THR A 1 216 ? -23.981 -16.507 5.476 1.00 75.25 216 THR A O 1
ATOM 1685 N N . THR A 1 217 ? -22.499 -15.573 4.080 1.00 71.56 217 THR A N 1
ATOM 1686 C CA . THR A 1 217 ? -21.303 -16.217 4.651 1.00 71.56 217 THR A CA 1
ATOM 1687 C C . THR A 1 217 ? -21.068 -15.814 6.107 1.00 71.56 217 THR A C 1
ATOM 1689 O O . THR A 1 217 ? -20.704 -16.642 6.937 1.00 71.56 217 THR A O 1
ATOM 1692 N N . THR A 1 218 ? -21.326 -14.553 6.455 1.00 81.06 218 THR A N 1
ATOM 1693 C CA . THR A 1 218 ? -21.219 -14.058 7.835 1.00 81.06 218 THR A CA 1
ATOM 1694 C C . THR A 1 218 ? -22.336 -14.607 8.726 1.00 81.06 218 THR A C 1
ATOM 1696 O O . THR A 1 218 ? -22.097 -14.908 9.895 1.00 81.06 218 THR A O 1
ATOM 1699 N N . ALA A 1 219 ? -23.547 -14.778 8.187 1.00 79.81 219 ALA A N 1
ATOM 1700 C CA . ALA A 1 219 ? -24.695 -15.304 8.924 1.00 79.81 219 ALA A CA 1
ATOM 1701 C C . ALA A 1 219 ? -24.485 -16.756 9.373 1.00 79.81 219 ALA A C 1
ATOM 1703 O O . ALA A 1 219 ? -24.865 -17.098 10.490 1.00 79.81 219 ALA A O 1
ATOM 1704 N N . GLN A 1 220 ? -23.819 -17.577 8.553 1.00 78.56 220 GLN A N 1
ATOM 1705 C CA . GLN A 1 220 ? -23.508 -18.977 8.870 1.00 78.56 220 GLN A CA 1
ATOM 1706 C C . GLN A 1 220 ? -22.673 -19.149 10.147 1.00 78.56 220 GLN A C 1
ATOM 1708 O O . GLN A 1 220 ? -22.775 -20.180 10.805 1.00 78.56 220 GLN A O 1
ATOM 1713 N N . VAL A 1 221 ? -21.861 -18.152 10.514 1.00 82.06 221 VAL A N 1
ATOM 1714 C CA . VAL A 1 221 ? -21.004 -18.202 11.711 1.00 82.06 221 VAL A CA 1
ATOM 1715 C C . VAL A 1 221 ? -21.496 -17.309 12.856 1.00 82.06 221 VAL A C 1
ATOM 1717 O O . VAL A 1 221 ? -20.865 -17.266 13.911 1.00 82.06 221 VAL A O 1
ATOM 1720 N N . SER A 1 222 ? -22.605 -16.585 12.669 1.00 76.06 222 SER A N 1
ATOM 1721 C CA . SER A 1 222 ? -23.124 -15.620 13.644 1.00 76.06 222 SER A CA 1
ATOM 1722 C C . SER A 1 222 ? -23.833 -16.308 14.824 1.00 76.06 222 SER A C 1
ATOM 1724 O O . SER A 1 222 ? -24.610 -17.243 14.615 1.00 76.06 222 SER A O 1
ATOM 1726 N N . PRO A 1 223 ? -23.613 -15.871 16.079 1.00 72.06 223 PRO A N 1
ATOM 1727 C CA . PRO A 1 223 ? -24.252 -16.485 17.237 1.00 72.06 223 PRO A CA 1
ATOM 1728 C C . PRO A 1 223 ? -25.742 -16.101 17.341 1.00 72.06 223 PRO A C 1
ATOM 1730 O O . PRO A 1 223 ? -26.067 -15.036 17.848 1.00 72.06 223 PRO A O 1
ATOM 1733 N N . GLY A 1 224 ? -26.639 -17.009 16.938 1.00 56.31 224 GLY A N 1
ATOM 1734 C CA . GLY A 1 224 ? -28.030 -17.100 17.420 1.00 56.31 224 GLY A CA 1
ATOM 1735 C C . GLY A 1 224 ? -29.063 -16.067 16.915 1.00 56.31 224 GLY A C 1
ATOM 1736 O O . GLY A 1 224 ? -28.891 -14.861 17.029 1.00 56.31 224 GLY A O 1
ATOM 1737 N N . ARG A 1 225 ? -30.202 -16.605 16.439 1.00 39.16 225 ARG A N 1
ATOM 1738 C CA . ARG A 1 225 ? -31.448 -15.983 15.923 1.00 39.16 225 ARG A CA 1
ATOM 1739 C C . ARG A 1 225 ? -31.273 -14.876 14.870 1.00 39.16 225 ARG A C 1
ATOM 1741 O O . ARG A 1 225 ? -31.375 -13.683 15.136 1.00 39.16 225 ARG A O 1
ATOM 1748 N N . VAL A 1 226 ? -31.131 -15.339 13.629 1.00 39.03 226 VAL A N 1
ATOM 1749 C CA . VAL A 1 226 ? -31.212 -14.557 12.390 1.00 39.03 226 VAL A CA 1
ATOM 1750 C C . VAL A 1 226 ? -32.549 -13.805 12.333 1.00 39.03 226 VAL A C 1
ATOM 1752 O O . VAL A 1 226 ? -33.600 -14.410 12.136 1.00 39.03 226 VAL A O 1
ATOM 1755 N N . CYS A 1 227 ? -32.525 -12.481 12.490 1.00 38.59 227 CYS A N 1
ATOM 1756 C CA . CYS A 1 227 ? -33.613 -11.618 12.024 1.00 38.59 227 CYS A CA 1
ATOM 1757 C C . CYS A 1 227 ? -33.374 -11.366 10.531 1.00 38.59 227 CYS A C 1
ATOM 1759 O O . CYS A 1 227 ? -32.792 -10.356 10.146 1.00 38.59 227 CYS A O 1
ATOM 1761 N N . GLY A 1 228 ? -33.724 -12.347 9.700 1.00 36.09 228 GLY A N 1
ATOM 1762 C CA . GLY A 1 228 ? -33.646 -12.224 8.250 1.00 36.09 228 GLY A CA 1
ATOM 1763 C C . GLY A 1 228 ? -34.797 -11.357 7.761 1.00 36.09 228 GLY A C 1
ATOM 1764 O O . GLY A 1 228 ? -35.954 -11.747 7.883 1.00 36.09 228 GLY A O 1
ATOM 1765 N N . GLY A 1 229 ? -34.487 -10.181 7.218 1.00 31.73 229 GLY A N 1
ATOM 1766 C CA . GLY A 1 229 ? -35.428 -9.403 6.420 1.00 31.73 229 GLY A CA 1
ATOM 1767 C C . GLY A 1 229 ? -35.654 -10.097 5.081 1.00 31.73 229 GLY A C 1
ATOM 1768 O O . GLY A 1 229 ? -35.051 -9.729 4.079 1.00 31.73 229 GLY A O 1
ATOM 1769 N N . SER A 1 230 ? -36.489 -11.133 5.073 1.00 27.88 230 SER A N 1
ATOM 1770 C CA . SER A 1 230 ? -37.052 -11.699 3.853 1.00 27.88 230 SER A CA 1
ATOM 1771 C C . SER A 1 230 ? -38.151 -10.757 3.367 1.00 27.88 230 SER A C 1
ATOM 1773 O O . SER A 1 230 ? -39.243 -10.734 3.933 1.00 27.88 230 SER A O 1
ATOM 1775 N N . VAL A 1 231 ? -37.885 -9.977 2.318 1.00 30.25 231 VAL A N 1
ATOM 1776 C CA . VAL A 1 231 ? -38.969 -9.380 1.529 1.00 30.25 231 VAL A CA 1
ATOM 1777 C C . VAL A 1 231 ? -39.651 -10.540 0.807 1.00 30.25 231 VAL A C 1
ATOM 1779 O O . VAL A 1 231 ? -39.111 -11.113 -0.135 1.00 30.25 231 VAL A O 1
ATOM 1782 N N . SER A 1 232 ? -40.800 -10.951 1.334 1.00 27.92 232 SER A N 1
ATOM 1783 C CA . SER A 1 232 ? -41.644 -12.010 0.792 1.00 27.92 232 SER A CA 1
ATOM 1784 C C . SER A 1 232 ? -42.569 -11.414 -0.270 1.00 27.92 232 SER A C 1
ATOM 1786 O O . SER A 1 232 ? -43.601 -10.828 0.042 1.00 27.92 232 SER A O 1
ATOM 1788 N N . GLY A 1 233 ? -42.193 -11.568 -1.540 1.00 28.47 233 GLY A N 1
ATOM 1789 C CA . GLY A 1 233 ? -43.149 -11.574 -2.646 1.00 28.47 233 GLY A CA 1
ATOM 1790 C C . GLY A 1 233 ? -43.789 -12.959 -2.720 1.00 28.47 233 GLY A C 1
ATOM 1791 O O . GLY A 1 233 ? -43.095 -13.951 -2.922 1.00 28.47 233 GLY A O 1
ATOM 1792 N N . GLN A 1 234 ? -45.091 -13.016 -2.458 1.00 30.28 234 GLN A N 1
ATOM 1793 C CA . GLN A 1 234 ? -45.932 -14.213 -2.433 1.00 30.28 234 GLN A CA 1
ATOM 1794 C C . GLN A 1 234 ? -45.991 -14.929 -3.795 1.00 30.28 234 GLN A C 1
ATOM 1796 O O . GLN A 1 234 ? -45.953 -14.274 -4.833 1.00 30.28 234 GLN A O 1
ATOM 1801 N N . GLY A 1 235 ? -46.200 -16.253 -3.778 1.00 26.97 235 GLY A N 1
ATOM 1802 C CA . GLY A 1 235 ? -46.735 -16.997 -4.927 1.00 26.97 235 GLY A CA 1
ATOM 1803 C C . GLY A 1 235 ? -46.171 -18.405 -5.097 1.00 26.97 235 GLY A C 1
ATOM 1804 O O . GLY A 1 235 ? -45.207 -18.604 -5.824 1.00 26.97 235 GLY A O 1
ATOM 1805 N N . SER A 1 236 ? -46.795 -19.380 -4.439 1.00 24.89 236 SER A N 1
ATOM 1806 C CA . SER A 1 236 ? -46.517 -20.814 -4.557 1.00 24.89 236 SER A CA 1
ATOM 1807 C C . SER A 1 236 ? -47.578 -21.502 -5.431 1.00 24.89 236 SER A C 1
ATOM 1809 O O . SER A 1 236 ? -48.751 -21.160 -5.316 1.00 24.89 236 SER A O 1
ATOM 1811 N N . LEU A 1 237 ? -47.136 -22.522 -6.184 1.00 28.12 237 LEU A N 1
ATOM 1812 C CA . LEU A 1 237 ? -47.861 -23.687 -6.737 1.00 28.12 237 LEU A CA 1
ATOM 1813 C C . LEU A 1 237 ? -48.846 -23.515 -7.914 1.00 28.12 237 LEU A C 1
ATOM 1815 O O . LEU A 1 237 ? -49.807 -22.757 -7.856 1.00 28.12 237 LEU A O 1
ATOM 1819 N N . GLY A 1 238 ? -48.666 -24.373 -8.930 1.00 25.94 238 GLY A N 1
ATOM 1820 C CA . GLY A 1 238 ? -49.675 -24.682 -9.949 1.00 25.94 238 GLY A CA 1
ATOM 1821 C C . GLY A 1 238 ? -49.128 -25.436 -11.168 1.00 25.94 238 GLY A C 1
ATOM 1822 O O . GLY A 1 238 ? -48.590 -24.832 -12.086 1.00 25.94 238 GLY A O 1
ATOM 1823 N N . SER A 1 239 ? -49.277 -26.758 -11.175 1.00 28.91 239 SER A N 1
ATOM 1824 C CA . SER A 1 239 ? -49.060 -27.679 -12.298 1.00 28.91 239 SER A CA 1
ATOM 1825 C C . SER A 1 239 ? -50.274 -27.727 -13.248 1.00 28.91 239 SER A C 1
ATOM 1827 O O . SER A 1 239 ? -51.407 -27.723 -12.774 1.00 28.91 239 SER A O 1
ATOM 1829 N N . GLY A 1 240 ? -50.058 -27.867 -14.567 1.00 26.41 240 GLY A N 1
ATOM 1830 C CA . GLY A 1 240 ? -51.107 -28.243 -15.542 1.00 26.41 240 GLY A CA 1
ATOM 1831 C C . GLY A 1 240 ? -50.844 -27.807 -17.006 1.00 26.41 240 GLY A C 1
ATOM 1832 O O . GLY A 1 240 ? -50.434 -26.665 -17.190 1.00 26.41 240 GLY A O 1
ATOM 1833 N N . PRO A 1 241 ? -51.048 -28.664 -18.040 1.00 49.81 241 PRO A N 1
ATOM 1834 C CA . PRO A 1 241 ? -50.679 -28.407 -19.447 1.00 49.81 241 PRO A CA 1
ATOM 1835 C C . PRO A 1 241 ? -51.875 -28.016 -20.364 1.00 49.81 241 PRO A C 1
ATOM 1837 O O . PRO A 1 241 ? -53.005 -27.946 -19.888 1.00 49.81 241 PRO A O 1
ATOM 1840 N N . CYS A 1 242 ? -51.623 -27.891 -21.688 1.00 24.81 242 CYS A N 1
ATOM 1841 C CA . CYS A 1 242 ? -52.550 -27.610 -22.829 1.00 24.81 242 CYS A CA 1
ATOM 1842 C C . CYS A 1 242 ? -52.893 -26.110 -23.014 1.00 24.81 242 CYS A C 1
ATOM 1844 O O . CYS A 1 242 ? -53.101 -25.423 -22.031 1.00 24.81 242 CYS A O 1
ATOM 1846 N N . GLY A 1 243 ? -53.010 -25.468 -24.184 1.00 25.81 243 GLY A N 1
ATOM 1847 C CA . GLY A 1 243 ? -53.076 -25.830 -25.603 1.00 25.81 243 GLY A CA 1
ATOM 1848 C C . GLY A 1 243 ? -53.974 -24.788 -26.324 1.00 25.81 243 GLY A C 1
ATOM 1849 O O . GLY A 1 243 ? -54.973 -24.382 -25.744 1.00 25.81 243 GLY A O 1
ATOM 1850 N N . LEU A 1 244 ? -53.641 -24.433 -27.580 1.00 27.91 244 LEU A N 1
ATOM 1851 C CA . LEU A 1 244 ? -54.438 -23.700 -28.606 1.00 27.91 244 LEU A CA 1
ATOM 1852 C C . LEU A 1 244 ? -54.388 -22.142 -28.647 1.00 27.91 244 LEU A C 1
ATOM 1854 O O . LEU A 1 244 ? -54.729 -21.460 -27.689 1.00 27.91 244 LEU A O 1
ATOM 1858 N N . GLY A 1 245 ? -53.973 -21.602 -29.813 1.00 24.77 245 GLY A N 1
ATOM 1859 C CA . GLY A 1 245 ? -54.063 -20.179 -30.236 1.00 24.77 245 GLY A CA 1
ATOM 1860 C C . GLY A 1 245 ? -55.426 -19.842 -30.880 1.00 24.77 245 GLY A C 1
ATOM 1861 O O . GLY A 1 245 ? -56.391 -20.507 -30.506 1.00 24.77 245 GLY A O 1
ATOM 1862 N N . PRO A 1 246 ? -55.563 -18.934 -31.890 1.00 45.88 246 PRO A N 1
ATOM 1863 C CA . PRO A 1 246 ? -54.608 -18.012 -32.553 1.00 45.88 246 PRO A CA 1
ATOM 1864 C C . PRO A 1 246 ? -55.134 -16.543 -32.708 1.00 45.88 246 PRO A C 1
ATOM 1866 O O . PRO A 1 246 ? -56.252 -16.261 -32.308 1.00 45.88 246 PRO A O 1
ATOM 1869 N N . THR A 1 247 ? -54.350 -15.610 -33.293 1.00 27.86 247 THR A N 1
ATOM 1870 C CA . THR A 1 247 ? -54.667 -14.795 -34.515 1.00 27.86 247 THR A CA 1
ATOM 1871 C C . THR A 1 247 ? -53.781 -13.538 -34.664 1.00 27.86 247 THR A C 1
ATOM 1873 O O . THR A 1 247 ? -53.733 -12.731 -33.746 1.00 27.86 247 THR A O 1
ATOM 1876 N N . GLY A 1 248 ? -53.193 -13.383 -35.870 1.00 26.00 248 GLY A N 1
ATOM 1877 C CA . GLY A 1 248 ? -52.722 -12.157 -36.570 1.00 26.00 248 GLY A CA 1
ATOM 1878 C C . GLY A 1 248 ? -51.639 -11.283 -35.909 1.00 26.00 248 GLY A C 1
ATOM 1879 O O . GLY A 1 248 ? -51.780 -10.893 -34.767 1.00 26.00 248 GLY A O 1
ATOM 1880 N N . SER A 1 249 ? -50.542 -10.854 -36.542 1.00 29.02 249 SER A N 1
ATOM 1881 C CA . SER A 1 249 ? -50.188 -10.715 -37.962 1.00 29.02 249 SER A CA 1
ATOM 1882 C C . SER A 1 249 ? -48.676 -10.411 -38.094 1.00 29.02 249 SER A C 1
ATOM 1884 O O . SER A 1 249 ? -48.133 -9.614 -37.335 1.00 29.02 249 SER A O 1
ATOM 1886 N N . SER A 1 250 ? -48.019 -11.065 -39.060 1.00 28.52 250 SER A N 1
ATOM 1887 C CA . SER A 1 250 ? -46.644 -10.880 -39.594 1.00 28.52 250 SER A CA 1
ATOM 1888 C C . SER A 1 250 ? -46.400 -9.467 -40.198 1.00 28.52 250 SER A C 1
ATOM 1890 O O . SER A 1 250 ? -47.393 -8.748 -40.319 1.00 28.52 250 SER A O 1
ATOM 1892 N N . PRO A 1 251 ? -45.177 -9.050 -40.656 1.00 40.31 251 PRO A N 1
ATOM 1893 C CA . PRO A 1 251 ? -44.013 -9.855 -41.104 1.00 40.31 251 PRO A CA 1
ATOM 1894 C C . PRO A 1 251 ? -42.602 -9.410 -40.616 1.00 40.31 251 PRO A C 1
ATOM 1896 O O . PRO A 1 251 ? -42.345 -8.252 -40.321 1.00 40.31 251 PRO A O 1
ATOM 1899 N N . LEU A 1 252 ? -41.714 -10.373 -40.327 1.00 29.23 252 LEU A N 1
ATOM 1900 C CA . LEU A 1 252 ? -40.517 -10.793 -41.097 1.00 29.23 252 LEU A CA 1
ATOM 1901 C C . LEU A 1 252 ? -39.503 -9.692 -41.478 1.00 29.23 252 LEU A C 1
ATOM 1903 O O . LEU A 1 252 ? -39.724 -8.949 -42.427 1.00 29.23 252 LEU A O 1
ATOM 1907 N N . SER A 1 253 ? -38.310 -9.744 -40.867 1.00 30.66 253 SER A N 1
ATOM 1908 C CA . SER A 1 253 ? -37.035 -9.609 -41.594 1.00 30.66 253 SER A CA 1
ATOM 1909 C C . SER A 1 253 ? -35.854 -10.203 -40.803 1.00 30.66 253 SER A C 1
ATOM 1911 O O . SER A 1 253 ? -35.454 -9.687 -39.765 1.00 30.66 253 SER A O 1
ATOM 1913 N N . GLN A 1 254 ? -35.392 -11.347 -41.314 1.00 31.38 254 GLN A N 1
ATOM 1914 C CA . GLN A 1 254 ? -34.028 -11.893 -41.399 1.00 31.38 254 GLN A CA 1
ATOM 1915 C C . GLN A 1 254 ? -32.999 -11.661 -40.277 1.00 31.38 254 GLN A C 1
ATOM 1917 O O . GLN A 1 254 ? -32.570 -10.554 -39.968 1.00 31.38 254 GLN A O 1
ATOM 1922 N N . GLY A 1 255 ? -32.510 -12.796 -39.767 1.00 29.50 255 GLY A N 1
ATOM 1923 C CA . GLY A 1 255 ? -31.385 -12.894 -38.852 1.00 29.50 255 GLY A CA 1
ATOM 1924 C C . GLY A 1 255 ? -30.047 -12.498 -39.476 1.00 29.50 255 GLY A C 1
ATOM 1925 O O . GLY A 1 255 ? -29.775 -12.753 -40.647 1.00 29.50 255 GLY A O 1
ATOM 1926 N N . PHE A 1 256 ? -29.191 -11.938 -38.628 1.00 30.59 256 PHE A N 1
ATOM 1927 C CA . PHE A 1 256 ? -27.765 -11.760 -38.860 1.00 30.59 256 PHE A CA 1
ATOM 1928 C C . PHE A 1 256 ? -27.009 -12.520 -37.765 1.00 30.59 256 PHE A C 1
ATOM 1930 O O . PHE A 1 256 ? -27.159 -12.237 -36.577 1.00 30.59 256 PHE A O 1
ATOM 1937 N N . TYR A 1 257 ? -26.212 -13.504 -38.175 1.00 31.80 257 TYR A N 1
ATOM 1938 C CA . TYR A 1 257 ? -25.221 -14.167 -37.330 1.00 31.80 257 TYR A CA 1
ATOM 1939 C C . TYR A 1 257 ? -24.151 -13.144 -36.895 1.00 31.80 257 TYR A C 1
ATOM 1941 O O . TYR A 1 257 ? -23.721 -12.349 -37.737 1.00 31.80 257 TYR A O 1
ATOM 1949 N N . PRO A 1 258 ? -23.661 -13.144 -35.639 1.00 37.59 258 PRO A N 1
ATOM 1950 C CA . PRO A 1 258 ? -22.522 -12.318 -35.271 1.00 37.59 258 PRO A CA 1
ATOM 1951 C C . PRO A 1 258 ? -21.249 -12.962 -35.830 1.00 37.59 258 PRO A C 1
ATOM 1953 O O . PRO A 1 258 ? -20.746 -13.948 -35.299 1.00 37.59 258 PRO A O 1
ATOM 1956 N N . HIS A 1 259 ? -20.740 -12.401 -36.924 1.00 37.12 259 HIS A N 1
ATOM 1957 C CA . HIS A 1 259 ? -19.405 -12.692 -37.428 1.00 37.12 259 HIS A CA 1
ATOM 1958 C C . HIS A 1 259 ? -18.378 -12.047 -36.484 1.00 37.12 259 HIS A C 1
ATOM 1960 O O . HIS A 1 259 ? -18.265 -10.821 -36.408 1.00 37.12 259 HIS A O 1
ATOM 1966 N N . GLU A 1 260 ? -17.621 -12.871 -35.758 1.00 38.38 260 GLU A N 1
ATOM 1967 C CA . GLU A 1 260 ? -16.397 -12.454 -35.076 1.00 38.38 260 GLU A CA 1
ATOM 1968 C C . GLU A 1 260 ? -15.421 -11.864 -36.104 1.00 38.38 260 GLU A C 1
ATOM 1970 O O . GLU A 1 260 ? -15.002 -12.537 -37.042 1.00 38.38 260 GLU A O 1
ATOM 1975 N N . TYR A 1 261 ? -15.039 -10.598 -35.934 1.00 32.53 261 TYR A N 1
ATOM 1976 C CA . TYR A 1 261 ? -13.859 -10.031 -36.586 1.00 32.53 261 TYR A CA 1
ATOM 1977 C C . TYR A 1 261 ? -12.808 -9.709 -35.513 1.00 32.53 261 TYR A C 1
ATOM 1979 O O . TYR A 1 261 ? -13.075 -8.891 -34.625 1.00 32.53 261 TYR A O 1
ATOM 1987 N N . PRO A 1 262 ? -11.591 -10.280 -35.581 1.00 46.72 262 PRO A N 1
ATOM 1988 C CA . PRO A 1 262 ? -10.500 -9.918 -34.689 1.00 46.72 262 PRO A CA 1
ATOM 1989 C C . PRO A 1 262 ? -9.903 -8.574 -35.131 1.00 46.72 262 PRO A C 1
ATOM 1991 O O . PRO A 1 262 ? -8.928 -8.518 -35.871 1.00 46.72 262 PRO A O 1
ATOM 1994 N N . SER A 1 263 ? -10.484 -7.459 -34.678 1.00 42.88 263 SER A N 1
ATOM 1995 C CA . SER A 1 263 ? -9.905 -6.123 -34.887 1.00 42.88 263 SER A CA 1
ATOM 1996 C C . SER A 1 263 ? -9.171 -5.639 -33.631 1.00 42.88 263 SER A C 1
ATOM 1998 O O . SER A 1 263 ? -9.650 -4.838 -32.814 1.00 42.88 263 SER A O 1
ATOM 2000 N N . SER A 1 264 ? -7.955 -6.151 -33.452 1.00 51.91 264 SER A N 1
ATOM 2001 C CA . SER A 1 264 ? -6.918 -5.525 -32.630 1.00 51.91 264 SER A CA 1
ATOM 2002 C C . SER A 1 264 ? -6.148 -4.508 -33.479 1.00 51.91 264 SER A C 1
ATOM 2004 O O . SER A 1 264 ? -5.013 -4.748 -33.877 1.00 51.91 264 SER A O 1
ATOM 2006 N N . GLY A 1 265 ? -6.784 -3.375 -33.795 1.00 40.47 265 GLY A N 1
ATOM 2007 C CA . GLY A 1 265 ? -6.161 -2.310 -34.585 1.00 40.47 265 GLY A CA 1
ATOM 2008 C C . GLY A 1 265 ? -5.032 -1.549 -33.850 1.00 40.47 265 GLY A C 1
ATOM 2009 O O . GLY A 1 265 ? -5.036 -1.474 -32.613 1.00 40.47 265 GLY A O 1
ATOM 2010 N N . PRO A 1 266 ? -4.103 -0.913 -34.596 1.00 49.12 266 PRO A N 1
ATOM 2011 C CA . PRO A 1 266 ? -2.927 -0.186 -34.080 1.00 49.12 266 PRO A CA 1
ATOM 2012 C C . PRO A 1 266 ? -3.258 0.948 -33.091 1.00 49.12 266 PRO A C 1
ATOM 2014 O O . PRO A 1 266 ? -2.448 1.281 -32.224 1.00 49.12 266 PRO A O 1
ATOM 2017 N N . TYR A 1 267 ? -4.486 1.472 -33.128 1.00 41.34 267 TYR A N 1
ATOM 2018 C CA . TYR A 1 267 ? -5.002 2.465 -32.179 1.00 41.34 267 TYR A CA 1
ATOM 2019 C C . TYR A 1 267 ? -5.024 1.976 -30.718 1.00 41.34 267 TYR A C 1
ATOM 2021 O O . TYR A 1 267 ? -4.732 2.744 -29.798 1.00 41.34 267 TYR A O 1
ATOM 2029 N N . LYS A 1 268 ? -5.320 0.690 -30.466 1.00 42.78 268 LYS A N 1
ATOM 2030 C CA . LYS A 1 268 ? -5.316 0.127 -29.100 1.00 42.78 268 LYS A CA 1
ATOM 2031 C C . LYS A 1 268 ? -3.889 -0.015 -28.557 1.00 42.78 268 LYS A C 1
ATOM 2033 O O . LYS A 1 268 ? -3.670 0.178 -27.361 1.00 42.78 268 LYS A O 1
ATOM 2038 N N . VAL A 1 269 ? -2.921 -0.298 -29.433 1.00 45.22 269 VAL A N 1
ATOM 2039 C CA . VAL A 1 269 ? -1.493 -0.405 -29.090 1.00 45.22 269 VAL A CA 1
ATOM 2040 C C . VAL A 1 269 ? -0.905 0.977 -28.791 1.00 45.22 269 VAL A C 1
ATOM 2042 O O . VAL A 1 269 ? -0.261 1.145 -27.758 1.00 45.22 269 VAL A O 1
ATOM 2045 N N . GLN A 1 270 ? -1.218 1.995 -29.600 1.00 43.53 270 GLN A N 1
ATOM 2046 C CA . GLN A 1 270 ? -0.800 3.381 -29.344 1.00 43.53 270 GLN A CA 1
ATOM 2047 C C . GLN A 1 270 ? -1.389 3.948 -28.045 1.00 43.53 270 GLN A C 1
ATOM 2049 O O . GLN A 1 270 ? -0.674 4.599 -27.284 1.00 43.53 270 GLN A O 1
ATOM 2054 N N . ARG A 1 271 ? -2.659 3.651 -27.729 1.00 43.66 271 ARG A N 1
ATOM 2055 C CA . ARG A 1 271 ? -3.282 4.074 -26.461 1.00 43.66 271 ARG A CA 1
ATOM 2056 C C . ARG A 1 271 ? -2.649 3.388 -25.248 1.00 43.66 271 ARG A C 1
ATOM 2058 O O . ARG A 1 271 ? -2.427 4.036 -24.228 1.00 43.66 271 ARG A O 1
ATOM 2065 N N . ARG A 1 272 ? -2.309 2.097 -25.354 1.00 45.06 272 ARG A N 1
ATOM 2066 C CA . ARG A 1 272 ? -1.551 1.379 -24.313 1.00 45.06 272 ARG A CA 1
ATOM 2067 C C . ARG A 1 272 ? -0.155 1.976 -24.129 1.00 45.06 272 ARG A C 1
ATOM 2069 O O . ARG A 1 272 ? 0.225 2.244 -22.996 1.00 45.06 272 ARG A O 1
ATOM 2076 N N . ALA A 1 273 ? 0.559 2.262 -25.217 1.00 47.03 273 ALA A N 1
ATOM 2077 C CA . ALA A 1 273 ? 1.873 2.902 -25.167 1.00 47.03 273 ALA A CA 1
ATOM 2078 C C . ALA A 1 273 ? 1.813 4.310 -24.545 1.00 47.03 273 ALA A C 1
ATOM 2080 O O . ALA A 1 273 ? 2.649 4.656 -23.715 1.00 47.03 273 ALA A O 1
ATOM 2081 N N . ALA A 1 274 ? 0.794 5.109 -24.877 1.00 51.56 274 ALA A N 1
ATOM 2082 C CA . ALA A 1 274 ? 0.564 6.413 -24.258 1.00 51.56 274 ALA A CA 1
ATOM 2083 C C . ALA A 1 274 ? 0.280 6.301 -22.751 1.00 51.56 274 ALA A C 1
ATOM 2085 O O . ALA A 1 274 ? 0.906 7.005 -21.964 1.00 51.56 274 ALA A O 1
ATOM 2086 N N . ASN A 1 275 ? -0.580 5.363 -22.341 1.00 62.31 275 ASN A N 1
ATOM 2087 C CA . ASN A 1 275 ? -0.868 5.115 -20.927 1.00 62.31 275 ASN A CA 1
ATOM 2088 C C . ASN A 1 275 ? 0.375 4.648 -20.154 1.00 62.31 275 ASN A C 1
ATOM 2090 O O . ASN A 1 275 ? 0.577 5.069 -19.022 1.00 62.31 275 ASN A O 1
ATOM 2094 N N . ILE A 1 276 ? 1.224 3.805 -20.752 1.00 61.25 276 ILE A N 1
ATOM 2095 C CA . ILE A 1 276 ? 2.493 3.376 -20.140 1.00 61.25 276 ILE A CA 1
ATOM 2096 C C . ILE A 1 276 ? 3.433 4.571 -19.959 1.00 61.25 276 ILE A C 1
ATOM 2098 O O . ILE A 1 276 ? 4.026 4.717 -18.893 1.00 61.25 276 ILE A O 1
ATOM 2102 N N . ARG A 1 277 ? 3.543 5.449 -20.966 1.00 68.88 277 ARG A N 1
ATOM 2103 C CA . ARG A 1 277 ? 4.359 6.669 -20.867 1.00 68.88 277 ARG A CA 1
ATOM 2104 C C . ARG A 1 277 ? 3.867 7.597 -19.761 1.00 68.88 277 ARG A C 1
ATOM 2106 O O . ARG A 1 277 ? 4.684 8.067 -18.977 1.00 68.88 277 ARG A O 1
ATOM 2113 N N . GLU A 1 278 ? 2.559 7.816 -19.654 1.00 71.50 278 GLU A N 1
ATOM 2114 C CA . GLU A 1 278 ? 2.016 8.692 -18.610 1.00 71.50 278 GLU A CA 1
ATOM 2115 C C . GLU A 1 278 ? 2.181 8.088 -17.211 1.00 71.50 278 GLU A C 1
ATOM 2117 O O . GLU A 1 278 ? 2.523 8.799 -16.270 1.00 71.50 278 GLU A O 1
ATOM 2122 N N . ARG A 1 279 ? 2.046 6.764 -17.066 1.00 70.44 279 ARG A N 1
ATOM 2123 C CA . ARG A 1 279 ? 2.352 6.079 -15.800 1.00 70.44 279 ARG A CA 1
ATOM 2124 C C . ARG A 1 279 ? 3.831 6.198 -15.433 1.00 70.44 279 ARG A C 1
ATOM 2126 O O . ARG A 1 279 ? 4.128 6.590 -14.310 1.00 70.44 279 ARG A O 1
ATOM 2133 N N . LYS A 1 280 ? 4.747 5.955 -16.383 1.00 67.88 280 LYS A N 1
ATOM 2134 C CA . LYS A 1 280 ? 6.198 6.184 -16.215 1.00 67.88 280 LYS A CA 1
ATOM 2135 C C . LYS A 1 280 ? 6.477 7.610 -15.735 1.00 67.88 280 LYS A C 1
ATOM 2137 O O . LYS A 1 280 ? 7.192 7.797 -14.753 1.00 67.88 280 LYS A O 1
ATOM 2142 N N . ARG A 1 281 ? 5.863 8.606 -16.377 1.00 83.25 281 ARG A N 1
ATOM 2143 C CA . ARG A 1 281 ? 5.989 10.021 -16.009 1.00 83.25 281 ARG A CA 1
ATOM 2144 C C . ARG A 1 281 ? 5.468 10.296 -14.596 1.00 83.25 281 ARG A C 1
ATOM 2146 O O . ARG A 1 281 ? 6.192 10.881 -13.797 1.00 83.25 281 ARG A O 1
ATOM 2153 N N . MET A 1 282 ? 4.252 9.855 -14.265 1.00 78.81 282 MET A N 1
ATOM 2154 C CA . MET A 1 282 ? 3.650 10.081 -12.945 1.00 78.81 282 MET A CA 1
ATOM 2155 C C . MET A 1 282 ? 4.471 9.432 -11.825 1.00 78.81 282 MET A C 1
ATOM 2157 O O . MET A 1 282 ? 4.667 10.027 -10.767 1.00 78.81 282 MET A O 1
ATOM 2161 N N . MET A 1 283 ? 5.005 8.237 -12.074 1.00 68.50 283 MET A N 1
ATOM 2162 C CA . MET A 1 283 ? 5.861 7.533 -11.125 1.00 68.50 283 MET A CA 1
ATOM 2163 C C . MET A 1 283 ? 7.217 8.189 -10.930 1.00 68.50 283 MET A C 1
ATOM 2165 O O . MET A 1 283 ? 7.658 8.318 -9.792 1.00 68.50 283 MET A O 1
ATOM 2169 N N . SER A 1 284 ? 7.859 8.625 -12.014 1.00 80.94 284 SER A N 1
ATOM 2170 C CA . SER A 1 284 ? 9.104 9.390 -11.942 1.00 80.94 284 SER A CA 1
ATOM 2171 C C . SER A 1 284 ? 8.909 10.655 -11.102 1.00 80.94 284 SER A C 1
ATOM 2173 O O . SER A 1 284 ? 9.679 10.900 -10.176 1.00 80.94 284 SER A O 1
ATOM 2175 N N . ILE A 1 285 ? 7.806 11.381 -11.325 1.00 84.81 285 ILE A N 1
ATOM 2176 C CA . ILE A 1 285 ? 7.432 12.549 -10.520 1.00 84.81 285 ILE A CA 1
ATOM 2177 C C . ILE A 1 285 ? 7.249 12.158 -9.047 1.00 84.81 285 ILE A C 1
ATOM 2179 O O . ILE A 1 285 ? 7.824 12.793 -8.170 1.00 84.81 285 ILE A O 1
ATOM 2183 N N . ASN A 1 286 ? 6.464 11.118 -8.750 1.00 82.50 286 ASN A N 1
ATOM 2184 C CA . ASN A 1 286 ? 6.209 10.699 -7.368 1.00 82.50 286 ASN A CA 1
ATOM 2185 C C . ASN A 1 286 ? 7.490 10.258 -6.642 1.00 82.50 286 ASN A C 1
ATOM 2187 O O . ASN A 1 286 ? 7.649 10.581 -5.468 1.00 82.50 286 ASN A O 1
ATOM 2191 N N . SER A 1 287 ? 8.398 9.572 -7.341 1.00 77.44 287 SER A N 1
ATOM 2192 C CA . SER A 1 287 ? 9.702 9.169 -6.809 1.00 77.44 287 SER A CA 1
ATOM 2193 C C . SER A 1 287 ? 10.579 10.382 -6.502 1.00 77.44 287 SER A C 1
ATOM 2195 O O . SER A 1 287 ? 11.138 10.450 -5.415 1.00 77.44 287 SER A O 1
ATOM 2197 N N . ALA A 1 288 ? 10.645 11.361 -7.410 1.00 86.31 288 ALA A N 1
ATOM 2198 C CA . ALA A 1 288 ? 11.391 12.600 -7.188 1.00 86.31 288 ALA A CA 1
ATOM 2199 C C . ALA A 1 288 ? 10.831 13.404 -6.002 1.00 86.31 288 ALA A C 1
ATOM 2201 O O . ALA A 1 288 ? 11.581 13.985 -5.226 1.00 86.31 288 ALA A O 1
ATOM 2202 N N . PHE A 1 289 ? 9.507 13.404 -5.822 1.00 90.31 289 PHE A N 1
ATOM 2203 C CA . PHE A 1 289 ? 8.880 14.012 -4.651 1.00 90.31 289 PHE A CA 1
ATOM 2204 C C . PHE A 1 289 ? 9.249 13.303 -3.349 1.00 90.31 289 PHE A C 1
ATOM 2206 O O . PHE A 1 289 ? 9.398 13.968 -2.332 1.00 90.31 289 PHE A O 1
ATOM 2213 N N . GLU A 1 290 ? 9.358 11.976 -3.355 1.00 83.94 290 GLU A N 1
ATOM 2214 C CA . GLU A 1 290 ? 9.750 11.233 -2.156 1.00 83.94 290 GLU A CA 1
ATOM 2215 C C . GLU A 1 290 ? 11.213 11.472 -1.790 1.00 83.94 290 GLU A C 1
ATOM 2217 O O . GLU A 1 290 ? 11.516 11.722 -0.630 1.00 83.94 290 GLU A O 1
ATOM 2222 N N . GLU A 1 291 ? 12.095 11.506 -2.787 1.00 87.44 291 GLU A N 1
ATOM 2223 C CA . GLU A 1 291 ? 13.497 11.884 -2.607 1.00 87.44 291 GLU A CA 1
ATOM 2224 C C . GLU A 1 291 ? 13.631 13.316 -2.072 1.00 87.44 291 GLU A C 1
ATOM 2226 O O . GLU A 1 291 ? 14.323 13.548 -1.084 1.00 87.44 291 GLU A O 1
ATOM 2231 N N . LEU A 1 292 ? 12.890 14.274 -2.640 1.00 93.44 292 LEU A N 1
ATOM 2232 C CA . LEU A 1 292 ? 12.876 15.651 -2.145 1.00 93.44 292 LEU A CA 1
ATOM 2233 C C . LEU A 1 292 ? 12.400 15.738 -0.685 1.00 93.44 292 LEU A C 1
ATOM 2235 O O . LEU A 1 292 ? 12.952 16.521 0.087 1.00 93.44 292 LEU A O 1
ATOM 2239 N N . ARG A 1 293 ? 11.416 14.922 -0.277 1.00 90.94 293 ARG A N 1
ATOM 2240 C CA . ARG A 1 293 ? 10.926 14.897 1.113 1.00 90.94 293 ARG A CA 1
ATOM 2241 C C . ARG A 1 293 ? 12.000 14.486 2.118 1.00 90.94 293 ARG A C 1
ATOM 2243 O O . ARG A 1 293 ? 11.967 14.970 3.242 1.00 90.94 293 ARG A O 1
ATOM 2250 N N . CYS A 1 294 ? 12.963 13.656 1.721 1.00 85.94 294 CYS A N 1
ATOM 2251 C CA . CYS A 1 294 ? 14.089 13.283 2.580 1.00 85.94 294 CYS A CA 1
ATOM 2252 C C . CYS A 1 294 ? 15.065 14.445 2.839 1.00 85.94 294 CYS A C 1
ATOM 2254 O O . CYS A 1 294 ? 15.865 14.367 3.769 1.00 85.94 294 CYS A O 1
ATOM 2256 N N . HIS A 1 295 ? 15.017 15.506 2.028 1.00 89.88 295 HIS A N 1
ATOM 2257 C CA . HIS A 1 295 ? 15.924 16.653 2.118 1.00 89.88 295 HIS A CA 1
ATOM 2258 C C . HIS A 1 295 ? 15.293 17.907 2.730 1.00 89.88 295 HIS A C 1
ATOM 2260 O O . HIS A 1 295 ? 16.018 18.844 3.064 1.00 89.88 295 HIS A O 1
ATOM 2266 N N . VAL A 1 296 ? 13.968 17.950 2.881 1.00 92.06 296 VAL A N 1
ATOM 2267 C CA . VAL A 1 296 ? 13.271 19.068 3.534 1.00 92.06 296 VAL A CA 1
ATOM 2268 C C . VAL A 1 296 ? 13.077 18.787 5.031 1.00 92.06 296 VAL A C 1
ATOM 2270 O O . VAL A 1 296 ? 12.904 17.630 5.421 1.00 92.06 296 VAL A O 1
ATOM 2273 N N . PRO A 1 297 ? 13.089 19.817 5.894 1.00 88.81 297 PRO A N 1
ATOM 2274 C CA . PRO A 1 297 ? 12.933 19.623 7.333 1.00 88.81 297 PRO A CA 1
ATOM 2275 C C . PRO A 1 297 ? 11.501 19.176 7.678 1.00 88.81 297 PRO A C 1
ATOM 2277 O O . PRO A 1 297 ? 10.533 19.907 7.472 1.00 88.81 297 PRO A O 1
ATOM 2280 N N . THR A 1 298 ? 11.353 17.964 8.212 1.00 83.44 298 THR A N 1
ATOM 2281 C CA . THR A 1 298 ? 10.057 17.348 8.554 1.00 83.44 298 THR A CA 1
ATOM 2282 C C . THR A 1 298 ? 9.994 16.965 10.028 1.00 83.44 298 THR A C 1
ATOM 2284 O O . THR A 1 298 ? 11.026 16.715 10.655 1.00 83.44 298 THR A O 1
ATOM 2287 N N . PHE A 1 299 ? 8.787 16.924 10.606 1.00 78.62 299 PHE A N 1
ATOM 2288 C CA . PHE A 1 299 ? 8.633 16.425 11.976 1.00 78.62 299 PHE A CA 1
ATOM 2289 C C . PHE A 1 299 ? 8.777 14.890 12.010 1.00 78.62 299 PHE A C 1
ATOM 2291 O O . PHE A 1 299 ? 8.290 14.221 11.097 1.00 78.62 299 PHE A O 1
ATOM 2298 N N . PRO A 1 300 ? 9.333 14.292 13.084 1.00 57.31 300 PRO A N 1
ATOM 2299 C CA . PRO A 1 300 ? 9.531 12.837 13.191 1.00 57.31 300 PRO A CA 1
ATOM 2300 C C . PRO A 1 300 ? 8.264 11.980 13.045 1.00 57.31 300 PRO A C 1
ATOM 2302 O O . PRO A 1 300 ? 8.361 10.784 12.789 1.00 57.31 300 PRO A O 1
ATOM 2305 N N . PHE A 1 301 ? 7.081 12.580 13.209 1.00 67.19 301 PHE A N 1
ATOM 2306 C CA . PHE A 1 301 ? 5.776 11.916 13.099 1.00 67.19 301 PHE A CA 1
ATOM 2307 C C . PHE A 1 301 ? 4.812 12.679 12.186 1.00 67.19 301 PHE A C 1
ATOM 2309 O O . PHE A 1 301 ? 3.591 12.578 12.326 1.00 67.19 301 PHE A O 1
ATOM 2316 N N . GLU A 1 302 ? 5.347 13.500 11.285 1.00 73.88 302 GLU A N 1
ATOM 2317 C CA . GLU A 1 302 ? 4.511 14.281 10.391 1.00 73.88 302 GLU A CA 1
ATOM 2318 C C . GLU A 1 302 ? 3.754 13.390 9.408 1.00 73.88 302 GLU A C 1
ATOM 2320 O O . GLU A 1 302 ? 4.291 12.427 8.856 1.00 73.88 302 GLU A O 1
ATOM 2325 N N . LYS A 1 303 ? 2.499 13.752 9.125 1.00 74.62 303 LYS A N 1
ATOM 2326 C CA . LYS A 1 303 ? 1.816 13.212 7.949 1.00 74.62 303 LYS A CA 1
ATOM 2327 C C . LYS A 1 303 ? 2.606 13.604 6.699 1.00 74.62 303 LYS A C 1
ATOM 2329 O O . LYS A 1 303 ? 3.137 14.706 6.611 1.00 74.62 303 LYS A O 1
ATOM 2334 N N . ARG A 1 304 ? 2.631 12.720 5.700 1.00 80.88 304 ARG A N 1
ATOM 2335 C CA . ARG A 1 304 ? 3.302 12.975 4.418 1.00 80.88 304 ARG A CA 1
ATOM 2336 C C . ARG A 1 304 ? 2.858 14.320 3.827 1.00 80.88 304 ARG A C 1
ATOM 2338 O O . ARG A 1 304 ? 1.676 14.498 3.532 1.00 80.88 304 ARG A O 1
ATOM 2345 N N . LEU A 1 305 ? 3.815 15.225 3.610 1.00 86.62 305 LEU A N 1
ATOM 2346 C CA . LEU A 1 305 ? 3.562 16.533 3.004 1.00 86.62 305 LEU A CA 1
ATOM 2347 C C . LEU A 1 305 ? 2.957 16.389 1.603 1.00 86.62 305 LEU A C 1
ATOM 2349 O O . LEU A 1 305 ? 3.392 15.558 0.787 1.00 86.62 305 LEU A O 1
ATOM 2353 N N . SER A 1 306 ? 1.982 17.247 1.293 1.00 91.88 306 SER A N 1
ATOM 2354 C CA . SER A 1 306 ? 1.414 17.333 -0.051 1.00 91.88 306 SER A CA 1
ATOM 2355 C C . SER A 1 306 ? 2.487 17.763 -1.064 1.00 91.88 306 SER A C 1
ATOM 2357 O O . SER A 1 306 ? 3.544 18.282 -0.698 1.00 91.88 306 SER A O 1
ATOM 2359 N N . LYS A 1 307 ? 2.248 17.547 -2.365 1.00 91.88 307 LYS A N 1
ATOM 2360 C CA . LYS A 1 307 ? 3.202 17.961 -3.414 1.00 91.88 307 LYS A CA 1
ATOM 2361 C C . LYS A 1 307 ? 3.454 19.473 -3.385 1.00 91.88 307 LYS A C 1
ATOM 2363 O O . LYS A 1 307 ? 4.591 19.899 -3.537 1.00 91.88 307 LYS A O 1
ATOM 2368 N N . ILE A 1 308 ? 2.408 20.271 -3.169 1.00 95.19 308 ILE A N 1
ATOM 2369 C CA . ILE A 1 308 ? 2.536 21.729 -3.132 1.00 95.19 308 ILE A CA 1
ATOM 2370 C C . ILE A 1 308 ? 3.288 22.196 -1.883 1.00 95.19 308 ILE A C 1
ATOM 2372 O O . ILE A 1 308 ? 4.169 23.042 -2.005 1.00 95.19 308 ILE A O 1
ATOM 2376 N N . ASP A 1 309 ? 3.018 21.594 -0.723 1.00 93.62 309 ASP A N 1
ATOM 2377 C CA . ASP A 1 309 ? 3.698 21.961 0.525 1.00 93.62 309 ASP A CA 1
ATOM 2378 C C . ASP A 1 309 ? 5.169 21.546 0.485 1.00 93.62 309 ASP A C 1
ATOM 2380 O O . ASP A 1 309 ? 6.036 22.331 0.845 1.00 93.62 309 ASP A O 1
ATOM 2384 N N . THR A 1 310 ? 5.467 20.366 -0.073 1.00 94.81 310 THR A N 1
ATOM 2385 C CA . THR A 1 310 ? 6.852 19.906 -0.276 1.00 94.81 310 THR A CA 1
ATOM 2386 C C . THR A 1 310 ? 7.642 20.897 -1.138 1.00 94.81 310 THR A C 1
ATOM 2388 O O . THR A 1 310 ? 8.766 21.244 -0.790 1.00 94.81 310 THR A O 1
ATOM 2391 N N . LEU A 1 311 ? 7.067 21.385 -2.249 1.00 97.19 311 LEU A N 1
ATOM 2392 C CA . LEU A 1 311 ? 7.743 22.365 -3.110 1.00 97.19 311 LEU A CA 1
ATOM 2393 C C . LEU A 1 311 ? 7.919 23.717 -2.419 1.00 97.19 311 LEU A C 1
ATOM 2395 O O . LEU A 1 311 ? 9.001 24.290 -2.492 1.00 97.19 311 LEU A O 1
ATOM 2399 N N . ARG A 1 312 ? 6.878 24.230 -1.754 1.00 95.38 312 ARG A N 1
ATOM 2400 C CA . ARG A 1 312 ? 6.943 25.513 -1.038 1.00 95.38 312 ARG A CA 1
ATOM 2401 C C . ARG A 1 312 ? 8.003 25.479 0.056 1.00 95.38 312 ARG A C 1
ATOM 2403 O O . ARG A 1 312 ? 8.835 26.380 0.114 1.00 95.38 312 ARG A O 1
ATOM 2410 N N . LEU A 1 313 ? 8.011 24.413 0.854 1.00 95.31 313 LEU A N 1
ATOM 2411 C CA . LEU A 1 313 ? 8.991 24.216 1.911 1.00 95.31 313 LEU A CA 1
ATOM 2412 C C . LEU A 1 313 ? 10.406 24.070 1.343 1.00 95.31 313 LEU A C 1
ATOM 2414 O O . LEU A 1 313 ? 11.329 24.678 1.870 1.00 95.31 313 LEU A O 1
ATOM 2418 N N . ALA A 1 314 ? 10.585 23.331 0.243 1.00 96.69 314 ALA A N 1
ATOM 2419 C CA . ALA A 1 314 ? 11.882 23.211 -0.421 1.00 96.69 314 ALA A CA 1
ATOM 2420 C C . ALA A 1 314 ? 12.401 24.560 -0.947 1.00 96.69 314 ALA A C 1
ATOM 2422 O O . ALA A 1 314 ? 13.573 24.871 -0.757 1.00 96.69 314 ALA A O 1
ATOM 2423 N N . ILE A 1 315 ? 11.545 25.371 -1.578 1.00 95.94 315 ILE A N 1
ATOM 2424 C CA . ILE A 1 315 ? 11.911 26.703 -2.091 1.00 95.94 315 ILE A CA 1
ATOM 2425 C C . ILE A 1 315 ? 12.341 27.615 -0.940 1.00 95.94 315 ILE A C 1
ATOM 2427 O O . ILE A 1 315 ? 13.438 28.172 -0.986 1.00 95.94 315 ILE A O 1
ATOM 2431 N N . ALA A 1 316 ? 11.519 27.706 0.110 1.00 95.19 316 ALA A N 1
ATOM 2432 C CA . ALA A 1 316 ? 11.829 28.484 1.305 1.00 95.19 316 ALA A CA 1
ATOM 2433 C C . ALA A 1 316 ? 13.133 28.001 1.958 1.00 95.19 316 ALA A C 1
ATOM 2435 O O . ALA A 1 316 ? 13.993 28.799 2.323 1.00 95.19 316 ALA A O 1
ATOM 2436 N N . TYR A 1 317 ? 13.326 26.685 2.056 1.00 95.38 317 TYR A N 1
ATOM 2437 C CA . TYR A 1 317 ? 14.522 26.118 2.666 1.00 95.38 317 TYR A CA 1
ATOM 2438 C C . TYR A 1 317 ? 15.785 26.398 1.843 1.00 95.38 317 TYR A C 1
ATOM 2440 O O . TYR A 1 317 ? 16.808 26.778 2.406 1.00 95.38 317 TYR A O 1
ATOM 2448 N N . ILE A 1 318 ? 15.722 26.303 0.511 1.00 94.94 318 ILE A N 1
ATOM 2449 C CA . ILE A 1 318 ? 16.834 26.686 -0.371 1.00 94.94 318 ILE A CA 1
ATOM 2450 C C . ILE A 1 318 ? 17.172 28.173 -0.208 1.00 94.94 318 ILE A C 1
ATOM 2452 O O . ILE A 1 318 ? 18.354 28.511 -0.157 1.00 94.94 318 ILE A O 1
ATOM 2456 N N . ALA A 1 319 ? 16.171 29.054 -0.122 1.00 93.81 319 ALA A N 1
ATOM 2457 C CA . ALA A 1 319 ? 16.393 30.483 0.101 1.00 93.81 319 ALA A CA 1
ATOM 2458 C C . ALA A 1 319 ? 17.105 30.742 1.442 1.00 93.81 319 ALA A C 1
ATOM 2460 O O . ALA A 1 319 ? 18.121 31.435 1.459 1.00 93.81 319 ALA A O 1
ATOM 2461 N N . LEU A 1 320 ? 16.665 30.094 2.528 1.00 92.88 320 LEU A N 1
ATOM 2462 C CA . LEU A 1 320 ? 17.337 30.153 3.832 1.00 92.88 320 LEU A CA 1
ATOM 2463 C C . LEU A 1 320 ? 18.800 29.707 3.739 1.00 92.88 320 LEU A C 1
ATOM 2465 O O . LEU A 1 320 ? 19.698 30.402 4.208 1.00 92.88 320 LEU A O 1
ATOM 2469 N N . LEU A 1 321 ? 19.046 28.539 3.136 1.00 92.62 321 LEU A N 1
ATOM 2470 C CA . LEU A 1 321 ? 20.393 27.982 3.011 1.00 92.62 321 LEU A CA 1
ATOM 2471 C C . LEU A 1 321 ? 21.314 28.900 2.204 1.00 92.62 321 LEU A C 1
ATOM 2473 O O . LEU A 1 321 ? 22.472 29.075 2.576 1.00 92.62 321 LEU A O 1
ATOM 2477 N N . LYS A 1 322 ? 20.809 29.512 1.126 1.00 91.81 322 LYS A N 1
ATOM 2478 C CA . LYS A 1 322 ? 21.566 30.493 0.341 1.00 91.81 322 LYS A CA 1
ATOM 2479 C C . LYS A 1 322 ? 21.959 31.704 1.181 1.00 91.81 322 LYS A C 1
ATOM 2481 O O . LYS A 1 322 ? 23.120 32.096 1.140 1.00 91.81 322 LYS A O 1
ATOM 2486 N N . GLU A 1 323 ? 21.037 32.271 1.955 1.00 90.06 323 GLU A N 1
ATOM 2487 C CA . GLU A 1 3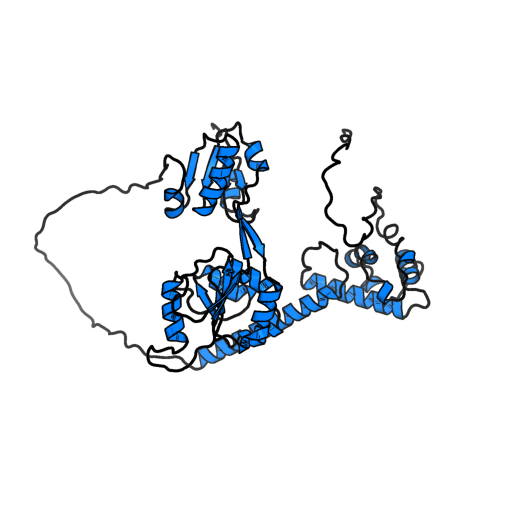23 ? 21.351 33.428 2.802 1.00 90.06 323 GLU A CA 1
ATOM 2488 C C . GLU A 1 323 ? 22.349 33.085 3.907 1.00 90.06 323 GLU A C 1
ATOM 2490 O O . GLU A 1 323 ? 23.322 33.808 4.109 1.00 90.06 323 GLU A O 1
ATOM 2495 N N . VAL A 1 324 ? 22.171 31.932 4.553 1.00 90.12 324 VAL A N 1
ATOM 2496 C CA . VAL A 1 324 ? 23.111 31.414 5.551 1.00 90.12 324 VAL A CA 1
ATOM 2497 C C . VAL A 1 324 ? 24.519 31.264 4.970 1.00 90.12 324 VAL A C 1
ATOM 2499 O O . VAL A 1 324 ? 25.482 31.646 5.627 1.00 90.12 324 VAL A O 1
ATOM 2502 N N . LEU A 1 325 ? 24.65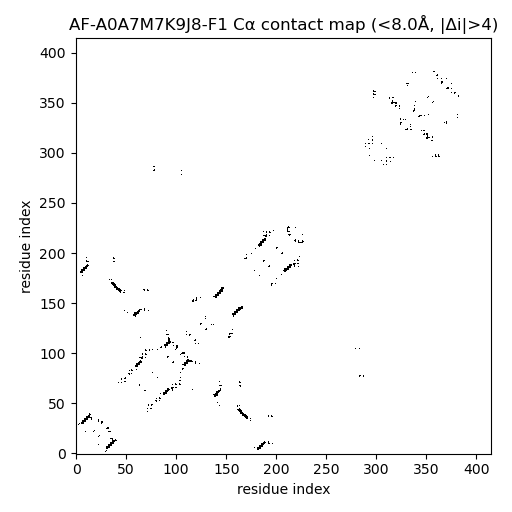2 30.746 3.745 1.00 88.75 325 LEU A N 1
ATOM 2503 C CA . LEU A 1 325 ? 25.951 30.571 3.084 1.00 88.75 325 LEU A CA 1
ATOM 2504 C C . LEU A 1 325 ? 26.614 31.895 2.680 1.00 88.75 325 LEU A C 1
ATOM 2506 O O . LEU A 1 325 ? 27.839 31.972 2.643 1.00 88.75 325 LEU A O 1
ATOM 2510 N N . MET A 1 326 ? 25.822 32.920 2.363 1.00 88.62 326 MET A N 1
ATOM 2511 C CA . MET A 1 326 ? 26.319 34.247 1.978 1.00 88.62 326 MET A CA 1
ATOM 2512 C C . MET A 1 326 ? 26.568 35.167 3.181 1.00 88.62 326 MET A C 1
ATOM 2514 O O . MET A 1 326 ? 27.143 36.246 3.034 1.00 88.62 326 MET A O 1
ATOM 2518 N N . SER A 1 327 ? 26.120 34.762 4.368 1.00 87.69 327 SER A N 1
ATOM 2519 C CA . SER A 1 327 ? 26.215 35.555 5.585 1.00 87.69 327 SER A CA 1
ATOM 2520 C C . SER A 1 327 ? 27.637 35.568 6.158 1.00 87.69 327 SER A C 1
ATOM 2522 O O . SER A 1 327 ? 28.289 34.526 6.220 1.00 87.69 327 SER A O 1
ATOM 2524 N N . PRO A 1 328 ? 28.119 36.717 6.670 1.00 87.00 328 PRO A N 1
ATOM 2525 C CA . PRO A 1 328 ? 29.370 36.780 7.427 1.00 87.00 328 PRO A CA 1
ATOM 2526 C C . PRO A 1 328 ? 29.227 36.242 8.864 1.00 87.00 328 PRO A C 1
ATOM 2528 O O . PRO A 1 328 ? 30.210 36.189 9.602 1.00 87.00 328 PRO A O 1
ATOM 2531 N N . TYR A 1 329 ? 28.010 35.897 9.292 1.00 85.81 329 TYR A N 1
ATOM 2532 C CA . TYR A 1 329 ? 27.723 35.343 10.613 1.00 85.81 329 TYR A CA 1
ATOM 2533 C C . TYR A 1 329 ? 27.608 33.823 10.544 1.00 85.81 329 TYR A C 1
ATOM 2535 O O . TYR A 1 329 ? 27.286 33.259 9.502 1.00 85.81 329 TYR A O 1
ATOM 2543 N N . ASP A 1 330 ? 27.792 33.153 11.681 1.00 87.06 330 ASP A N 1
ATOM 2544 C CA . ASP A 1 330 ? 27.438 31.739 11.758 1.00 87.06 330 ASP A CA 1
ATOM 2545 C C . ASP A 1 330 ? 25.932 31.521 11.481 1.00 87.06 330 ASP A C 1
ATOM 2547 O O . ASP A 1 330 ? 25.130 32.432 11.736 1.00 87.06 330 ASP A O 1
ATOM 2551 N N . PRO A 1 331 ? 25.530 30.325 11.000 1.00 88.25 331 PRO A N 1
ATOM 2552 C CA . PRO A 1 331 ? 24.162 30.060 10.561 1.00 88.25 331 PRO A CA 1
ATOM 2553 C C . PRO A 1 331 ? 23.079 30.442 11.569 1.00 88.25 331 PRO A C 1
ATOM 2555 O O . PRO A 1 331 ? 22.077 31.042 11.191 1.00 88.25 331 PRO A O 1
ATOM 2558 N N . LEU A 1 332 ? 23.276 30.134 12.855 1.00 86.81 332 LEU A N 1
ATOM 2559 C CA . LEU A 1 332 ? 22.252 30.393 13.865 1.00 86.81 332 LEU A CA 1
ATOM 2560 C C . LEU A 1 332 ? 22.164 31.882 14.194 1.00 86.81 332 LEU A C 1
ATOM 2562 O O . LEU A 1 332 ? 21.065 32.431 14.247 1.00 86.81 332 LEU A O 1
ATOM 2566 N N . THR A 1 333 ? 23.311 32.545 14.350 1.00 86.44 333 THR A N 1
ATOM 2567 C CA . THR A 1 333 ? 23.366 33.990 14.605 1.00 86.44 333 THR A CA 1
ATOM 2568 C C . THR A 1 333 ? 22.746 34.781 13.455 1.00 86.44 333 THR A C 1
ATOM 2570 O O . THR A 1 333 ? 22.041 35.761 13.691 1.00 86.44 333 THR A O 1
ATOM 2573 N N . HIS A 1 334 ? 22.975 34.364 12.206 1.00 88.06 334 HIS A N 1
ATOM 2574 C CA . HIS A 1 334 ? 22.365 35.013 11.048 1.00 88.06 334 HIS A CA 1
ATOM 2575 C C . HIS A 1 334 ? 20.833 34.964 11.110 1.00 88.06 334 HIS A C 1
ATOM 2577 O O . HIS A 1 334 ? 20.173 35.993 10.966 1.00 88.06 334 HIS A O 1
ATOM 2583 N N . ILE A 1 335 ? 20.276 33.780 11.373 1.00 88.88 335 ILE A N 1
ATOM 2584 C CA . ILE A 1 335 ? 18.828 33.560 11.415 1.00 88.88 335 ILE A CA 1
ATOM 2585 C C . ILE A 1 335 ? 18.201 34.305 12.588 1.00 88.88 335 ILE A C 1
ATOM 2587 O O . ILE A 1 335 ? 17.186 34.968 12.404 1.00 88.88 335 ILE A O 1
ATOM 2591 N N . GLU A 1 336 ? 18.811 34.252 13.774 1.00 86.31 336 GLU A N 1
ATOM 2592 C CA . GLU A 1 336 ? 18.318 34.975 14.949 1.00 86.31 336 GLU A CA 1
ATOM 2593 C C . GLU A 1 336 ? 18.212 36.479 14.673 1.00 86.31 336 GLU A C 1
ATOM 2595 O O . GLU A 1 336 ? 17.167 37.084 14.915 1.00 86.31 336 GLU A O 1
ATOM 2600 N N . LYS A 1 337 ? 19.258 37.074 14.096 1.00 86.06 337 LYS A N 1
ATOM 2601 C CA . LYS A 1 337 ? 19.258 38.496 13.740 1.00 86.06 337 LYS A CA 1
ATOM 2602 C C . LYS A 1 337 ? 18.223 38.841 12.671 1.00 86.06 337 LYS A C 1
ATOM 2604 O O . LYS A 1 337 ? 17.607 39.902 12.750 1.00 86.06 337 LYS A O 1
ATOM 2609 N N . CYS A 1 338 ? 17.997 37.957 11.698 1.00 87.69 338 CYS A N 1
ATOM 2610 C CA . CYS A 1 338 ? 16.944 38.144 10.698 1.00 87.69 338 CYS A CA 1
ATOM 2611 C C . CYS A 1 338 ? 15.544 38.078 11.331 1.00 87.69 338 CYS A C 1
ATOM 2613 O O . CYS A 1 338 ? 14.712 38.942 11.063 1.00 87.69 338 CYS A O 1
ATOM 2615 N N . LEU A 1 339 ? 15.292 37.112 12.223 1.00 86.19 339 LEU A N 1
ATOM 2616 C CA . LEU A 1 339 ? 14.007 36.964 12.921 1.00 86.19 339 LEU A CA 1
ATOM 2617 C C . LEU A 1 339 ? 13.721 38.129 13.882 1.00 86.19 339 LEU A C 1
ATOM 2619 O O . LEU A 1 339 ? 12.571 38.540 14.019 1.00 86.19 339 LEU A O 1
ATOM 2623 N N . ARG A 1 340 ? 14.757 38.698 14.512 1.00 84.38 340 ARG A N 1
ATOM 2624 C CA . ARG A 1 340 ? 14.656 39.907 15.351 1.00 84.38 340 ARG A CA 1
ATOM 2625 C C . ARG A 1 340 ? 14.527 41.204 14.544 1.00 84.38 340 ARG A C 1
ATOM 2627 O O . ARG A 1 340 ? 14.282 42.257 15.125 1.00 84.38 340 ARG A O 1
ATOM 2634 N N . GLY A 1 341 ? 14.691 41.145 13.221 1.00 82.88 341 GLY A N 1
ATOM 2635 C CA . GLY A 1 341 ? 14.669 42.315 12.342 1.00 82.88 341 GLY A CA 1
ATOM 2636 C C . GLY A 1 341 ? 15.920 43.197 12.434 1.00 82.88 341 GLY A C 1
ATOM 2637 O O . GLY A 1 341 ? 15.901 44.328 11.954 1.00 82.88 341 GLY A O 1
ATOM 2638 N N . GLU A 1 342 ? 17.004 42.695 13.030 1.00 84.12 342 GLU A N 1
ATOM 2639 C CA . GLU A 1 342 ? 18.288 43.398 13.163 1.00 84.12 342 GLU A CA 1
ATOM 2640 C C . GLU A 1 342 ? 19.068 43.428 11.842 1.00 84.12 342 GLU A C 1
ATOM 2642 O O . GLU A 1 342 ? 19.853 44.343 11.597 1.00 84.12 342 GLU A O 1
ATOM 2647 N N . ILE A 1 343 ? 18.844 42.431 10.979 1.00 83.31 343 ILE A N 1
ATOM 2648 C CA . ILE A 1 343 ? 19.417 42.346 9.634 1.00 83.31 343 ILE A CA 1
ATOM 2649 C C . ILE A 1 343 ? 18.277 42.201 8.629 1.00 83.31 343 ILE A C 1
ATOM 2651 O O . ILE A 1 343 ? 17.395 41.359 8.787 1.00 83.31 343 ILE A O 1
ATOM 2655 N N . ARG A 1 344 ? 18.315 43.009 7.567 1.00 73.12 344 ARG A N 1
ATOM 2656 C CA . ARG A 1 344 ? 17.423 42.878 6.411 1.00 73.12 344 ARG A CA 1
ATOM 2657 C C . ARG A 1 344 ? 18.147 42.146 5.295 1.00 73.12 344 ARG A C 1
ATOM 2659 O O . ARG A 1 344 ? 18.800 42.778 4.471 1.00 73.12 344 ARG A O 1
ATOM 2666 N N . ALA A 1 345 ? 18.049 40.824 5.297 1.00 74.06 345 ALA A N 1
ATOM 2667 C CA . ALA A 1 345 ? 18.527 40.034 4.176 1.00 74.06 345 ALA A CA 1
ATOM 2668 C C . ALA A 1 345 ? 17.546 40.151 2.993 1.00 74.06 345 ALA A C 1
ATOM 2670 O O . ALA A 1 345 ? 16.325 40.203 3.185 1.00 74.06 345 ALA A O 1
ATOM 2671 N N . GLU A 1 346 ? 18.092 40.267 1.783 1.00 73.19 346 GLU A N 1
ATOM 2672 C CA . GLU A 1 346 ? 17.368 40.612 0.550 1.00 73.19 346 GLU A CA 1
ATOM 2673 C C . GLU A 1 346 ? 16.245 39.610 0.220 1.00 73.19 346 GLU A C 1
ATOM 2675 O O . GLU A 1 346 ? 15.159 40.006 -0.209 1.00 73.19 346 GLU A O 1
ATOM 2680 N N . HIS A 1 347 ? 16.448 38.332 0.546 1.00 79.50 347 HIS A N 1
ATOM 2681 C CA . HIS A 1 347 ? 15.515 37.227 0.313 1.00 79.50 347 HIS A CA 1
ATOM 2682 C C . HIS A 1 347 ? 14.890 36.689 1.613 1.00 79.50 347 HIS A C 1
ATOM 2684 O O . HIS A 1 347 ? 14.278 35.619 1.614 1.00 79.50 347 HIS A O 1
ATOM 2690 N N . SER A 1 348 ? 14.965 37.443 2.719 1.00 80.19 348 SER A N 1
ATOM 2691 C CA . SER A 1 348 ? 14.439 37.009 4.026 1.00 80.19 348 SER A CA 1
ATOM 2692 C C . SER A 1 348 ? 12.947 36.674 4.005 1.00 80.19 348 SER A C 1
ATOM 2694 O O . SER A 1 348 ? 12.492 35.759 4.687 1.00 80.19 348 SER A O 1
ATOM 2696 N N . HIS A 1 349 ? 12.181 37.379 3.174 1.00 84.12 349 HIS A N 1
ATOM 2697 C CA . HIS A 1 349 ? 10.752 37.152 2.975 1.00 84.12 349 HIS A CA 1
ATOM 2698 C C . HIS A 1 349 ? 10.430 35.828 2.258 1.00 84.12 349 HIS A C 1
ATOM 2700 O O . HIS A 1 349 ? 9.322 35.317 2.411 1.00 84.12 349 HIS A O 1
ATOM 2706 N N . GLU A 1 350 ? 11.367 35.264 1.488 1.00 88.31 350 GLU A N 1
ATOM 2707 C CA . GLU A 1 350 ? 11.162 34.005 0.758 1.00 88.31 350 GLU A CA 1
ATOM 2708 C C . GLU A 1 350 ? 11.231 32.790 1.687 1.00 88.31 350 GLU A C 1
ATOM 2710 O O . GLU A 1 350 ? 10.528 31.801 1.467 1.00 88.31 350 GLU A O 1
ATOM 2715 N N . TRP A 1 351 ? 12.057 32.860 2.737 1.00 92.12 351 TRP A N 1
ATOM 2716 C CA . TRP A 1 351 ? 12.221 31.758 3.679 1.00 92.12 351 TRP A CA 1
ATOM 2717 C C . TRP A 1 351 ? 11.505 31.953 5.013 1.00 92.12 351 TRP A C 1
ATOM 2719 O O . TRP A 1 351 ? 11.123 30.953 5.624 1.00 92.12 351 TRP A O 1
ATOM 2729 N N . ASN A 1 352 ? 11.273 33.191 5.466 1.00 90.31 352 ASN A N 1
ATOM 2730 C CA . ASN A 1 352 ? 10.596 33.487 6.734 1.00 90.31 352 ASN A CA 1
ATOM 2731 C C . ASN A 1 352 ? 9.078 33.262 6.634 1.00 90.31 352 ASN A C 1
ATOM 2733 O O . ASN A 1 352 ? 8.253 34.171 6.716 1.00 90.31 352 ASN A O 1
ATOM 2737 N N . THR A 1 353 ? 8.721 32.004 6.412 1.00 91.31 353 THR A N 1
ATOM 2738 C CA . THR A 1 353 ? 7.359 31.489 6.401 1.00 91.31 353 THR A CA 1
ATOM 2739 C C . THR A 1 353 ? 7.069 30.847 7.751 1.00 91.31 353 THR A C 1
ATOM 2741 O O . THR A 1 353 ? 7.957 30.262 8.369 1.00 91.31 353 THR A O 1
ATOM 2744 N N . SER A 1 354 ? 5.818 30.905 8.209 1.00 88.38 354 SER A N 1
ATOM 2745 C CA . SER A 1 354 ? 5.414 30.254 9.463 1.00 88.38 354 SER A CA 1
ATOM 2746 C C . SER A 1 354 ? 5.751 28.759 9.481 1.00 88.38 354 SER A C 1
ATOM 2748 O O . SER A 1 354 ? 6.176 28.239 10.510 1.00 88.38 354 SER A O 1
ATOM 2750 N N . ASP A 1 355 ? 5.612 28.089 8.334 1.00 88.94 355 ASP A N 1
ATOM 2751 C CA . ASP A 1 355 ? 5.908 26.666 8.178 1.00 88.94 355 ASP A CA 1
ATOM 2752 C C . ASP A 1 355 ? 7.407 26.364 8.340 1.00 88.94 355 ASP A C 1
ATOM 2754 O O . ASP A 1 355 ? 7.770 25.531 9.168 1.00 88.94 355 ASP A O 1
ATOM 2758 N N . LEU A 1 356 ? 8.301 27.070 7.631 1.00 91.56 356 LEU A N 1
ATOM 2759 C CA . LEU A 1 356 ? 9.744 26.841 7.780 1.00 91.56 356 LEU A CA 1
ATOM 2760 C C . LEU A 1 356 ? 10.257 27.278 9.160 1.00 91.56 356 LEU A C 1
ATOM 2762 O O . LEU A 1 356 ? 11.067 26.571 9.760 1.00 91.56 356 LEU A O 1
ATOM 2766 N N . THR A 1 357 ? 9.759 28.393 9.700 1.00 89.44 357 THR A N 1
ATOM 2767 C CA . THR A 1 357 ? 10.162 28.898 11.021 1.00 89.44 357 THR A CA 1
ATOM 2768 C C . THR A 1 357 ? 9.813 27.907 12.137 1.00 89.44 357 THR A C 1
ATOM 2770 O O . THR A 1 357 ? 10.635 27.669 13.022 1.00 89.44 357 THR A O 1
ATOM 2773 N N . ALA A 1 358 ? 8.659 27.234 12.056 1.00 87.88 358 ALA A N 1
ATOM 2774 C CA . ALA A 1 358 ? 8.279 26.170 12.994 1.00 87.88 358 ALA A CA 1
ATOM 2775 C C . ALA A 1 358 ? 9.176 24.916 12.907 1.00 87.88 358 ALA A C 1
ATOM 2777 O O . ALA A 1 358 ? 9.177 24.079 13.812 1.00 87.88 358 ALA A O 1
ATOM 2778 N N . ARG A 1 359 ? 9.948 24.777 11.823 1.00 89.38 359 ARG A N 1
ATOM 2779 C CA . ARG A 1 359 ? 10.803 23.619 11.530 1.00 89.38 359 ARG A CA 1
ATOM 2780 C C . ARG A 1 359 ? 12.289 23.891 11.742 1.00 89.38 359 ARG A C 1
ATOM 2782 O O . ARG A 1 359 ? 13.091 22.975 11.574 1.00 89.38 359 ARG A O 1
ATOM 2789 N N . LEU A 1 360 ? 12.683 25.106 12.139 1.00 88.19 360 LEU A N 1
ATOM 2790 C CA . LEU A 1 360 ? 14.097 25.467 12.311 1.00 88.19 360 LEU A CA 1
ATOM 2791 C C . LEU A 1 360 ? 14.823 24.553 13.303 1.00 88.19 360 LEU A C 1
ATOM 2793 O O . LEU A 1 360 ? 15.977 24.195 13.082 1.00 88.19 360 LEU A O 1
ATOM 2797 N N . SER A 1 361 ? 14.147 24.117 14.366 1.00 81.56 361 SER A N 1
ATOM 2798 C CA . SER A 1 361 ? 14.705 23.184 15.354 1.00 81.56 361 SER A CA 1
ATOM 2799 C C . SER A 1 361 ? 14.944 21.768 14.810 1.00 81.56 361 SER A C 1
ATOM 2801 O O . SER A 1 361 ? 15.700 21.009 15.412 1.00 81.56 361 SER A O 1
ATOM 2803 N N . TRP A 1 362 ? 14.354 21.431 13.661 1.00 82.44 362 TRP A N 1
ATOM 2804 C CA . TRP A 1 362 ? 14.435 20.120 13.010 1.00 82.44 362 TRP A CA 1
ATOM 2805 C C . TRP A 1 362 ? 15.401 20.084 11.825 1.00 82.44 362 TRP A C 1
ATOM 2807 O O . TRP A 1 362 ? 15.625 19.028 11.236 1.00 82.44 362 TRP A O 1
ATOM 2817 N N . ILE A 1 363 ? 16.006 21.220 11.473 1.00 87.06 363 ILE A N 1
ATOM 2818 C CA . ILE A 1 363 ? 17.079 21.257 10.483 1.00 87.06 363 ILE A CA 1
ATOM 2819 C C . ILE A 1 363 ? 18.316 20.565 11.063 1.00 87.06 363 ILE A C 1
ATOM 2821 O O . ILE A 1 363 ? 18.715 20.798 12.208 1.00 87.06 363 ILE A O 1
ATOM 2825 N N . ASN A 1 364 ? 18.971 19.734 10.250 1.00 82.69 364 ASN A N 1
ATOM 2826 C CA . ASN A 1 364 ? 20.244 19.142 10.633 1.00 82.69 364 ASN A CA 1
ATOM 2827 C C . ASN A 1 364 ? 21.383 20.171 10.525 1.00 82.69 364 ASN A C 1
ATOM 2829 O O . ASN A 1 364 ? 22.142 20.194 9.558 1.00 82.69 364 ASN A O 1
ATOM 2833 N N . TRP A 1 365 ? 21.506 21.015 11.547 1.00 84.19 365 TRP A N 1
ATOM 2834 C CA . TRP A 1 365 ? 22.520 22.068 11.610 1.00 84.19 365 TRP A CA 1
ATOM 2835 C C . TRP A 1 365 ? 23.968 21.554 11.685 1.00 84.19 365 TRP A C 1
ATOM 2837 O O . TRP A 1 365 ? 24.887 22.308 11.369 1.00 84.19 365 TRP A O 1
ATOM 2847 N N . GLU A 1 366 ? 24.196 20.280 12.033 1.00 81.31 366 GLU A N 1
ATOM 2848 C CA . GLU A 1 366 ? 25.548 19.690 12.010 1.00 81.31 366 GLU A CA 1
ATOM 2849 C C . GLU A 1 366 ? 26.104 19.649 10.583 1.00 81.31 366 GLU A C 1
ATOM 2851 O O . GLU A 1 366 ? 27.282 19.934 10.379 1.00 81.31 366 GLU A O 1
ATOM 2856 N N . ASN A 1 367 ? 25.245 19.418 9.583 1.00 80.94 367 ASN A N 1
ATOM 2857 C CA . ASN A 1 367 ? 25.630 19.465 8.168 1.00 80.94 367 ASN A CA 1
ATOM 2858 C C . ASN A 1 367 ? 26.067 20.870 7.713 1.00 80.94 367 ASN A C 1
ATOM 2860 O O . ASN A 1 367 ? 26.689 21.007 6.664 1.00 80.94 367 ASN A O 1
ATOM 2864 N N . LEU A 1 368 ? 25.747 21.905 8.494 1.00 77.31 368 LEU A N 1
ATOM 2865 C CA . LEU A 1 368 ? 26.131 23.299 8.266 1.00 77.31 368 LEU A CA 1
ATOM 2866 C C . LEU A 1 368 ? 27.253 23.757 9.215 1.00 77.31 368 LEU A C 1
ATOM 2868 O O . LEU A 1 368 ? 27.497 24.952 9.353 1.00 77.31 368 LEU A O 1
ATOM 2872 N N . GLY A 1 369 ? 27.930 22.821 9.892 1.00 78.62 369 GLY A N 1
ATOM 2873 C CA . GLY A 1 369 ? 29.061 23.115 10.777 1.00 78.62 369 GLY A CA 1
ATOM 2874 C C . GLY A 1 369 ? 28.673 23.670 12.151 1.00 78.62 369 GLY A C 1
ATOM 2875 O O . GLY A 1 369 ? 29.533 24.168 12.876 1.00 78.62 369 GLY A O 1
ATOM 2876 N N . VAL A 1 370 ? 27.396 23.590 12.538 1.00 80.38 370 VAL A N 1
ATOM 2877 C CA . VAL A 1 370 ? 26.923 24.051 13.848 1.00 80.38 370 VAL A CA 1
ATOM 2878 C C . VAL A 1 370 ? 26.917 22.882 14.843 1.00 80.38 370 VAL A C 1
ATOM 2880 O O . VAL A 1 370 ? 26.197 21.902 14.632 1.00 80.38 370 VAL A O 1
ATOM 2883 N N . PRO A 1 371 ? 27.663 22.963 15.960 1.00 75.31 371 PRO A N 1
ATOM 2884 C CA . PRO A 1 371 ? 27.732 21.877 16.931 1.00 75.31 371 PRO A CA 1
ATOM 2885 C C . PRO A 1 371 ? 26.420 21.719 17.715 1.00 75.31 371 PRO A C 1
ATOM 2887 O O . PRO A 1 371 ? 25.741 22.699 18.036 1.00 75.31 371 PRO A O 1
ATOM 2890 N N . ALA A 1 372 ? 26.099 20.476 18.093 1.00 67.31 372 ALA A N 1
ATOM 2891 C CA . ALA A 1 372 ? 24.863 20.111 18.790 1.00 67.31 372 ALA A CA 1
ATOM 2892 C C . ALA A 1 372 ? 24.598 20.919 20.076 1.00 67.31 372 ALA A C 1
ATOM 2894 O O . ALA A 1 372 ? 23.446 21.197 20.405 1.00 67.31 372 ALA A O 1
ATOM 2895 N N . SER A 1 373 ? 25.654 21.349 20.772 1.00 66.88 373 SER A N 1
ATOM 2896 C CA . SER A 1 373 ? 25.585 22.162 21.993 1.00 66.88 373 SER A CA 1
ATOM 2897 C C . SER A 1 373 ? 24.965 23.549 21.785 1.00 66.88 373 SER A C 1
ATOM 2899 O O . SER A 1 373 ? 24.439 24.122 22.734 1.00 66.88 373 SER A O 1
ATOM 2901 N N . ARG A 1 374 ? 24.977 24.084 20.555 1.00 64.81 374 ARG A N 1
ATOM 2902 C CA . ARG A 1 374 ? 24.383 25.391 20.218 1.00 64.81 374 ARG A CA 1
ATOM 2903 C C . ARG A 1 374 ? 22.950 25.308 19.687 1.00 64.81 374 ARG A C 1
ATOM 2905 O O . ARG A 1 374 ? 22.346 26.343 19.433 1.00 64.81 374 ARG A O 1
ATOM 2912 N N . ARG A 1 375 ? 22.374 24.105 19.559 1.00 61.41 375 ARG A N 1
ATOM 2913 C CA . ARG A 1 375 ? 21.003 23.904 19.043 1.00 61.41 375 ARG A CA 1
ATOM 2914 C C . ARG A 1 375 ? 19.903 24.464 19.960 1.00 61.41 375 ARG A C 1
ATOM 2916 O O . ARG A 1 375 ? 18.784 24.669 19.504 1.00 61.41 375 ARG A O 1
ATOM 2923 N N . MET A 1 376 ? 20.202 24.702 21.239 1.00 52.44 376 MET A N 1
ATOM 2924 C CA . MET A 1 376 ? 19.198 24.776 22.311 1.00 52.44 376 MET A CA 1
ATOM 2925 C C . MET A 1 376 ? 18.279 26.017 22.361 1.00 52.44 376 MET A C 1
ATOM 2927 O O . MET A 1 376 ? 17.440 26.059 23.250 1.00 52.44 376 MET A O 1
ATOM 2931 N N . ASN A 1 377 ? 18.335 26.986 21.434 1.00 53.72 377 ASN A N 1
ATOM 2932 C CA . ASN A 1 377 ? 17.632 28.274 21.625 1.00 53.72 377 ASN A CA 1
ATOM 2933 C C . ASN A 1 377 ? 16.708 28.785 20.491 1.00 53.72 377 ASN A C 1
ATOM 2935 O O . ASN A 1 377 ? 16.285 29.933 20.556 1.00 53.72 377 ASN A O 1
ATOM 2939 N N . PHE A 1 378 ? 16.291 27.983 19.499 1.00 54.56 378 PHE A N 1
ATOM 2940 C CA . PHE A 1 378 ? 15.274 28.459 18.525 1.00 54.56 378 PHE A CA 1
ATOM 2941 C C . PHE A 1 378 ? 13.817 28.352 19.008 1.00 54.56 378 PHE A C 1
ATOM 2943 O O . PHE A 1 378 ? 12.939 29.026 18.465 1.00 54.56 378 PHE A O 1
ATOM 2950 N N . ASN A 1 379 ? 13.541 27.560 20.051 1.00 44.47 379 ASN A N 1
ATOM 2951 C CA . ASN A 1 379 ? 12.183 27.416 20.594 1.00 44.47 379 ASN A CA 1
ATOM 2952 C C . ASN A 1 379 ? 11.675 28.684 21.307 1.00 44.47 379 ASN A C 1
ATOM 2954 O O . ASN A 1 379 ? 10.469 28.889 21.370 1.00 44.47 379 ASN A O 1
ATOM 2958 N N . SER A 1 380 ? 12.560 29.552 21.817 1.00 44.75 380 SER A N 1
ATOM 2959 C CA . SER A 1 380 ? 12.149 30.811 22.467 1.00 44.75 380 SER A CA 1
ATOM 2960 C C . SER A 1 380 ? 11.861 31.945 21.478 1.00 44.75 380 SER A C 1
ATOM 2962 O O . SER A 1 380 ? 11.220 32.926 21.842 1.00 44.75 380 SER A O 1
ATOM 2964 N N . LEU A 1 381 ? 12.311 31.813 20.227 1.00 46.25 381 LEU A N 1
ATOM 2965 C CA . LEU A 1 381 ? 12.121 32.807 19.165 1.00 46.25 381 LEU A CA 1
ATOM 2966 C C . LEU A 1 381 ? 10.921 32.495 18.262 1.00 46.25 381 LEU A C 1
ATOM 2968 O O . LEU A 1 381 ? 10.492 33.354 17.499 1.00 46.25 381 LEU A O 1
ATOM 2972 N N . SER A 1 382 ? 10.390 31.271 18.339 1.00 43.97 382 SER A N 1
ATOM 2973 C CA . SER A 1 382 ? 9.321 30.765 17.467 1.00 43.97 382 SER A CA 1
ATOM 2974 C C . SER A 1 382 ? 7.926 30.783 18.105 1.00 43.97 382 SER A C 1
ATOM 2976 O O . SER A 1 382 ? 6.950 30.504 17.412 1.00 43.97 382 SER A O 1
ATOM 2978 N N . ILE A 1 383 ? 7.792 31.130 19.394 1.00 36.72 383 ILE A N 1
ATOM 2979 C CA . ILE A 1 383 ? 6.507 31.088 20.108 1.00 36.72 383 ILE A CA 1
ATOM 2980 C C . ILE A 1 383 ? 6.380 32.275 21.079 1.00 36.72 383 ILE A C 1
ATOM 2982 O O . ILE A 1 383 ? 6.886 32.244 22.197 1.00 36.72 383 ILE A O 1
ATOM 2986 N N . THR A 1 384 ? 5.625 33.308 20.700 1.00 34.44 384 THR A N 1
ATOM 2987 C CA . THR A 1 384 ? 4.889 34.129 21.672 1.00 34.44 384 THR A CA 1
ATOM 2988 C C . THR A 1 384 ? 3.613 33.376 22.061 1.00 34.44 384 THR A C 1
ATOM 2990 O O . THR A 1 384 ? 2.543 33.599 21.506 1.00 34.44 384 THR A O 1
ATOM 2993 N N . SER A 1 385 ? 3.716 32.420 22.985 1.00 32.00 385 SER A N 1
ATOM 2994 C CA . SER A 1 385 ? 2.582 31.815 23.706 1.00 32.00 385 SER A CA 1
ATOM 2995 C C . SER A 1 385 ? 3.071 31.139 24.999 1.00 32.00 385 SER A C 1
ATOM 2997 O O . SER A 1 385 ? 4.190 30.630 25.016 1.00 32.00 385 SER A O 1
ATOM 2999 N N . PRO A 1 386 ? 2.284 31.166 26.093 1.00 34.38 386 PRO A N 1
ATOM 3000 C CA . PRO A 1 386 ? 2.825 31.232 27.458 1.00 34.38 386 PRO A CA 1
ATOM 3001 C C . PRO A 1 386 ? 3.130 29.897 28.148 1.00 34.38 386 PRO A C 1
ATOM 3003 O O . PRO A 1 386 ? 3.570 29.926 29.292 1.00 34.38 386 PRO A O 1
ATOM 3006 N N . ASP A 1 387 ? 2.937 28.745 27.506 1.00 36.75 387 ASP A N 1
ATOM 3007 C CA . ASP A 1 387 ? 3.080 27.447 28.178 1.00 36.75 387 ASP A CA 1
ATOM 3008 C C . ASP A 1 387 ? 4.283 26.667 27.635 1.00 36.75 387 ASP A C 1
ATOM 3010 O O . ASP A 1 387 ? 4.210 25.897 26.675 1.00 36.75 387 ASP A O 1
ATOM 3014 N N . GLY A 1 388 ? 5.435 26.922 28.258 1.00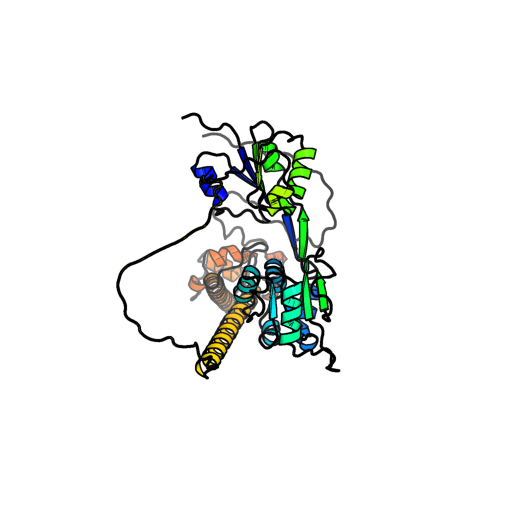 37.81 388 GLY A N 1
ATOM 3015 C CA . GLY A 1 388 ? 6.726 26.329 27.927 1.00 37.81 388 GLY A CA 1
ATOM 3016 C C . GLY A 1 388 ? 6.842 24.864 28.343 1.00 37.81 388 GLY A C 1
ATOM 3017 O O . GLY A 1 388 ? 7.278 24.563 29.453 1.00 37.81 388 GLY A O 1
ATOM 3018 N N . ILE A 1 389 ? 6.546 23.949 27.419 1.00 35.97 389 ILE A N 1
ATOM 3019 C CA . ILE A 1 389 ? 6.942 22.540 2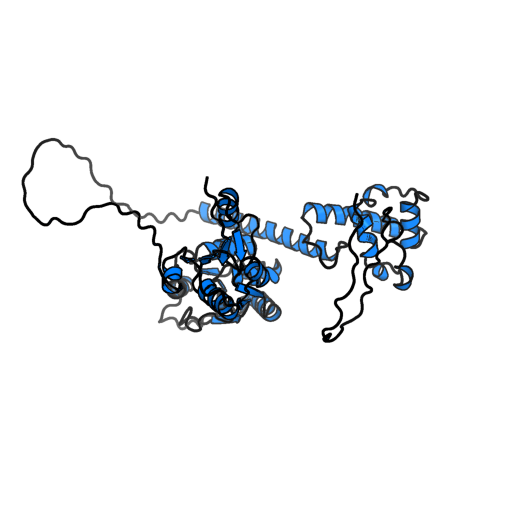7.535 1.00 35.97 389 ILE A CA 1
ATOM 3020 C C . ILE A 1 389 ? 7.998 22.234 26.457 1.00 35.97 389 ILE A C 1
ATOM 3022 O O . ILE A 1 389 ? 7.684 22.283 25.267 1.00 35.97 389 ILE A O 1
ATOM 3026 N N . PRO A 1 390 ? 9.257 21.932 26.832 1.00 39.03 390 PRO A N 1
ATOM 3027 C CA . PRO A 1 390 ? 10.298 21.577 25.873 1.00 39.03 390 PRO A CA 1
ATOM 3028 C C . PRO A 1 390 ? 10.075 20.162 25.296 1.00 39.03 390 PRO A C 1
ATOM 3030 O O . PRO A 1 390 ? 9.605 19.276 26.014 1.00 39.03 390 PRO A O 1
ATOM 3033 N N . PRO A 1 391 ? 10.432 19.907 24.021 1.00 37.91 391 PRO A N 1
ATOM 3034 C CA . PRO A 1 391 ? 10.387 18.564 23.448 1.00 37.91 391 PRO A CA 1
ATOM 3035 C C . PRO A 1 391 ? 11.475 17.658 24.060 1.00 37.91 391 PRO A C 1
ATOM 3037 O O . PRO A 1 391 ? 12.539 18.149 24.450 1.00 37.91 391 PRO A O 1
ATOM 3040 N N . PRO A 1 392 ? 11.239 16.335 24.149 1.00 33.09 392 PRO A N 1
ATOM 3041 C CA . PRO A 1 392 ? 12.177 15.407 24.766 1.00 33.09 392 PRO A CA 1
ATOM 3042 C C . PRO A 1 392 ? 13.463 15.268 23.942 1.00 33.09 392 PRO A C 1
ATOM 3044 O O . PRO A 1 392 ? 13.447 15.199 22.713 1.00 33.09 392 PRO A O 1
ATOM 3047 N N . VAL A 1 393 ? 14.585 15.209 24.657 1.00 39.50 393 VAL A N 1
ATOM 3048 C CA . VAL A 1 393 ? 15.934 15.009 24.118 1.00 39.50 393 VAL A CA 1
ATOM 3049 C C . VAL A 1 393 ? 16.039 13.597 23.529 1.00 39.50 393 VAL A C 1
ATOM 3051 O O . VAL A 1 393 ? 15.640 12.630 24.175 1.00 39.50 393 VAL A O 1
ATOM 3054 N N . MET A 1 394 ? 16.588 13.474 22.316 1.00 33.47 394 MET A N 1
ATOM 3055 C CA . MET A 1 394 ? 16.901 12.191 21.672 1.00 33.47 394 MET A CA 1
ATOM 3056 C C . MET A 1 394 ? 17.873 11.380 22.546 1.00 33.47 394 MET A C 1
ATOM 3058 O O . MET A 1 394 ? 19.083 11.603 22.513 1.00 33.47 394 MET A O 1
ATOM 3062 N N . ALA A 1 395 ? 17.350 10.441 23.334 1.00 34.44 395 ALA A N 1
ATOM 3063 C CA . ALA A 1 395 ? 18.139 9.366 23.921 1.00 34.44 395 ALA A CA 1
ATOM 3064 C C . ALA A 1 395 ? 18.252 8.227 22.895 1.00 34.44 395 ALA A C 1
ATOM 3066 O O . ALA A 1 395 ? 17.266 7.875 22.247 1.00 34.44 395 ALA A O 1
ATOM 3067 N N . GLY A 1 396 ? 19.461 7.677 22.740 1.00 37.81 396 GLY A N 1
ATOM 3068 C CA . GLY A 1 396 ? 19.745 6.495 21.920 1.00 37.81 396 GLY A CA 1
ATOM 3069 C C . GLY A 1 396 ? 18.942 5.250 22.341 1.00 37.81 396 GLY A C 1
ATOM 3070 O O . GLY A 1 396 ? 18.101 5.326 23.236 1.00 37.81 396 GLY A O 1
ATOM 3071 N N . PRO A 1 397 ? 19.170 4.091 21.698 1.00 36.50 397 PRO A N 1
ATOM 3072 C CA . PRO A 1 397 ? 18.250 2.958 21.753 1.00 36.50 397 PRO A CA 1
ATOM 3073 C C . PRO A 1 397 ? 18.102 2.443 23.191 1.00 36.50 397 PRO A C 1
ATOM 3075 O O . PRO A 1 397 ? 19.030 1.869 23.757 1.00 36.50 397 PRO A O 1
ATOM 3078 N N . LEU A 1 398 ? 16.927 2.662 23.784 1.00 35.59 398 LEU A N 1
ATOM 3079 C CA . LEU A 1 398 ? 16.577 2.173 25.113 1.00 35.59 398 LEU A CA 1
ATOM 3080 C C . LEU A 1 398 ? 15.850 0.832 24.983 1.00 35.59 398 LEU A C 1
ATOM 3082 O O . LEU A 1 398 ? 14.864 0.707 24.258 1.00 35.59 398 LEU A O 1
ATOM 3086 N N . GLY A 1 399 ? 16.377 -0.169 25.692 1.00 35.66 399 GLY A N 1
ATOM 3087 C CA . GLY A 1 399 ? 15.762 -1.481 25.887 1.00 35.66 399 GLY A CA 1
ATOM 3088 C C . GLY A 1 399 ? 14.411 -1.415 26.621 1.00 35.66 399 GLY A C 1
ATOM 3089 O O . GLY A 1 399 ? 13.907 -0.335 26.929 1.00 35.66 399 GLY A O 1
ATOM 3090 N N . PRO A 1 400 ? 13.785 -2.571 26.894 1.00 35.75 400 PRO A N 1
ATOM 3091 C CA . PRO A 1 400 ? 12.372 -2.632 27.248 1.00 35.75 400 PRO A CA 1
ATOM 3092 C C . PRO A 1 400 ? 12.092 -2.019 28.630 1.00 35.75 400 PRO A C 1
ATOM 3094 O O . PRO A 1 400 ? 12.667 -2.430 29.637 1.00 35.75 400 PRO A O 1
ATOM 3097 N N . LEU A 1 401 ? 11.177 -1.045 28.670 1.00 34.97 401 LEU A N 1
ATOM 3098 C CA . LEU A 1 401 ? 10.700 -0.378 29.884 1.00 34.97 401 LEU A CA 1
ATOM 3099 C C . LEU A 1 401 ? 9.529 -1.152 30.514 1.00 34.97 401 LEU A C 1
ATOM 3101 O O . LEU A 1 401 ? 8.541 -1.460 29.847 1.00 34.97 401 LEU A O 1
ATOM 3105 N N . GLY A 1 402 ? 9.647 -1.448 31.811 1.00 34.84 402 GLY A N 1
ATOM 3106 C CA . GLY A 1 402 ? 8.587 -2.013 32.653 1.00 34.84 402 GLY A CA 1
ATOM 3107 C C . GLY A 1 402 ? 7.560 -0.969 33.135 1.00 34.84 402 GLY A C 1
ATOM 3108 O O . GLY A 1 402 ? 7.747 0.230 32.923 1.00 34.84 402 GLY A O 1
ATOM 3109 N N . PRO A 1 403 ? 6.457 -1.392 33.783 1.00 39.38 403 PRO A N 1
ATOM 3110 C CA . PRO A 1 403 ? 5.232 -0.605 33.816 1.00 39.38 403 PRO A CA 1
ATOM 3111 C C . PRO A 1 403 ? 4.975 0.025 35.185 1.00 39.38 403 PRO A C 1
ATOM 3113 O O . PRO A 1 403 ? 4.208 -0.522 35.960 1.00 39.38 403 PRO A O 1
ATOM 3116 N N . HIS A 1 404 ? 5.519 1.204 35.481 1.00 36.72 404 HIS A N 1
ATOM 3117 C CA . HIS A 1 404 ? 4.976 2.044 36.555 1.00 36.72 404 HIS A CA 1
ATOM 3118 C C . HIS A 1 404 ? 5.233 3.521 36.257 1.00 36.72 404 HIS A C 1
ATOM 3120 O O . HIS A 1 404 ? 6.376 3.954 36.255 1.00 36.72 404 HIS A O 1
ATOM 3126 N N . HIS A 1 405 ? 4.157 4.270 35.987 1.00 35.12 405 HIS A N 1
ATOM 3127 C CA . HIS A 1 405 ? 3.825 5.562 36.615 1.00 35.12 405 HIS A CA 1
ATOM 3128 C C . HIS A 1 405 ? 2.790 6.342 35.789 1.00 35.12 405 HIS A C 1
ATOM 3130 O O . HIS A 1 405 ? 3.075 7.314 35.103 1.00 35.12 405 HIS A O 1
ATOM 3136 N N . LEU A 1 406 ? 1.534 5.921 35.937 1.00 35.75 406 LEU A N 1
ATOM 3137 C CA . LEU A 1 406 ? 0.393 6.832 35.959 1.00 35.75 406 LEU A CA 1
ATOM 3138 C C . LEU A 1 406 ? 0.274 7.366 37.390 1.00 35.75 406 LEU A C 1
ATOM 3140 O O . LEU A 1 406 ? 0.047 6.557 38.291 1.00 35.75 406 LEU A O 1
ATOM 3144 N N . ARG A 1 407 ? 0.386 8.685 37.594 1.00 35.19 407 ARG A N 1
ATOM 3145 C CA . ARG A 1 407 ? -0.456 9.452 38.536 1.00 35.19 407 ARG A CA 1
ATOM 3146 C C . ARG A 1 407 ? -0.152 10.958 38.506 1.00 35.19 407 ARG A C 1
ATOM 3148 O O . ARG A 1 407 ? 1.001 11.361 38.527 1.00 35.19 407 ARG A O 1
ATOM 3155 N N . HIS A 1 408 ? -1.248 11.717 38.586 1.00 34.28 408 HIS A N 1
ATOM 3156 C CA . HIS A 1 408 ? -1.405 13.142 38.913 1.00 34.28 408 HIS A CA 1
ATOM 3157 C C . HIS A 1 408 ? -1.399 14.169 37.767 1.00 34.28 408 HIS A C 1
ATOM 3159 O O . HIS A 1 408 ? -0.382 14.760 37.432 1.00 34.28 408 HIS A O 1
ATOM 3165 N N . MET A 1 409 ? -2.609 14.484 37.290 1.00 33.47 409 MET A N 1
ATOM 3166 C CA . MET A 1 409 ? -2.993 15.845 36.895 1.00 33.47 409 MET A CA 1
ATOM 3167 C C . MET A 1 409 ? -4.162 16.316 37.784 1.00 33.47 409 MET A C 1
ATOM 3169 O O . MET A 1 409 ? -5.046 15.499 38.063 1.00 33.47 409 MET A O 1
ATOM 3173 N N . PRO A 1 410 ? -4.189 17.580 38.249 1.00 38.25 410 PRO A N 1
ATOM 3174 C CA . PRO A 1 410 ? -5.369 18.186 38.867 1.00 38.25 410 PRO A CA 1
ATOM 3175 C C . PRO A 1 410 ? -6.341 18.751 37.801 1.00 38.25 410 PRO A C 1
ATOM 3177 O O . PRO A 1 410 ? -5.930 18.966 36.659 1.00 38.25 410 PRO A O 1
ATOM 3180 N N . PRO A 1 411 ? -7.631 18.965 38.136 1.00 45.47 411 PRO A N 1
ATOM 3181 C CA . PRO A 1 411 ? -8.654 19.412 37.185 1.00 45.47 411 PRO A CA 1
ATOM 3182 C C . PRO A 1 411 ? -8.590 20.932 36.919 1.00 45.47 411 PRO A C 1
ATOM 3184 O O . PRO A 1 411 ? -8.019 21.666 37.729 1.00 45.47 411 PRO A O 1
ATOM 3187 N N . PRO A 1 412 ? -9.191 21.422 35.815 1.00 39.00 412 PRO A N 1
ATOM 3188 C CA . PRO A 1 412 ? -9.172 22.840 35.459 1.00 39.00 412 PRO A CA 1
ATOM 3189 C C . PRO A 1 412 ? -10.154 23.661 36.316 1.00 39.00 412 PRO A C 1
ATOM 3191 O O . PRO A 1 412 ? -11.201 23.138 36.709 1.00 39.00 412 PRO A O 1
ATOM 3194 N N . PRO A 1 413 ? -9.865 24.948 36.592 1.00 42.47 413 PRO A N 1
ATOM 3195 C CA . PRO A 1 413 ? -10.816 25.830 37.248 1.00 42.47 413 PRO A CA 1
ATOM 3196 C C . PRO A 1 413 ? -11.889 26.321 36.267 1.00 42.47 413 PRO A C 1
ATOM 3198 O O . PRO A 1 413 ? -11.619 26.626 35.106 1.00 42.47 413 PRO A O 1
ATOM 3201 N N . HIS A 1 414 ? -13.114 26.394 36.780 1.00 41.25 414 HIS A N 1
ATOM 3202 C CA . HIS A 1 414 ? -14.268 27.020 36.148 1.00 41.25 414 HIS A CA 1
ATOM 3203 C C . HIS A 1 414 ? -14.076 28.538 36.020 1.00 41.25 414 HIS A C 1
ATOM 3205 O O . HIS A 1 414 ? -13.784 29.184 37.025 1.00 41.25 414 HIS A O 1
ATOM 3211 N N . MET A 1 415 ? -14.331 29.092 34.833 1.00 34.72 415 MET A N 1
ATOM 3212 C CA . MET A 1 415 ? -15.437 30.024 34.545 1.00 34.72 415 MET A CA 1
ATOM 3213 C C . MET A 1 415 ? -15.708 30.042 33.044 1.00 34.72 415 MET A C 1
ATOM 3215 O O . MET A 1 415 ? -14.721 30.032 32.275 1.00 34.72 415 MET A 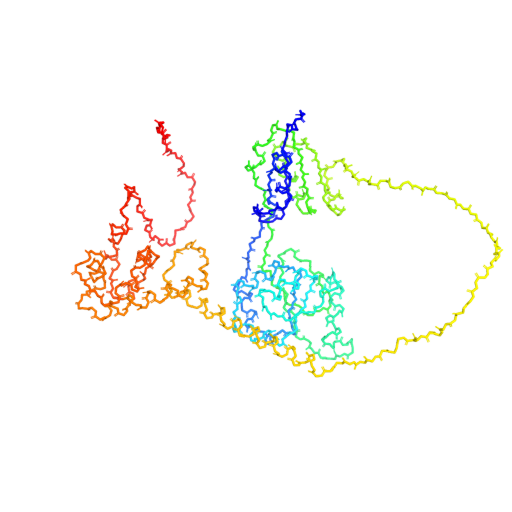O 1
#

InterPro domains:
  IPR003754 Tetrapyrrole biosynthesis, uroporphyrinogen III synthase [PF02602] (25-220)
  IPR003754 Tetrapyrrole biosynthesis, uroporphyrinogen III synthase [cd06578] (20-220)
  IPR011598 Myc-type, basic helix-loop-helix (bHLH) domain [PF00010] (270-321)
  IPR011598 Myc-type, basic helix-loop-helix (bHLH) domain [PS50888] (269-321)
  IPR011598 Myc-type, basic helix-loop-helix (bHLH) domain [SM00353] (275-327)
  IPR036108 Tetrapyrrole biosynthesis, uroporphyrinogen III synthase superfamily [G3DSA:3.40.50.10090] (19-220)
  IPR036108 Tetrapyrrole biosynthesis, uroporphyrinogen III synthase superfamily [G3DSA:3.40.50.10090] (39-172)
  IPR036108 Tetrapyrrole biosynthesis, uroporphyrinogen III synthase superfamily [SSF69618] (8-220)
  IPR036638 Helix-loop-helix DNA-binding domain superfamily [G3DSA:4.10.280.10] (264-326)
  IPR036638 Helix-loop-helix DNA-binding domain superfamily [SSF47459] (269-326)
  IPR039793 Uroporphyrinogen-III synthase [PTHR12390] (7-220)

Organism: Varroa destructor (NCBI:txid109461)

Nearest PDB structures (foldseek):
  1jr2-assembly2_B  TM=7.251E-01  e=5.715E-15  Homo sapiens
  3re1-assembly2_B  TM=6.694E-01  e=5.369E-08  Pseudomonas syringae pv. tomato str. DC3000
  1wcx-assembly1_A  TM=5.923E-01  e=3.993E-08  Thermus thermophilus
  4es6-assembly1_A  TM=5.993E-01  e=2.097E-07  Pseudomonas aeruginosa PAO1
  3re1-assembly1_A  TM=6.537E-01  e=1.482E-06  Pseudomonas syringae pv. tomato str. DC3000

Foldseek 3Di:
DDDAFAAEEELDAADDDPVPPVQVVCVVVVHHYDYKDFKHKDFPPLVVLLVVLLVLVLAQAAEEEDLVLLVLNLVNDALNSLVSHQPHAYEYAAPNNQVSCCPRVVHHYDHNPQNFLVSSLVVVCVVSVPDPPDPDDHRAYEYADAPPDDPCRSPPGRHDYDRGMYMDTDTPVVVCVVRQPTAYEYEYEALSSQVRVVVSCVVVVVPDYHYHYPDPRNVVNHPDDDPDPPPDDDDDDDDDDDDDDDDDDDDDDDDDDDDDDPPPDCVVVVVVVVSSVVSSVVRVVVNVLVVLVVVFQDDPPDDDDDSVRSVLRSQLVVLLVVCCVVDPDHSVVSVVCVLVVVDDDPCSVSNPDLVNLVRLLRDPCVVVVDDPVPSPPSVVSNDPDDDDDDDDDDDPDDPDDDDDDDDDDDDDDDD

Solvent-accessible surface area (backbone atoms only — not comparable to full-atom values): 25396 Å² total; per-residue (Å²): 132,89,74,76,81,39,37,37,40,37,32,39,62,59,62,82,60,93,79,36,65,67,58,52,54,42,39,75,72,66,36,52,61,45,77,32,29,21,32,36,73,49,76,35,57,59,68,61,51,40,52,52,52,69,43,38,90,63,36,59,27,39,42,37,73,38,45,64,44,42,57,42,50,50,78,63,60,45,51,76,38,43,71,60,47,68,85,43,48,33,37,25,32,22,60,66,20,37,48,40,34,42,73,73,68,58,40,74,74,43,43,36,83,46,71,36,53,66,53,33,37,56,51,48,36,62,75,71,69,59,51,99,84,56,90,68,85,73,51,30,28,40,31,49,32,47,69,81,56,66,84,68,62,35,69,96,56,62,66,45,76,39,52,30,27,42,78,45,77,33,66,60,62,68,69,51,62,78,46,69,90,46,51,36,34,41,36,28,67,36,49,66,28,37,57,42,46,53,57,51,34,50,79,70,68,58,76,78,63,49,47,42,53,78,40,75,73,18,44,79,65,49,79,68,75,83,80,73,87,72,86,78,80,85,88,82,90,86,88,86,84,91,83,87,87,88,82,89,80,85,83,91,83,83,90,79,81,87,77,87,71,93,78,85,51,71,68,62,54,52,52,49,53,50,52,51,50,51,41,53,50,54,40,49,50,53,42,52,52,54,57,50,54,77,74,41,66,62,61,99,82,56,75,84,71,51,75,65,55,48,49,52,51,42,53,17,48,51,43,44,51,52,50,41,72,72,42,96,45,59,59,65,61,45,50,52,33,42,76,72,63,77,42,86,59,96,58,46,78,63,24,71,38,75,71,52,56,75,28,57,83,55,47,71,46,59,86,73,77,43,60,79,90,72,64,83,63,57,72,75,77,68,50,100,66,94,78,90,74,82,81,84,78,90,70,74,95,74,76,91,80,78,95,82,85,89,84,87,82,84,85,84,83,91,130